Protein AF-A0A3D3JWV7-F1 (afdb_monomer_lite)

Secondary structure (DSSP, 8-state):
------------------TT----B-TTS-EESGGG-SS--SBTTB-EESHHHHHHHHH-SSEEEEE-SEEEE-SS-EEE--SSEEEEES-SSSS--EEEEE---SS--SEEE----PSTT----B--EEEEEEEEEE-SS---EEEEEESBSSEEEEEEEEE-----TTT---EEEEEE--S-EEEES-EEEEESEEEEE---SS-TT-SEESEEEES-EEEES-TTT-EEEEE--S-EEEEEEE---EEEEESEEEEEE-TTTT--EEEEEEEEEEEEE-SSTT-EEEEEEEEEEEEEEEEEEEEESSSEEEEEEEEEEEEEES-EEEPPGGGTTT--EEEEEEESTT--EEEES-EEE--TT----TT------S-----TT-------TT-----TTSPPS---------PPP----SS-SEE---BS--S-SEESS--PEEEES---EEE-SSSEEEP-STTS-EEEE--TTT--TTS---------S-GGGGS--

Structure (mmCIF, N/CA/C/O backbone):
data_AF-A0A3D3JWV7-F1
#
_entry.id   AF-A0A3D3JWV7-F1
#
loop_
_atom_site.group_PDB
_atom_site.id
_atom_site.type_symbol
_atom_site.label_atom_id
_atom_site.label_alt_id
_atom_site.label_comp_id
_atom_site.label_asym_id
_atom_site.label_entity_id
_atom_site.label_seq_id
_atom_site.pdbx_PDB_ins_code
_atom_site.Cartn_x
_atom_site.Cartn_y
_atom_site.Cartn_z
_atom_site.occupancy
_atom_site.B_iso_or_equiv
_atom_site.auth_seq_id
_atom_site.auth_comp_id
_atom_site.auth_asym_id
_atom_site.auth_atom_id
_atom_site.pdbx_PDB_model_num
ATOM 1 N N . MET A 1 1 ? 22.976 50.353 -14.702 1.00 38.88 1 MET A N 1
ATOM 2 C CA . MET A 1 1 ? 22.591 49.481 -15.835 1.00 38.88 1 MET A CA 1
ATOM 3 C C . MET A 1 1 ? 23.734 48.487 -15.978 1.00 38.88 1 MET A C 1
ATOM 5 O O . MET A 1 1 ? 24.858 48.950 -16.013 1.00 38.88 1 MET A O 1
ATOM 9 N N . THR A 1 2 ? 23.603 47.168 -15.885 1.00 32.00 2 THR A N 1
ATOM 10 C CA . THR A 1 2 ? 22.503 46.258 -16.231 1.00 32.00 2 THR A CA 1
ATOM 11 C C . THR A 1 2 ? 22.755 44.955 -15.447 1.00 32.00 2 THR A C 1
ATOM 13 O O . THR A 1 2 ? 23.908 44.562 -15.285 1.00 32.00 2 THR A O 1
ATOM 16 N N . ARG A 1 3 ? 21.708 44.312 -14.911 1.00 30.45 3 ARG A N 1
ATOM 17 C CA . ARG A 1 3 ? 21.797 43.012 -14.219 1.00 30.45 3 ARG A CA 1
ATOM 18 C C . ARG A 1 3 ? 22.044 41.905 -15.251 1.00 30.45 3 ARG A C 1
ATOM 20 O O . ARG A 1 3 ? 21.316 41.846 -16.237 1.00 30.45 3 ARG A O 1
ATOM 27 N N . SER A 1 4 ? 23.024 41.036 -15.006 1.00 25.55 4 SER A N 1
ATOM 28 C CA . SER A 1 4 ? 23.180 39.779 -15.745 1.00 25.55 4 SER A CA 1
ATOM 29 C C . SER A 1 4 ? 22.436 38.673 -15.000 1.00 25.55 4 SER A C 1
ATOM 31 O O . SER A 1 4 ? 22.656 38.471 -13.806 1.00 25.55 4 SER A O 1
ATOM 33 N N . ILE A 1 5 ? 21.510 38.019 -15.698 1.00 31.20 5 ILE A N 1
ATOM 34 C CA . ILE A 1 5 ? 20.747 36.858 -15.238 1.00 31.20 5 ILE A CA 1
ATOM 35 C C . ILE A 1 5 ? 21.591 35.623 -15.554 1.00 31.20 5 ILE A C 1
ATOM 37 O O . ILE A 1 5 ? 21.844 35.327 -16.720 1.00 31.20 5 ILE A O 1
ATOM 41 N N . THR A 1 6 ? 22.030 34.903 -14.526 1.00 28.95 6 THR A N 1
ATOM 42 C CA . THR A 1 6 ? 22.690 33.607 -14.689 1.00 28.95 6 THR A CA 1
ATOM 43 C C . THR A 1 6 ? 21.614 32.538 -14.858 1.00 28.95 6 THR A C 1
ATOM 45 O O . THR A 1 6 ? 21.031 32.067 -13.885 1.00 28.95 6 THR A O 1
ATOM 48 N N . THR A 1 7 ? 21.324 32.177 -16.104 1.00 28.05 7 THR A N 1
ATOM 49 C CA . THR A 1 7 ? 20.491 31.023 -16.450 1.00 28.05 7 THR A CA 1
ATOM 50 C C . THR A 1 7 ? 21.274 29.742 -16.153 1.00 28.05 7 THR A C 1
ATOM 52 O O . THR A 1 7 ? 22.289 29.467 -16.790 1.00 28.05 7 THR A O 1
ATOM 55 N N . MET A 1 8 ? 20.817 28.957 -15.176 1.00 25.34 8 MET A N 1
ATOM 56 C CA . MET A 1 8 ? 21.313 27.605 -14.912 1.00 25.34 8 MET A CA 1
ATOM 57 C C . MET A 1 8 ? 20.788 26.668 -16.009 1.00 25.34 8 MET A C 1
ATOM 59 O O . MET A 1 8 ? 19.605 26.339 -16.050 1.00 25.34 8 MET A O 1
ATOM 63 N N . LEU A 1 9 ? 21.668 26.274 -16.928 1.00 24.81 9 LEU A N 1
ATOM 64 C CA . LEU A 1 9 ? 21.393 25.261 -17.942 1.00 24.81 9 LEU A CA 1
ATOM 65 C C . LEU A 1 9 ? 21.486 23.876 -17.275 1.00 24.81 9 LEU A C 1
ATOM 67 O O . LEU A 1 9 ? 22.571 23.447 -16.887 1.00 24.81 9 LEU A O 1
ATOM 71 N N . VAL A 1 10 ? 20.358 23.179 -17.122 1.00 27.23 10 VAL A N 1
ATOM 72 C CA . VAL A 1 10 ? 20.342 21.760 -16.735 1.00 27.23 10 VAL A CA 1
ATOM 73 C C . VAL A 1 10 ? 20.753 20.952 -17.965 1.00 27.23 10 VAL A C 1
ATOM 75 O O . VAL A 1 10 ? 19.983 20.808 -18.912 1.00 27.23 10 VAL A O 1
ATOM 78 N N . ALA A 1 11 ? 21.993 20.467 -17.980 1.00 27.44 11 ALA A N 1
ATOM 79 C CA . ALA A 1 11 ? 22.483 19.568 -19.013 1.00 27.44 11 ALA A CA 1
ATOM 80 C C . ALA A 1 11 ? 21.850 18.180 -18.824 1.00 27.44 11 ALA A C 1
ATOM 82 O O . ALA A 1 11 ? 22.258 17.408 -17.958 1.00 27.44 11 ALA A O 1
ATOM 83 N N . ALA A 1 12 ? 20.844 17.863 -19.639 1.00 32.16 12 ALA A N 1
ATOM 84 C CA . ALA A 1 12 ? 20.416 16.489 -19.856 1.00 32.16 12 ALA A CA 1
ATOM 85 C C . ALA A 1 12 ? 21.530 15.758 -20.624 1.00 32.16 12 ALA A C 1
ATOM 87 O O . ALA A 1 12 ? 21.793 16.067 -21.788 1.00 32.16 12 ALA A O 1
ATOM 88 N N . LEU A 1 13 ? 22.210 14.814 -19.969 1.00 30.00 13 LEU A N 1
ATOM 89 C CA . LEU A 1 13 ? 23.109 13.878 -20.641 1.00 30.00 13 LEU A CA 1
ATOM 90 C C . LEU A 1 13 ? 22.260 12.933 -21.508 1.00 30.00 13 LEU A C 1
ATOM 92 O O . LEU A 1 13 ? 21.749 11.923 -21.034 1.00 30.00 13 LEU A O 1
ATOM 96 N N . PHE A 1 14 ? 22.099 13.267 -22.786 1.00 32.75 14 PHE A N 1
ATOM 97 C CA . PHE A 1 14 ? 21.676 12.316 -23.808 1.00 32.75 14 PHE A CA 1
ATOM 98 C C . PHE A 1 14 ? 22.912 11.540 -24.267 1.00 32.75 14 PHE A C 1
ATOM 100 O O . PHE A 1 14 ? 23.697 12.026 -25.080 1.00 32.75 14 PHE A O 1
ATOM 107 N N . LEU A 1 15 ? 23.110 10.338 -23.723 1.00 34.94 15 LEU A N 1
ATOM 108 C CA . LEU A 1 15 ? 23.993 9.354 -24.345 1.00 34.94 15 LEU A CA 1
ATOM 109 C C . LEU A 1 15 ? 23.334 8.888 -25.652 1.00 34.94 15 LEU A C 1
ATOM 111 O O . LEU A 1 15 ? 22.143 8.586 -25.696 1.00 34.94 15 LEU A O 1
ATOM 115 N N . SER A 1 16 ? 24.112 8.909 -26.731 1.00 33.66 16 SER A N 1
ATOM 116 C CA . SER A 1 16 ? 23.696 8.640 -28.107 1.00 33.66 16 SER A CA 1
ATOM 117 C C . SER A 1 16 ? 23.070 7.248 -28.262 1.00 33.66 16 SER A C 1
ATOM 119 O O . SER A 1 16 ? 23.785 6.247 -28.283 1.00 33.66 16 SER A O 1
ATOM 121 N N . TYR A 1 17 ? 21.744 7.195 -28.403 1.00 40.66 17 TYR A N 1
ATOM 122 C CA . TYR A 1 17 ? 20.995 6.005 -28.810 1.00 40.66 17 TYR A CA 1
ATOM 123 C C . TYR A 1 17 ? 20.969 5.902 -30.340 1.00 40.66 17 TYR A C 1
ATOM 125 O O . TYR A 1 17 ? 20.744 6.897 -31.031 1.00 40.66 17 TYR A O 1
ATOM 133 N N . ASN A 1 18 ? 21.211 4.699 -30.864 1.00 35.22 18 ASN A N 1
ATOM 134 C CA . ASN A 1 18 ? 21.182 4.395 -32.291 1.00 35.22 18 ASN A CA 1
ATOM 135 C C . ASN A 1 18 ? 19.741 3.988 -32.685 1.00 35.22 18 ASN A C 1
ATOM 137 O O . ASN A 1 18 ? 19.281 2.933 -32.252 1.00 35.22 18 ASN A O 1
ATOM 141 N N . PRO A 1 19 ? 19.000 4.795 -33.465 1.00 36.47 19 PRO A N 1
ATOM 142 C CA . PRO A 1 19 ? 17.539 4.700 -33.587 1.00 36.47 19 PRO A CA 1
ATOM 143 C C . PRO A 1 19 ? 17.023 3.591 -34.529 1.00 36.47 19 PRO A C 1
ATOM 145 O O . PRO A 1 19 ? 15.918 3.703 -35.048 1.00 36.47 19 PRO A O 1
ATOM 148 N N . THR A 1 20 ? 17.798 2.532 -34.785 1.00 37.59 20 THR A N 1
ATOM 149 C CA . THR A 1 20 ? 17.474 1.511 -35.807 1.00 37.59 20 THR A CA 1
ATOM 150 C C . THR A 1 20 ? 17.079 0.140 -35.257 1.00 37.59 20 THR A C 1
ATOM 152 O O . THR A 1 20 ? 16.870 -0.782 -36.041 1.00 37.59 20 THR A O 1
ATOM 155 N N . ALA A 1 21 ? 16.916 -0.019 -33.940 1.00 43.28 21 ALA A N 1
ATOM 156 C CA . ALA A 1 21 ? 16.300 -1.228 -33.401 1.00 43.28 21 ALA A CA 1
ATOM 157 C C . ALA A 1 21 ? 14.789 -1.192 -33.693 1.00 43.28 21 ALA A C 1
ATOM 159 O O . ALA A 1 21 ? 14.014 -0.608 -32.935 1.00 43.28 21 ALA A O 1
ATOM 160 N N . GLU A 1 22 ? 14.371 -1.780 -34.818 1.00 42.84 22 GLU A N 1
ATOM 161 C CA . GLU A 1 22 ? 12.977 -2.172 -35.022 1.00 42.84 22 GLU A CA 1
ATOM 162 C C . GLU A 1 22 ? 12.578 -3.059 -33.840 1.00 42.84 22 GLU A C 1
ATOM 164 O O . GLU A 1 22 ? 13.049 -4.188 -33.689 1.00 42.84 22 GLU A O 1
ATOM 169 N N . ALA A 1 23 ? 11.759 -2.509 -32.945 1.00 47.88 23 ALA A N 1
ATOM 170 C CA . ALA A 1 23 ? 11.123 -3.294 -31.909 1.00 47.88 23 ALA A CA 1
ATOM 171 C C . ALA A 1 23 ? 10.305 -4.373 -32.604 1.00 47.88 23 ALA A C 1
ATOM 173 O O . ALA A 1 23 ? 9.419 -4.064 -33.398 1.00 47.88 23 ALA A O 1
ATOM 174 N N . ALA A 1 24 ? 10.622 -5.632 -32.325 1.00 47.09 24 ALA A N 1
ATOM 175 C CA . ALA A 1 24 ? 9.726 -6.717 -32.661 1.00 47.09 24 ALA A CA 1
ATOM 176 C C . ALA A 1 24 ? 8.444 -6.490 -31.850 1.00 47.09 24 ALA A C 1
ATOM 178 O O . ALA A 1 24 ? 8.398 -6.800 -30.656 1.00 47.09 24 ALA A O 1
ATOM 179 N N . ASP A 1 25 ? 7.443 -5.872 -32.480 1.00 49.78 25 ASP A N 1
ATOM 180 C CA . ASP A 1 25 ? 6.089 -5.830 -31.951 1.00 49.78 25 ASP A CA 1
ATOM 181 C C . ASP A 1 25 ? 5.680 -7.280 -31.693 1.00 49.78 25 ASP A C 1
ATOM 183 O O . ASP A 1 25 ? 5.763 -8.149 -32.569 1.00 49.78 25 ASP A O 1
ATOM 187 N N . ILE A 1 26 ? 5.289 -7.565 -30.456 1.00 58.56 26 ILE A N 1
ATOM 188 C CA . ILE A 1 26 ? 4.680 -8.853 -30.149 1.00 58.56 26 ILE A CA 1
ATOM 189 C C . ILE A 1 26 ? 3.353 -8.865 -30.895 1.00 58.56 26 ILE A C 1
ATOM 191 O O . ILE A 1 26 ? 2.691 -7.834 -31.016 1.00 58.56 26 ILE A O 1
ATOM 195 N N . SER A 1 27 ? 2.945 -10.024 -31.409 1.00 61.84 27 SER A N 1
ATOM 196 C CA . SER A 1 27 ? 1.743 -10.171 -32.242 1.00 61.84 27 SER A CA 1
ATOM 197 C C . SER A 1 27 ? 0.431 -9.711 -31.580 1.00 61.84 27 SER A C 1
ATOM 199 O O . SER A 1 27 ? -0.616 -9.760 -32.216 1.00 61.84 27 SER A O 1
ATOM 201 N N . ASP A 1 28 ? 0.468 -9.290 -30.315 1.00 76.88 28 ASP A N 1
ATOM 202 C CA . ASP A 1 28 ? -0.648 -8.757 -29.533 1.00 76.88 28 ASP A CA 1
ATOM 203 C C . ASP A 1 28 ? -0.620 -7.225 -29.337 1.00 76.88 28 ASP A C 1
ATOM 205 O O . ASP A 1 28 ? -1.462 -6.685 -28.620 1.00 76.88 28 ASP A O 1
ATOM 209 N N . GLY A 1 29 ? 0.312 -6.512 -29.982 1.00 80.69 29 GLY A N 1
ATOM 210 C CA . GLY A 1 29 ? 0.399 -5.048 -29.946 1.00 80.69 29 GLY A CA 1
ATOM 211 C C . GLY A 1 29 ? 1.137 -4.473 -28.732 1.00 80.69 29 GLY A C 1
ATOM 212 O O . GLY A 1 29 ? 1.139 -3.255 -28.545 1.00 80.69 29 GLY A O 1
ATOM 213 N N . ARG A 1 30 ? 1.765 -5.313 -27.899 1.00 93.38 30 ARG A N 1
ATOM 214 C CA . ARG A 1 30 ? 2.647 -4.860 -26.813 1.00 93.38 30 ARG A CA 1
ATOM 215 C C . ARG A 1 30 ? 4.058 -4.569 -27.323 1.00 93.38 30 ARG A C 1
ATOM 217 O O . ARG A 1 30 ? 4.598 -5.275 -28.175 1.00 93.38 30 ARG A O 1
ATOM 224 N N . VAL A 1 31 ? 4.690 -3.562 -26.724 1.00 96.00 31 VAL A N 1
ATOM 225 C CA . VAL A 1 31 ? 6.088 -3.206 -26.980 1.00 96.00 31 VAL A CA 1
ATOM 226 C C . VAL A 1 31 ? 6.989 -4.107 -26.144 1.00 96.00 31 VAL A C 1
ATOM 228 O O . VAL A 1 31 ? 7.078 -3.940 -24.926 1.00 96.00 31 VAL A O 1
ATOM 231 N N . ASN A 1 32 ? 7.692 -5.034 -26.793 1.00 96.19 32 ASN A N 1
ATOM 232 C CA . ASN A 1 32 ? 8.761 -5.786 -26.143 1.00 96.19 32 ASN A CA 1
ATOM 233 C C . ASN A 1 32 ? 9.908 -4.839 -25.767 1.00 96.19 32 ASN A C 1
ATOM 235 O O . ASN A 1 32 ? 10.449 -4.150 -26.634 1.00 96.19 32 ASN A O 1
ATOM 239 N N . VAL A 1 33 ? 10.294 -4.805 -24.489 1.00 97.62 33 VAL A N 1
ATOM 240 C CA . VAL A 1 33 ? 11.349 -3.892 -24.032 1.00 97.62 33 VAL A CA 1
ATOM 241 C C . VAL A 1 33 ? 12.766 -4.408 -24.290 1.00 97.62 33 VAL A C 1
ATOM 243 O O . VAL A 1 33 ? 13.696 -3.608 -24.301 1.00 97.62 33 VAL A O 1
ATOM 246 N N . THR A 1 34 ? 12.974 -5.712 -24.506 1.00 97.00 34 THR A N 1
ATOM 247 C CA . THR A 1 34 ? 14.334 -6.284 -24.590 1.00 97.00 34 THR A CA 1
ATOM 248 C C . THR A 1 34 ? 15.195 -5.723 -25.728 1.00 97.00 34 THR A C 1
ATOM 250 O O . THR A 1 34 ? 16.379 -5.491 -25.477 1.00 97.00 34 THR A O 1
ATOM 253 N N . PRO A 1 35 ? 14.663 -5.384 -26.926 1.00 96.69 35 PRO A N 1
ATOM 254 C CA . PRO A 1 35 ? 15.455 -4.744 -27.982 1.00 96.69 35 PRO A CA 1
ATOM 255 C C . PRO A 1 35 ? 15.944 -3.334 -27.622 1.00 96.69 35 PRO A C 1
ATOM 257 O O . PRO A 1 35 ? 16.823 -2.797 -28.292 1.00 96.69 35 PRO A O 1
ATOM 260 N N . TYR A 1 36 ? 15.374 -2.722 -26.581 1.00 97.44 36 TYR A N 1
ATOM 261 C CA . TYR A 1 36 ? 15.756 -1.396 -26.099 1.00 97.44 36 TYR A CA 1
ATOM 262 C C . TYR A 1 36 ? 16.850 -1.439 -25.023 1.00 97.44 36 TYR A C 1
ATOM 264 O O . TYR A 1 36 ? 17.306 -0.382 -24.583 1.00 97.44 36 TYR A O 1
ATOM 272 N N . ALA A 1 37 ? 17.282 -2.623 -24.580 1.00 97.75 37 ALA A N 1
ATOM 273 C CA . ALA A 1 37 ? 18.356 -2.754 -23.602 1.00 97.75 37 ALA A CA 1
ATOM 274 C C . ALA A 1 37 ? 19.667 -2.146 -24.132 1.00 97.75 37 ALA A C 1
ATOM 276 O O . ALA A 1 37 ? 20.052 -2.375 -25.277 1.00 97.75 37 ALA A O 1
ATOM 277 N N . SER A 1 38 ? 20.374 -1.381 -23.297 1.00 97.06 38 SER A N 1
ATOM 278 C CA . SER A 1 38 ? 21.684 -0.817 -23.664 1.00 97.06 38 SER A CA 1
ATOM 279 C C . SER A 1 38 ? 22.810 -1.855 -23.597 1.00 97.06 38 SER A C 1
ATOM 281 O O . SER A 1 38 ? 23.834 -1.711 -24.264 1.00 97.0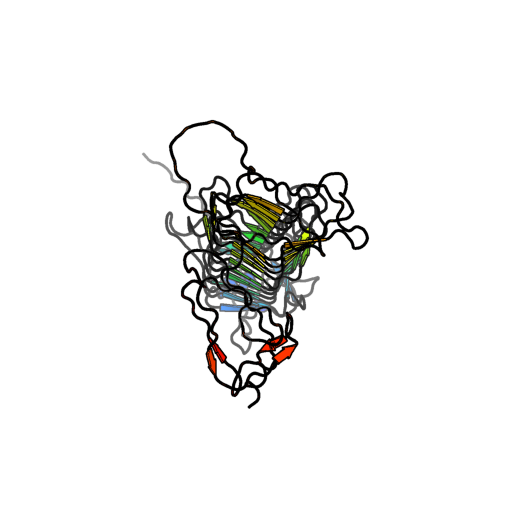6 38 SER A O 1
ATOM 283 N N . ALA A 1 39 ? 22.613 -2.900 -22.796 1.00 96.81 39 ALA A N 1
ATOM 284 C CA . ALA A 1 39 ? 23.495 -4.045 -22.629 1.00 96.81 39 ALA A CA 1
ATOM 285 C C . ALA A 1 39 ? 22.708 -5.222 -22.026 1.00 96.81 39 ALA A C 1
ATOM 287 O O . ALA A 1 39 ? 21.570 -5.054 -21.581 1.00 96.81 39 ALA A O 1
ATOM 288 N N . GLY A 1 40 ? 23.342 -6.392 -21.957 1.00 96.25 40 GLY A N 1
ATOM 289 C CA . GLY A 1 40 ? 22.778 -7.569 -21.302 1.00 96.25 40 GLY A C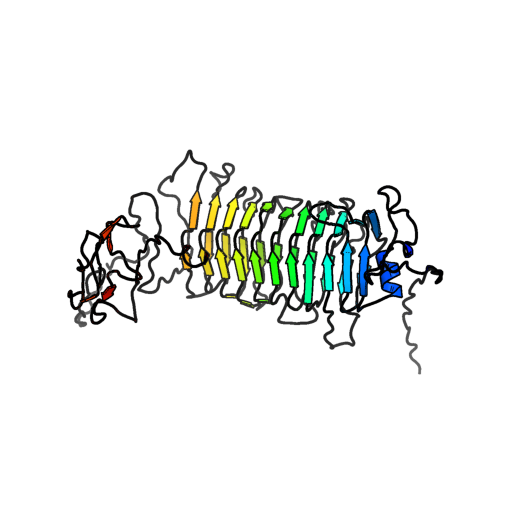A 1
ATOM 290 C C . GLY A 1 40 ? 22.078 -8.547 -22.235 1.00 96.25 40 GLY A C 1
ATOM 291 O O . GLY A 1 40 ? 21.699 -8.214 -23.355 1.00 96.25 40 GLY A O 1
ATOM 292 N N . ASP A 1 41 ? 21.901 -9.769 -21.746 1.00 95.69 41 ASP A N 1
ATOM 293 C CA . ASP A 1 41 ? 21.181 -10.858 -22.416 1.00 95.69 41 ASP A CA 1
ATOM 294 C C . ASP A 1 41 ? 19.975 -11.360 -21.602 1.00 95.69 41 ASP A C 1
ATOM 296 O O . ASP A 1 41 ? 19.312 -12.314 -22.002 1.00 95.69 41 ASP A O 1
ATOM 300 N N . GLY A 1 42 ? 19.677 -10.710 -20.472 1.00 95.19 42 GLY A N 1
ATOM 301 C CA . GLY A 1 42 ? 18.541 -11.039 -19.612 1.00 95.19 42 GLY A CA 1
ATOM 302 C C . GLY A 1 42 ? 18.829 -12.142 -18.596 1.00 95.19 42 GLY A C 1
ATOM 303 O O . GLY A 1 42 ? 17.959 -12.473 -17.788 1.00 95.19 42 GLY A O 1
ATOM 304 N N . THR A 1 43 ? 20.043 -12.699 -18.571 1.00 96.38 43 THR A N 1
ATOM 305 C CA . THR A 1 43 ? 20.462 -13.629 -17.515 1.00 96.38 43 THR A CA 1
ATOM 306 C C . THR A 1 43 ? 20.778 -12.890 -16.213 1.00 96.38 43 THR A C 1
ATOM 308 O O . THR A 1 43 ? 21.039 -11.690 -16.190 1.00 96.38 43 THR A O 1
ATOM 311 N N . SER A 1 44 ? 20.794 -13.606 -15.086 1.00 91.31 44 SER A N 1
ATOM 312 C CA . SER A 1 44 ? 21.079 -13.003 -13.773 1.00 91.31 44 SER A CA 1
ATOM 313 C C . SER A 1 44 ? 22.480 -12.393 -13.664 1.00 91.31 44 SER A C 1
ATOM 315 O O . SER A 1 44 ? 22.663 -11.429 -12.924 1.00 91.31 44 SER A O 1
ATOM 317 N N . GLY A 1 45 ? 23.459 -12.942 -14.391 1.00 93.69 45 GLY A N 1
ATOM 318 C CA . GLY A 1 45 ? 24.823 -12.416 -14.456 1.00 93.69 45 GLY A CA 1
ATOM 319 C C . GLY A 1 45 ? 24.993 -11.263 -15.448 1.00 93.69 45 GLY A C 1
ATOM 320 O O . GLY A 1 45 ? 25.937 -10.489 -15.310 1.00 93.69 45 GLY A O 1
ATOM 321 N N . ASN A 1 46 ? 24.087 -11.137 -16.421 1.00 96.56 46 ASN A N 1
ATOM 322 C CA . ASN A 1 46 ? 24.142 -10.137 -17.483 1.00 96.56 46 ASN A CA 1
ATOM 323 C C . ASN A 1 46 ? 22.731 -9.577 -17.781 1.00 96.56 46 ASN A C 1
ATOM 325 O O . ASN A 1 46 ? 22.167 -9.815 -18.854 1.00 96.56 46 ASN A O 1
ATOM 329 N N . PRO A 1 47 ? 22.124 -8.866 -16.812 1.00 97.44 47 PRO A N 1
ATOM 330 C CA . PRO A 1 47 ? 20.745 -8.399 -16.917 1.00 97.44 47 PRO A CA 1
ATOM 331 C C . PRO A 1 47 ? 20.584 -7.371 -18.039 1.00 97.44 47 PRO A C 1
ATOM 333 O O . PRO A 1 47 ? 21.506 -6.605 -18.309 1.00 97.44 47 PRO A O 1
ATOM 336 N N . TRP A 1 48 ? 19.396 -7.297 -18.642 1.00 98.50 48 TRP A N 1
ATOM 337 C CA . TRP A 1 48 ? 19.064 -6.240 -19.599 1.00 98.50 48 TRP A CA 1
ATOM 338 C C . TRP A 1 48 ? 19.080 -4.869 -18.918 1.00 98.50 48 TRP A C 1
ATOM 340 O O . TRP A 1 48 ? 18.273 -4.592 -18.026 1.00 98.50 48 TRP A O 1
ATOM 350 N N . VAL A 1 49 ? 20.008 -4.011 -19.334 1.00 98.25 49 VAL A N 1
ATOM 351 C CA . VAL A 1 49 ? 20.257 -2.711 -18.700 1.00 98.25 49 VAL A CA 1
ATOM 352 C C . VAL A 1 49 ? 19.361 -1.632 -19.309 1.00 98.25 49 VAL A C 1
ATOM 354 O O . VAL A 1 49 ? 19.318 -1.478 -20.530 1.00 98.25 49 VAL A O 1
ATOM 357 N N . ASP A 1 50 ? 18.636 -0.900 -18.455 1.00 97.88 50 ASP A N 1
ATOM 358 C CA . ASP A 1 50 ? 17.762 0.239 -18.788 1.00 97.88 50 ASP A CA 1
ATOM 359 C C . ASP A 1 50 ? 16.754 -0.031 -19.933 1.00 97.88 50 ASP A C 1
ATOM 361 O O . ASP A 1 50 ? 16.284 0.887 -20.607 1.00 97.88 50 ASP A O 1
ATOM 365 N N . ALA A 1 51 ? 16.378 -1.295 -20.152 1.00 98.38 51 ALA A N 1
ATOM 366 C CA . ALA A 1 51 ? 15.526 -1.706 -21.270 1.00 98.38 51 ALA A CA 1
ATOM 367 C C . ALA A 1 51 ? 14.161 -0.996 -21.269 1.00 98.38 51 ALA A C 1
ATOM 369 O O . ALA A 1 51 ? 13.766 -0.384 -22.263 1.00 98.38 51 ALA A O 1
ATOM 370 N N . LEU A 1 52 ? 13.463 -1.004 -20.126 1.00 98.50 52 LEU A N 1
ATOM 371 C CA . LEU A 1 52 ? 12.175 -0.321 -19.986 1.00 98.50 52 LEU A CA 1
ATOM 372 C C . LEU A 1 52 ? 12.323 1.202 -20.105 1.00 98.50 52 LEU A C 1
ATOM 374 O O . LEU A 1 52 ? 11.513 1.843 -20.770 1.00 98.50 52 LEU A O 1
ATOM 378 N N . ARG A 1 53 ? 13.375 1.785 -19.514 1.00 97.94 53 ARG A N 1
ATOM 379 C CA . ARG A 1 53 ? 13.673 3.222 -19.624 1.00 97.94 53 ARG A CA 1
ATOM 380 C C . ARG A 1 53 ? 13.783 3.656 -21.080 1.00 97.94 53 ARG A C 1
ATOM 382 O O . ARG A 1 53 ? 13.151 4.632 -21.482 1.00 97.94 53 ARG A O 1
ATOM 389 N N . ASN A 1 54 ? 14.578 2.931 -21.857 1.00 98.12 54 ASN A N 1
ATOM 390 C CA . ASN A 1 54 ? 14.830 3.250 -23.255 1.00 98.12 54 ASN A CA 1
ATOM 391 C C . ASN A 1 54 ? 13.570 3.048 -24.106 1.00 98.12 54 ASN A C 1
ATOM 393 O O . ASN A 1 54 ? 13.267 3.891 -24.950 1.00 98.12 54 ASN A O 1
ATOM 397 N N . ALA A 1 55 ? 12.780 2.004 -23.833 1.00 97.94 55 ALA A N 1
ATOM 398 C CA . ALA A 1 55 ? 11.484 1.809 -24.479 1.00 97.94 55 ALA A CA 1
ATOM 399 C C . ALA A 1 55 ? 10.523 2.980 -24.191 1.00 97.94 55 ALA A C 1
ATOM 401 O O . ALA A 1 55 ? 9.936 3.537 -25.119 1.00 97.94 55 ALA A O 1
ATOM 402 N N . ILE A 1 56 ? 10.416 3.413 -22.929 1.00 97.50 56 ILE A N 1
ATOM 403 C CA . ILE A 1 56 ? 9.564 4.540 -22.512 1.00 97.50 56 ILE A CA 1
ATOM 404 C C . ILE A 1 56 ? 10.013 5.863 -23.139 1.00 97.50 56 ILE A C 1
ATOM 406 O O . ILE A 1 56 ? 9.173 6.672 -23.535 1.00 97.50 56 ILE A O 1
ATOM 410 N N . ALA A 1 57 ? 11.322 6.090 -23.275 1.00 96.00 57 ALA A N 1
ATOM 411 C CA . ALA A 1 57 ? 11.851 7.287 -23.928 1.00 96.00 57 ALA A CA 1
ATOM 412 C C . ALA A 1 57 ? 11.415 7.395 -25.402 1.00 96.00 57 ALA A C 1
ATOM 414 O O . ALA A 1 57 ? 11.207 8.503 -25.903 1.00 96.00 57 ALA A O 1
ATOM 415 N N . VAL A 1 58 ? 11.245 6.253 -26.078 1.00 95.56 58 VAL A N 1
ATOM 416 C CA . VAL A 1 58 ? 10.829 6.179 -27.484 1.00 95.56 58 VAL A CA 1
ATOM 417 C C . VAL A 1 58 ? 9.305 6.190 -27.629 1.00 95.56 58 VAL A C 1
ATOM 419 O O . VAL A 1 58 ? 8.782 6.947 -28.447 1.00 95.56 58 VAL A O 1
ATOM 422 N N . LYS A 1 59 ? 8.591 5.364 -26.855 1.00 95.62 59 LYS A N 1
ATOM 423 C CA . LYS A 1 59 ? 7.160 5.076 -27.062 1.00 95.62 59 LYS A CA 1
ATOM 424 C C . LYS A 1 59 ? 6.213 5.920 -26.197 1.00 95.62 59 LYS A C 1
ATOM 426 O O . LYS A 1 59 ? 5.134 6.254 -26.667 1.00 95.62 59 LYS A O 1
ATOM 431 N N . LYS A 1 60 ? 6.658 6.392 -25.023 1.00 95.25 60 LYS A N 1
ATOM 432 C CA . LYS A 1 60 ? 5.934 7.314 -24.116 1.00 95.25 60 LYS A CA 1
ATOM 433 C C . LYS A 1 60 ? 4.627 6.731 -23.528 1.00 95.25 60 LYS A C 1
ATOM 435 O O . LYS A 1 60 ? 4.593 5.559 -23.163 1.00 95.25 60 LYS A O 1
ATOM 440 N N . GLY A 1 61 ? 3.612 7.567 -23.289 1.00 94.88 61 GLY A N 1
ATOM 441 C CA . GLY A 1 61 ? 2.305 7.163 -22.746 1.00 94.88 61 GLY A CA 1
ATOM 442 C C . GLY A 1 61 ? 1.461 6.356 -23.724 1.00 94.88 61 GLY A C 1
ATOM 443 O O . GLY A 1 61 ? 1.933 6.023 -24.810 1.00 94.88 61 GLY A O 1
ATOM 444 N N . ASP A 1 62 ? 0.224 6.048 -23.334 1.00 95.81 62 ASP A N 1
ATOM 445 C CA . ASP A 1 62 ? -0.744 5.307 -24.163 1.00 95.81 62 ASP A CA 1
ATOM 446 C C . ASP A 1 62 ? -0.170 3.986 -24.719 1.00 95.81 62 ASP A C 1
ATOM 448 O O . ASP A 1 62 ? -0.452 3.577 -25.846 1.00 95.81 62 ASP A O 1
ATOM 452 N N . THR A 1 63 ? 0.709 3.341 -23.947 1.00 96.25 63 THR A N 1
ATOM 453 C CA . THR A 1 63 ? 1.544 2.228 -24.413 1.00 96.25 63 THR A CA 1
ATOM 454 C C . THR A 1 63 ? 1.533 1.076 -23.415 1.00 96.25 63 THR A C 1
ATOM 456 O O . THR A 1 63 ? 1.699 1.263 -22.206 1.00 96.25 63 THR A O 1
ATOM 459 N N . ASN A 1 64 ? 1.418 -0.140 -23.957 1.00 97.38 64 ASN A N 1
ATOM 460 C CA . ASN A 1 64 ? 1.575 -1.390 -23.223 1.00 97.38 64 ASN A CA 1
ATOM 461 C C . ASN A 1 64 ? 2.997 -1.933 -23.419 1.00 97.38 64 ASN A C 1
ATOM 463 O O . ASN A 1 64 ? 3.336 -2.441 -24.488 1.00 97.38 64 ASN A O 1
ATOM 467 N N . TYR A 1 65 ? 3.821 -1.834 -22.385 1.00 98.31 65 TYR A N 1
ATOM 468 C CA . TYR A 1 65 ? 5.174 -2.373 -22.326 1.00 98.31 65 TYR A CA 1
ATOM 469 C C . TYR A 1 65 ? 5.160 -3.797 -21.788 1.00 98.31 65 TYR A C 1
ATOM 471 O O . TYR A 1 65 ? 4.556 -4.072 -20.750 1.00 98.31 65 TYR A O 1
ATOM 479 N N . TYR A 1 66 ? 5.877 -4.685 -22.465 1.00 97.94 66 TYR A N 1
ATOM 480 C CA . TYR A 1 66 ? 6.049 -6.067 -22.053 1.00 97.94 66 TYR A CA 1
ATOM 481 C C . TYR A 1 66 ? 7.511 -6.367 -21.724 1.00 97.94 66 TYR A C 1
ATOM 483 O O . TYR A 1 66 ? 8.418 -6.147 -22.530 1.00 97.94 66 TYR A O 1
ATOM 491 N N . MET A 1 67 ? 7.709 -6.879 -20.515 1.00 97.56 67 MET A N 1
ATOM 492 C CA . MET A 1 67 ? 8.973 -7.282 -19.922 1.00 97.56 67 MET A CA 1
ATOM 493 C C . MET A 1 67 ? 9.004 -8.814 -19.811 1.00 97.56 67 MET A C 1
ATOM 495 O O . MET A 1 67 ? 8.639 -9.347 -18.758 1.00 97.56 67 MET A O 1
ATOM 499 N N . PRO A 1 68 ? 9.429 -9.544 -20.861 1.00 95.56 68 PRO A N 1
ATOM 500 C CA . PRO A 1 68 ? 9.492 -11.006 -20.817 1.00 95.56 68 PRO A CA 1
ATOM 501 C C . PRO A 1 68 ? 10.361 -11.515 -19.662 1.00 95.56 68 PRO A C 1
ATOM 503 O O . PRO A 1 68 ? 11.175 -10.769 -19.104 1.00 95.56 68 PRO A O 1
ATOM 506 N N . HIS A 1 69 ? 10.209 -12.799 -19.339 1.00 96.25 69 HIS A N 1
ATOM 507 C CA . HIS A 1 69 ? 11.013 -13.510 -18.352 1.00 96.25 69 HIS A CA 1
ATOM 508 C C . HIS A 1 69 ? 12.491 -13.146 -18.497 1.00 96.25 69 HIS A C 1
ATOM 510 O O . HIS A 1 69 ? 13.091 -13.291 -19.564 1.00 96.25 69 HIS A O 1
ATOM 516 N N . GLY A 1 70 ? 13.086 -12.707 -17.396 1.00 96.81 70 GLY A N 1
ATOM 517 C CA . GLY A 1 70 ? 14.499 -12.392 -17.341 1.00 96.81 70 GLY A CA 1
ATOM 518 C C . GLY A 1 70 ? 14.833 -11.426 -16.223 1.00 96.81 70 GLY A C 1
ATOM 519 O O . GLY A 1 70 ? 13.992 -11.008 -15.419 1.00 96.81 70 GLY A O 1
ATOM 520 N N . HIS A 1 71 ? 16.107 -11.068 -16.187 1.00 97.94 71 HIS A N 1
ATOM 521 C CA . HIS A 1 71 ? 16.655 -10.099 -15.263 1.00 97.94 71 HIS A CA 1
ATOM 522 C C . HIS A 1 71 ? 16.908 -8.771 -15.966 1.00 97.94 71 HIS A C 1
ATOM 524 O O . HIS A 1 71 ? 17.512 -8.711 -17.035 1.00 97.94 71 HIS A O 1
ATOM 530 N N . TYR A 1 72 ? 16.483 -7.705 -15.306 1.00 98.38 72 TYR A N 1
ATOM 531 C CA . TYR A 1 72 ? 16.590 -6.325 -15.747 1.00 98.38 72 TYR A CA 1
ATOM 532 C C . TYR A 1 72 ? 17.374 -5.535 -14.711 1.00 98.38 72 TYR A C 1
ATOM 534 O O . TYR A 1 72 ? 17.355 -5.873 -13.527 1.00 98.38 72 TYR A O 1
ATOM 542 N N . LYS A 1 73 ? 18.056 -4.477 -15.134 1.00 96.81 73 LYS A N 1
ATOM 543 C CA . LYS A 1 73 ? 18.779 -3.586 -14.230 1.00 96.81 73 LYS A CA 1
ATOM 544 C C . LYS A 1 73 ? 18.529 -2.140 -14.615 1.00 96.81 73 LYS A C 1
ATOM 546 O O . LYS A 1 73 ? 18.827 -1.753 -15.740 1.00 96.81 73 LYS A O 1
ATOM 551 N N . ASP A 1 74 ? 18.056 -1.349 -13.660 1.00 94.88 74 ASP A N 1
ATOM 552 C CA . ASP A 1 74 ? 17.955 0.100 -13.821 1.00 94.88 74 ASP A CA 1
ATOM 553 C C . ASP A 1 74 ? 19.171 0.780 -13.189 1.00 94.88 74 ASP A C 1
ATOM 555 O O . ASP A 1 74 ? 19.488 0.576 -12.013 1.00 94.88 74 ASP A O 1
ATOM 559 N N . GLU A 1 75 ? 19.865 1.618 -13.961 1.00 93.00 75 GLU A N 1
ATOM 560 C CA . GLU A 1 75 ? 21.078 2.297 -13.488 1.00 93.00 75 GLU A CA 1
ATOM 561 C C . GLU A 1 75 ? 20.802 3.645 -12.818 1.00 93.00 75 GLU A C 1
ATOM 563 O O . GLU A 1 75 ? 21.734 4.335 -12.407 1.00 93.00 75 GLU A O 1
ATOM 568 N N . SER A 1 76 ? 19.542 4.053 -12.706 1.00 93.25 76 SER A N 1
ATOM 569 C CA . SER A 1 76 ? 19.099 5.278 -12.029 1.00 93.25 76 SER A CA 1
ATOM 570 C C . SER A 1 76 ? 17.587 5.226 -11.793 1.00 93.25 76 SER A C 1
ATOM 572 O O . SER A 1 76 ? 16.932 4.274 -12.213 1.00 93.25 76 SER A O 1
ATOM 574 N N . THR A 1 77 ? 16.999 6.227 -11.133 1.00 95.12 77 THR A N 1
ATOM 575 C CA . THR A 1 77 ? 15.533 6.333 -11.038 1.00 95.12 77 THR A CA 1
ATOM 576 C C . THR A 1 77 ? 14.887 6.287 -12.418 1.00 95.12 77 THR A C 1
ATOM 578 O O . THR A 1 77 ? 15.185 7.114 -13.281 1.00 95.12 77 THR A O 1
ATOM 581 N N . LEU A 1 78 ? 13.994 5.327 -12.643 1.00 97.38 78 LEU A N 1
ATOM 582 C CA . LEU A 1 78 ? 13.091 5.320 -13.785 1.00 97.38 78 LEU A CA 1
ATOM 583 C C . LEU A 1 78 ? 11.904 6.236 -13.476 1.00 97.38 78 LEU A C 1
ATOM 585 O O . LEU A 1 78 ? 11.024 5.874 -12.700 1.00 97.38 78 LEU A O 1
ATOM 589 N N . LEU A 1 79 ? 11.895 7.432 -14.067 1.00 97.06 79 LEU A N 1
ATOM 590 C CA . LEU A 1 79 ? 10.762 8.353 -13.993 1.00 97.06 79 LEU A CA 1
ATOM 591 C C . LEU A 1 79 ? 9.763 8.042 -15.113 1.00 97.06 79 LEU A C 1
ATOM 593 O O . LEU A 1 79 ? 10.133 8.025 -16.286 1.00 97.06 79 LEU A O 1
ATOM 597 N N . ILE A 1 80 ? 8.495 7.863 -14.748 1.00 97.50 80 ILE A N 1
ATOM 598 C CA . ILE A 1 80 ? 7.384 7.564 -15.654 1.00 97.50 80 ILE A CA 1
ATOM 599 C C . ILE A 1 80 ? 6.347 8.690 -15.524 1.00 97.50 80 ILE A C 1
ATOM 601 O O . ILE A 1 80 ? 5.510 8.649 -14.619 1.00 97.50 80 ILE A O 1
ATOM 605 N N . PRO A 1 81 ? 6.413 9.717 -16.397 1.00 95.94 81 PRO A N 1
ATOM 606 C CA . PRO A 1 81 ? 5.577 10.912 -16.297 1.00 95.94 81 PRO A CA 1
ATOM 607 C C . PRO A 1 81 ? 4.367 10.917 -17.237 1.00 95.94 81 PRO A C 1
ATOM 609 O O . PRO A 1 81 ? 3.811 11.977 -17.524 1.00 95.94 81 PRO A O 1
ATOM 612 N N . TYR A 1 82 ? 3.991 9.759 -17.771 1.00 96.50 82 TYR A N 1
ATOM 613 C CA . TYR A 1 82 ? 2.979 9.646 -18.815 1.00 96.50 82 TYR A CA 1
ATOM 614 C C . TYR A 1 82 ? 1.685 9.022 -18.295 1.00 96.50 82 TYR A C 1
ATOM 616 O O . TYR A 1 82 ? 1.702 8.255 -17.335 1.00 96.50 82 TYR A O 1
ATOM 624 N N . ASN A 1 83 ? 0.577 9.342 -18.961 1.00 96.25 83 ASN A N 1
ATOM 625 C CA . ASN A 1 83 ? -0.707 8.687 -18.737 1.00 96.25 83 ASN A CA 1
ATOM 626 C C . ASN A 1 83 ? -0.785 7.360 -19.490 1.00 96.25 83 ASN A C 1
ATOM 628 O O . ASN A 1 83 ? -0.057 7.150 -20.465 1.00 96.25 83 ASN A O 1
ATOM 632 N N . ASP A 1 84 ? -1.700 6.507 -19.033 1.00 97.19 84 ASP A N 1
ATOM 633 C CA . ASP A 1 84 ? -2.144 5.308 -19.744 1.00 97.19 84 ASP A CA 1
ATOM 634 C C . ASP A 1 84 ? -0.961 4.391 -20.119 1.00 97.19 84 ASP A C 1
ATOM 636 O O . ASP A 1 84 ? -0.821 3.893 -21.235 1.00 97.19 84 ASP A O 1
ATOM 640 N N . VAL A 1 85 ? -0.063 4.200 -19.144 1.00 98.19 85 VAL A N 1
ATOM 641 C CA . VAL A 1 85 ? 1.097 3.307 -19.230 1.00 98.19 85 VAL A CA 1
ATOM 642 C C . VAL A 1 85 ? 0.762 1.986 -18.554 1.00 98.19 85 VAL A C 1
ATOM 644 O O . VAL A 1 85 ? 0.445 1.945 -17.362 1.00 98.19 85 VAL A O 1
ATOM 647 N N . ARG A 1 86 ? 0.920 0.889 -19.294 1.00 98.56 86 ARG A N 1
ATOM 648 C CA . ARG A 1 86 ? 0.810 -0.472 -18.768 1.00 98.56 86 ARG A CA 1
ATOM 649 C C . ARG A 1 86 ? 2.150 -1.178 -18.881 1.00 98.56 86 ARG A C 1
ATOM 651 O O . ARG A 1 86 ? 2.736 -1.200 -19.954 1.00 98.56 86 ARG A O 1
ATOM 658 N N . ILE A 1 87 ? 2.631 -1.753 -17.787 1.00 98.69 87 ILE A N 1
ATOM 659 C CA . ILE A 1 87 ? 3.876 -2.519 -17.723 1.00 98.69 87 ILE A CA 1
ATOM 660 C C . ILE A 1 87 ? 3.527 -3.932 -17.270 1.00 98.69 87 ILE A C 1
ATOM 662 O O . ILE A 1 87 ? 2.976 -4.119 -16.184 1.00 98.69 87 ILE A O 1
ATOM 666 N N . GLU A 1 88 ? 3.839 -4.918 -18.103 1.00 97.31 88 GLU A N 1
ATOM 667 C CA . GLU A 1 88 ? 3.537 -6.324 -17.847 1.00 97.31 88 GLU A CA 1
ATOM 668 C C . GLU A 1 88 ? 4.794 -7.178 -17.879 1.00 97.31 88 GLU A C 1
ATOM 670 O O . GLU A 1 88 ? 5.498 -7.196 -18.885 1.00 97.31 88 GLU A O 1
ATOM 675 N N . GLY A 1 89 ? 5.042 -7.924 -16.808 1.00 96.94 89 GLY A N 1
ATOM 676 C CA . GLY A 1 89 ? 5.995 -9.025 -16.800 1.00 96.94 89 GLY A CA 1
ATOM 677 C C . GLY A 1 89 ? 5.324 -10.399 -16.808 1.00 96.94 89 GLY A C 1
ATOM 678 O O . GLY A 1 89 ? 4.104 -10.517 -16.686 1.00 96.94 89 GLY A O 1
ATOM 679 N N . ASP A 1 90 ? 6.143 -11.445 -16.917 1.00 93.94 90 ASP A N 1
ATOM 680 C CA . ASP A 1 90 ? 5.712 -12.853 -16.919 1.00 93.94 90 ASP A CA 1
ATOM 681 C C . ASP A 1 90 ? 5.440 -13.410 -15.508 1.00 93.94 90 ASP A C 1
ATOM 683 O O . ASP A 1 90 ? 5.071 -14.576 -15.343 1.00 93.94 90 ASP A O 1
ATOM 687 N N . GLY A 1 91 ? 5.619 -12.587 -14.475 1.00 88.31 91 GLY A N 1
ATOM 688 C CA . GLY A 1 91 ? 5.132 -12.859 -13.128 1.00 88.31 91 GLY A CA 1
ATOM 689 C C . GLY A 1 91 ? 6.072 -12.356 -12.039 1.00 88.31 91 GLY A C 1
ATOM 690 O O . GLY A 1 91 ? 7.297 -12.488 -12.128 1.00 88.31 91 GLY A O 1
ATOM 691 N N . GLY A 1 92 ? 5.483 -11.775 -10.993 1.00 82.38 92 GLY A N 1
ATOM 692 C CA . GLY A 1 92 ? 6.223 -11.117 -9.917 1.00 82.38 92 GLY A CA 1
ATOM 693 C C . GLY A 1 92 ? 6.144 -11.863 -8.592 1.00 82.38 92 GLY A C 1
ATOM 694 O O . GLY A 1 92 ? 7.173 -12.173 -7.994 1.00 82.38 92 GLY A O 1
ATOM 695 N N . GLN A 1 93 ? 4.939 -12.164 -8.121 1.00 74.56 93 GLN A N 1
ATOM 696 C CA . GLN A 1 93 ? 4.651 -12.729 -6.804 1.00 74.56 93 GLN A CA 1
ATOM 697 C C . GLN A 1 93 ? 4.792 -14.253 -6.758 1.00 74.56 93 GLN A C 1
ATOM 699 O O . GLN A 1 93 ? 5.396 -14.793 -5.824 1.00 74.56 93 GLN A O 1
ATOM 704 N N . GLY A 1 94 ? 4.215 -14.938 -7.750 1.00 68.00 94 GLY A N 1
ATOM 705 C CA . GLY A 1 94 ? 4.142 -16.401 -7.803 1.00 68.00 94 GLY A CA 1
ATOM 706 C C . GLY A 1 94 ? 5.371 -17.068 -8.424 1.00 68.00 94 GLY A C 1
ATOM 707 O O . GLY A 1 94 ? 5.801 -18.119 -7.953 1.00 68.00 94 GLY A O 1
ATOM 708 N N . THR A 1 95 ? 5.950 -16.450 -9.457 1.00 76.81 95 THR A N 1
ATOM 709 C CA . THR A 1 95 ? 7.020 -17.045 -10.280 1.00 76.81 95 THR A CA 1
ATOM 710 C C . THR A 1 95 ? 8.352 -16.305 -10.184 1.00 76.81 95 THR A C 1
ATOM 712 O O . THR A 1 95 ? 9.389 -16.932 -10.383 1.00 76.81 95 THR A O 1
ATOM 715 N N . ILE A 1 96 ? 8.341 -15.003 -9.854 1.00 87.88 96 ILE A N 1
ATOM 716 C CA . ILE A 1 96 ? 9.537 -14.134 -9.846 1.00 87.88 96 ILE A CA 1
ATOM 717 C C . ILE A 1 96 ? 10.263 -14.220 -11.215 1.00 87.88 96 ILE A C 1
ATOM 719 O O . ILE A 1 96 ? 11.489 -14.244 -11.301 1.00 87.88 96 ILE A O 1
ATOM 723 N N . ALA A 1 97 ? 9.495 -14.324 -12.304 1.00 93.50 97 ALA A N 1
ATOM 724 C CA . ALA A 1 97 ? 10.001 -14.558 -13.657 1.00 93.50 97 ALA A CA 1
ATOM 725 C C . ALA A 1 97 ? 10.613 -13.294 -14.279 1.00 93.50 97 ALA A C 1
ATOM 727 O O . ALA A 1 97 ? 11.661 -13.354 -14.919 1.00 93.50 97 ALA A O 1
ATOM 728 N N . THR A 1 98 ? 9.988 -12.138 -14.055 1.00 97.56 98 THR A N 1
ATOM 729 C CA . THR A 1 98 ? 10.490 -10.834 -14.509 1.00 97.56 98 THR A CA 1
ATOM 730 C C . THR A 1 98 ? 11.051 -10.092 -13.304 1.00 97.56 98 THR A C 1
ATOM 732 O O . THR A 1 98 ? 10.294 -9.633 -12.452 1.00 97.56 98 THR A O 1
ATOM 735 N N . THR A 1 99 ? 12.378 -9.990 -13.199 1.00 97.44 99 THR A N 1
ATOM 736 C CA . THR A 1 99 ? 13.048 -9.415 -12.019 1.00 97.44 99 THR A CA 1
ATOM 737 C C . THR A 1 99 ? 13.853 -8.169 -12.365 1.00 97.44 99 THR A C 1
ATOM 739 O O . THR A 1 99 ? 14.810 -8.246 -13.129 1.00 97.44 99 THR A O 1
ATOM 742 N N . VAL A 1 100 ? 13.542 -7.049 -11.720 1.00 97.44 100 VAL A N 1
ATOM 743 C CA . VAL A 1 100 ? 14.292 -5.791 -11.783 1.00 97.44 100 VAL A CA 1
ATOM 744 C C . VAL A 1 100 ? 15.257 -5.701 -10.603 1.00 97.44 100 VAL A C 1
ATOM 746 O O . VAL A 1 100 ? 14.858 -5.799 -9.441 1.00 97.44 100 VAL A O 1
ATOM 749 N N . HIS A 1 101 ? 16.537 -5.496 -10.899 1.00 94.62 101 HIS A N 1
ATOM 750 C CA . HIS A 1 101 ? 17.591 -5.252 -9.919 1.00 94.62 101 HIS A CA 1
ATOM 751 C C . HIS A 1 101 ? 17.889 -3.760 -9.814 1.00 94.62 101 HIS A C 1
ATOM 753 O O . HIS A 1 101 ? 18.008 -3.062 -10.825 1.00 94.62 101 HIS A O 1
ATOM 759 N N . TYR A 1 102 ? 18.059 -3.291 -8.580 1.00 92.06 102 TYR A N 1
ATOM 760 C CA . TYR A 1 102 ? 18.418 -1.908 -8.294 1.00 92.06 102 TYR A CA 1
ATOM 761 C C . TYR A 1 102 ? 19.406 -1.827 -7.130 1.00 92.06 102 TYR A C 1
ATOM 763 O O . TYR A 1 102 ? 19.069 -2.105 -5.976 1.00 92.06 102 TYR A O 1
ATOM 771 N N . ASP A 1 103 ? 20.634 -1.414 -7.440 1.00 85.38 103 ASP A N 1
ATOM 772 C CA . ASP A 1 103 ? 21.766 -1.486 -6.509 1.00 85.38 103 ASP A CA 1
ATOM 773 C C . ASP A 1 103 ? 22.258 -0.109 -6.038 1.00 85.38 103 ASP A C 1
ATOM 775 O O . ASP A 1 103 ? 23.350 0.006 -5.474 1.00 85.38 103 ASP A O 1
ATOM 779 N N . LYS A 1 104 ? 21.491 0.961 -6.285 1.00 85.56 104 LYS A N 1
ATOM 780 C CA . LYS A 1 104 ? 21.887 2.312 -5.869 1.00 85.56 104 LYS A CA 1
ATOM 781 C C . LYS A 1 104 ? 21.801 2.477 -4.363 1.00 85.56 104 LYS A C 1
ATOM 783 O O . LYS A 1 104 ? 20.851 2.030 -3.728 1.00 85.56 104 LYS A O 1
ATOM 788 N N . THR A 1 105 ? 22.810 3.144 -3.807 1.00 82.25 105 THR A N 1
ATOM 789 C CA . THR A 1 105 ? 22.939 3.387 -2.366 1.00 82.25 105 THR A CA 1
ATOM 790 C C . THR A 1 105 ? 22.856 4.868 -1.993 1.00 82.25 105 THR A C 1
ATOM 792 O O . THR A 1 105 ? 23.410 5.290 -0.984 1.00 82.25 105 THR A O 1
ATOM 795 N N . ASP A 1 106 ? 22.253 5.677 -2.857 1.00 84.25 106 ASP A N 1
ATOM 796 C CA . ASP A 1 106 ? 22.196 7.142 -2.783 1.00 84.25 106 ASP A CA 1
ATOM 797 C C . ASP A 1 106 ? 20.851 7.661 -2.239 1.00 84.25 106 ASP A C 1
ATOM 799 O O . ASP A 1 106 ? 20.583 8.859 -2.281 1.00 84.25 106 ASP A O 1
ATOM 803 N N . GLY A 1 107 ? 19.994 6.764 -1.737 1.00 85.06 107 GLY A N 1
ATOM 804 C CA . GLY A 1 107 ? 18.659 7.111 -1.246 1.00 85.06 107 GLY A CA 1
ATOM 805 C C . GLY A 1 107 ? 17.639 7.425 -2.346 1.00 85.06 107 GLY A C 1
ATOM 806 O O . GLY A 1 107 ? 16.549 7.900 -2.035 1.00 85.06 107 GLY A O 1
ATOM 807 N N . SER A 1 108 ? 17.956 7.159 -3.616 1.00 89.50 108 SER A N 1
ATOM 808 C CA . SER A 1 108 ? 17.038 7.377 -4.737 1.00 89.50 108 SER A CA 1
ATOM 809 C C . SER A 1 108 ? 15.951 6.302 -4.857 1.00 89.50 108 SER A C 1
ATOM 811 O O . SER A 1 108 ? 16.029 5.208 -4.285 1.00 89.50 108 SER A O 1
ATOM 813 N N . THR A 1 109 ? 14.904 6.636 -5.609 1.00 93.44 109 THR A N 1
ATOM 814 C CA . THR A 1 109 ? 13.805 5.726 -5.938 1.00 93.44 109 THR A CA 1
ATOM 815 C C . THR A 1 109 ? 14.166 4.859 -7.149 1.00 93.44 109 THR A C 1
ATOM 817 O O . THR A 1 109 ? 14.723 5.377 -8.114 1.00 93.44 109 THR A O 1
ATOM 820 N N . CYS A 1 110 ? 13.810 3.569 -7.147 1.00 95.81 110 CYS A N 1
ATOM 821 C CA . CYS A 1 110 ? 13.943 2.713 -8.332 1.00 95.81 110 CYS A CA 1
ATOM 822 C C . CYS A 1 110 ? 12.947 3.132 -9.424 1.00 95.81 110 CYS A C 1
ATOM 824 O O . CYS A 1 110 ? 13.371 3.696 -10.431 1.00 95.81 110 CYS A O 1
ATOM 826 N N . TRP A 1 111 ? 11.641 2.938 -9.223 1.00 98.00 111 TRP A N 1
ATOM 827 C CA . TRP A 1 111 ? 10.598 3.381 -10.159 1.00 98.00 111 TRP A CA 1
ATOM 828 C C . TRP A 1 111 ? 9.763 4.505 -9.553 1.00 98.00 111 TRP A C 1
ATOM 830 O O . TRP A 1 111 ? 9.203 4.351 -8.470 1.00 98.00 111 TRP A O 1
ATOM 840 N N . LYS A 1 112 ? 9.658 5.634 -10.257 1.00 97.00 112 LYS A N 1
ATOM 841 C CA . LYS A 1 112 ? 8.865 6.794 -9.846 1.00 97.00 112 LYS A CA 1
ATOM 842 C C . LYS A 1 112 ? 7.789 7.103 -10.884 1.00 97.00 112 LYS A C 1
ATOM 844 O O . LYS A 1 112 ? 8.100 7.493 -12.005 1.00 97.00 112 LYS A O 1
ATOM 849 N N . PHE A 1 113 ? 6.531 7.002 -10.478 1.00 97.00 113 PHE A N 1
ATOM 850 C CA . PHE A 1 113 ? 5.359 7.436 -11.232 1.00 97.00 113 PHE A CA 1
ATOM 851 C C . PHE A 1 113 ? 4.948 8.809 -10.714 1.00 97.00 113 PHE A C 1
ATOM 853 O O . PHE A 1 113 ? 4.454 8.922 -9.595 1.00 97.00 113 PHE A O 1
ATOM 860 N N . ALA A 1 114 ? 5.189 9.859 -11.490 1.00 93.88 114 ALA A N 1
ATOM 861 C CA . ALA A 1 114 ? 4.893 11.220 -11.061 1.00 93.88 114 ALA A CA 1
ATOM 862 C C . ALA A 1 114 ? 4.610 12.114 -12.264 1.00 93.88 114 ALA A C 1
ATOM 864 O O . ALA A 1 114 ? 5.287 11.962 -13.281 1.00 93.88 114 ALA A O 1
ATOM 865 N N . PRO A 1 115 ? 3.666 13.065 -12.168 1.00 90.94 115 PRO A N 1
ATOM 866 C CA . PRO A 1 115 ? 3.436 14.009 -13.247 1.00 90.94 115 PRO A CA 1
ATOM 867 C C . PRO A 1 115 ? 4.694 14.826 -13.561 1.00 90.94 115 PRO A C 1
ATOM 869 O O . PRO A 1 115 ? 5.542 15.039 -12.687 1.00 90.94 115 PRO A O 1
ATOM 872 N N . PRO A 1 116 ? 4.819 15.329 -14.800 1.00 84.81 116 PRO A N 1
ATOM 873 C CA . PRO A 1 116 ? 5.831 16.327 -15.100 1.00 84.81 116 PRO A CA 1
ATOM 874 C C . PRO A 1 116 ? 5.620 17.553 -14.205 1.00 84.81 116 PRO A C 1
ATOM 876 O O . PRO A 1 116 ? 4.486 17.897 -13.869 1.00 84.81 116 PRO A O 1
ATOM 879 N N . VAL A 1 117 ? 6.713 18.234 -13.850 1.00 78.44 117 VAL A N 1
ATOM 880 C CA . VAL A 1 117 ? 6.652 19.467 -13.053 1.00 78.44 117 VAL A CA 1
ATOM 881 C C . VAL A 1 117 ? 5.750 20.477 -13.767 1.00 78.44 117 VAL A C 1
ATOM 883 O O . VAL A 1 117 ? 6.057 20.940 -14.867 1.00 78.44 117 VAL A O 1
ATOM 886 N N . GLY A 1 118 ? 4.606 20.777 -13.151 1.00 69.25 118 GLY A N 1
ATOM 887 C CA . GLY A 1 118 ? 3.647 21.742 -13.670 1.00 69.25 118 GLY A CA 1
ATOM 888 C C . GLY A 1 118 ? 4.121 23.189 -13.509 1.00 69.25 118 GLY A C 1
ATOM 889 O O . GLY A 1 118 ? 5.022 23.464 -12.715 1.00 69.25 118 GLY A O 1
ATOM 890 N N . PRO A 1 119 ? 3.495 24.145 -14.220 1.00 72.25 119 PRO A N 1
ATOM 891 C CA . PRO A 1 119 ? 3.642 25.562 -13.906 1.00 72.25 119 PRO A CA 1
ATOM 892 C C . PRO A 1 119 ? 3.307 25.825 -12.434 1.00 72.25 119 PRO A C 1
ATOM 894 O O . PRO A 1 119 ? 2.393 25.200 -11.892 1.00 72.25 119 PRO A O 1
ATOM 897 N N . GLU A 1 120 ? 4.010 26.770 -11.810 1.00 70.38 120 GLU A N 1
ATOM 898 C CA . GLU A 1 120 ? 3.782 27.155 -10.415 1.00 70.38 120 GLU A CA 1
ATOM 899 C C . GLU A 1 120 ? 2.285 27.403 -10.145 1.00 70.38 120 GLU A C 1
ATOM 901 O O . GLU A 1 120 ? 1.602 28.101 -10.898 1.00 70.38 120 GLU A O 1
ATOM 906 N N . GLY A 1 121 ? 1.752 26.764 -9.101 1.00 63.28 121 GLY A N 1
ATOM 907 C CA . GLY A 1 121 ? 0.343 26.870 -8.712 1.00 63.28 121 GLY A CA 1
ATOM 908 C C . GLY A 1 121 ? -0.648 26.011 -9.512 1.00 63.28 121 GLY A C 1
ATOM 909 O O . GLY A 1 121 ? -1.837 26.024 -9.189 1.00 63.28 121 GLY A O 1
ATOM 910 N N . LYS A 1 122 ? -0.215 25.238 -10.521 1.00 72.31 122 LYS A N 1
ATOM 911 C CA . LYS A 1 122 ? -1.094 24.289 -11.227 1.00 72.31 122 LYS A CA 1
ATOM 912 C C . LYS A 1 122 ? -0.925 22.868 -10.710 1.00 72.31 122 LYS A C 1
ATOM 914 O O . LYS A 1 122 ? 0.157 22.290 -10.768 1.00 72.31 122 LYS A O 1
ATOM 919 N N . ARG A 1 123 ? -2.043 22.276 -10.287 1.00 75.56 123 ARG A N 1
ATOM 920 C CA . ARG A 1 123 ? -2.115 20.857 -9.933 1.00 75.56 123 ARG A CA 1
ATOM 921 C C . ARG A 1 123 ? -1.890 20.015 -11.186 1.00 75.56 123 ARG A C 1
ATOM 923 O O . ARG A 1 123 ? -2.591 20.195 -12.183 1.00 75.56 123 ARG A O 1
ATOM 930 N N . THR A 1 124 ? -0.929 19.106 -11.128 1.00 87.31 124 THR A N 1
ATOM 931 C CA . THR A 1 124 ? -0.671 18.118 -12.180 1.00 87.31 124 THR A CA 1
ATOM 932 C C . THR A 1 124 ? -0.840 16.720 -11.607 1.00 87.31 124 THR A C 1
ATOM 934 O O . THR A 1 124 ? -0.733 16.517 -10.397 1.00 87.31 124 THR A O 1
ATOM 937 N N . TYR A 1 125 ? -1.189 15.773 -12.469 1.00 91.12 125 TYR A N 1
ATOM 938 C CA . TYR A 1 125 ? -1.429 14.387 -12.093 1.00 91.12 125 TYR A CA 1
ATOM 939 C C . TYR A 1 125 ? -1.201 13.474 -13.294 1.00 91.12 125 TYR A C 1
ATOM 941 O O . TYR A 1 125 ? -1.249 13.927 -14.440 1.00 91.12 125 TYR A O 1
ATOM 949 N N . ILE A 1 126 ? -0.985 12.195 -13.005 1.00 93.69 126 ILE A N 1
ATOM 950 C CA . ILE A 1 126 ? -1.005 11.112 -13.992 1.00 93.69 126 ILE A CA 1
ATOM 951 C C . ILE A 1 126 ? -2.191 10.181 -13.729 1.00 93.69 126 ILE A C 1
ATOM 953 O O . ILE A 1 126 ? -2.769 10.159 -12.638 1.00 93.69 126 ILE A O 1
ATOM 957 N N . THR A 1 127 ? -2.600 9.426 -14.741 1.00 95.56 127 THR A N 1
ATOM 958 C CA . THR A 1 127 ? -3.742 8.506 -14.664 1.00 95.56 127 THR A CA 1
ATOM 959 C C . THR A 1 127 ? -3.530 7.286 -15.550 1.00 95.56 127 THR A C 1
ATOM 961 O O . THR A 1 127 ? -2.748 7.339 -16.494 1.00 95.56 127 THR A O 1
ATOM 964 N N . GLY A 1 128 ? -4.238 6.195 -15.255 1.00 96.50 128 GLY A N 1
ATOM 965 C CA . GLY A 1 128 ? -4.256 5.003 -16.104 1.00 96.50 128 GLY A CA 1
ATOM 966 C C . GLY A 1 128 ? -2.981 4.170 -16.012 1.00 96.50 128 GLY A C 1
ATOM 967 O O . GLY A 1 128 ? -2.534 3.617 -17.007 1.00 96.50 128 GLY A O 1
ATOM 968 N N . ILE A 1 129 ? -2.371 4.084 -14.830 1.00 98.31 129 ILE A N 1
ATOM 969 C CA . ILE A 1 129 ? -1.146 3.300 -14.651 1.00 98.31 129 ILE A CA 1
ATOM 970 C C . ILE A 1 129 ? -1.500 1.863 -14.287 1.00 98.31 129 ILE A C 1
ATOM 972 O O . ILE A 1 129 ? -2.241 1.626 -13.337 1.00 98.31 129 ILE A O 1
ATOM 976 N N . THR A 1 130 ? -0.945 0.899 -15.016 1.00 98.56 130 THR A N 1
ATOM 977 C CA . THR A 1 130 ? -0.996 -0.520 -14.645 1.00 98.56 130 THR A CA 1
ATOM 978 C C . THR A 1 130 ? 0.414 -1.085 -14.565 1.00 98.56 130 THR A C 1
ATOM 980 O O . THR A 1 130 ? 1.180 -0.966 -15.516 1.00 98.56 130 THR A O 1
ATOM 983 N N . VAL A 1 131 ? 0.752 -1.738 -13.459 1.00 98.56 131 VAL A N 1
ATOM 984 C CA . VAL A 1 131 ? 1.994 -2.504 -13.311 1.00 98.56 131 VAL A CA 1
ATOM 985 C C . VAL A 1 131 ? 1.632 -3.891 -12.825 1.00 98.56 131 VAL A C 1
ATOM 987 O O . VAL A 1 131 ? 1.000 -4.023 -11.776 1.00 98.56 131 VAL A O 1
ATOM 990 N N . ARG A 1 132 ? 2.032 -4.921 -13.574 1.00 97.88 132 ARG A N 1
ATOM 991 C CA . ARG A 1 132 ? 1.764 -6.303 -13.185 1.00 97.88 132 ARG A CA 1
ATOM 992 C C . ARG A 1 132 ? 2.875 -7.277 -13.507 1.00 97.88 132 ARG A C 1
ATOM 994 O O . ARG A 1 132 ? 3.537 -7.143 -14.531 1.00 97.88 132 ARG A O 1
ATOM 1001 N N . GLY A 1 133 ? 3.031 -8.288 -12.660 1.00 97.50 133 GLY A N 1
ATOM 1002 C CA . GLY A 1 133 ? 3.918 -9.416 -12.930 1.00 97.50 133 GLY A CA 1
ATOM 1003 C C . GLY A 1 133 ? 5.401 -9.074 -12.872 1.00 97.50 133 GLY A C 1
ATOM 1004 O O . GLY A 1 133 ? 6.183 -9.631 -13.639 1.00 97.50 133 GLY A O 1
ATOM 1005 N N . VAL A 1 134 ? 5.792 -8.158 -11.982 1.00 98.12 134 VAL A N 1
ATOM 1006 C CA . VAL A 1 134 ? 7.179 -7.690 -11.848 1.00 98.12 134 VAL A CA 1
ATOM 1007 C C . VAL A 1 134 ? 7.682 -7.906 -10.424 1.00 98.12 134 VAL A C 1
ATOM 1009 O O . VAL A 1 134 ? 7.046 -7.515 -9.447 1.00 98.12 134 VAL A O 1
ATOM 1012 N N . ALA A 1 135 ? 8.856 -8.514 -10.301 1.00 97.81 135 ALA A N 1
ATOM 1013 C CA . ALA A 1 135 ? 9.597 -8.612 -9.057 1.00 97.81 135 ALA A CA 1
ATOM 1014 C C . ALA A 1 135 ? 10.711 -7.560 -9.001 1.00 97.81 135 ALA A C 1
ATOM 1016 O O . ALA A 1 135 ? 11.390 -7.304 -9.990 1.00 97.81 135 ALA A O 1
ATOM 1017 N N . PHE A 1 136 ? 10.957 -7.009 -7.820 1.00 96.44 136 PHE A N 1
ATOM 1018 C CA . PHE A 1 136 ? 12.029 -6.066 -7.538 1.00 96.44 136 PHE A CA 1
ATOM 1019 C C . PHE A 1 136 ? 12.969 -6.655 -6.500 1.00 96.44 136 PHE A C 1
ATOM 1021 O O . PHE A 1 136 ? 12.541 -7.172 -5.462 1.00 96.44 136 PHE A O 1
ATOM 1028 N N . ARG A 1 137 ? 14.270 -6.548 -6.755 1.00 91.81 137 ARG A N 1
ATOM 1029 C CA . ARG A 1 137 ? 15.304 -7.054 -5.860 1.00 91.81 137 ARG A CA 1
ATOM 1030 C C . ARG A 1 137 ? 16.336 -5.978 -5.567 1.00 91.81 137 ARG A C 1
ATOM 1032 O O . ARG A 1 137 ? 17.028 -5.502 -6.461 1.00 91.81 137 ARG A O 1
ATOM 1039 N N . GLY A 1 138 ? 16.432 -5.621 -4.291 1.00 86.50 138 GLY A N 1
ATOM 1040 C CA . GLY A 1 138 ? 17.445 -4.699 -3.800 1.00 86.50 138 GLY A CA 1
ATOM 1041 C C . GLY A 1 138 ? 18.745 -5.422 -3.453 1.00 86.50 138 GLY A C 1
ATOM 1042 O O . GLY A 1 138 ? 18.759 -6.621 -3.144 1.00 86.50 138 GLY A O 1
ATOM 1043 N N . ALA A 1 139 ? 19.841 -4.667 -3.408 1.00 78.56 139 ALA A N 1
ATOM 1044 C CA . ALA A 1 139 ? 21.150 -5.154 -2.964 1.00 78.56 139 ALA A CA 1
ATOM 1045 C C . ALA A 1 139 ? 21.235 -5.472 -1.452 1.00 78.56 139 ALA A C 1
ATOM 1047 O O . ALA A 1 139 ? 22.284 -5.911 -0.976 1.00 78.56 139 ALA A O 1
ATOM 1048 N N . GLY A 1 140 ? 20.181 -5.211 -0.662 1.00 68.19 140 GLY A N 1
ATOM 1049 C CA . GLY A 1 140 ? 20.243 -5.250 0.808 1.00 68.19 140 GLY A CA 1
ATOM 1050 C C . GLY A 1 140 ? 21.127 -4.151 1.422 1.00 68.19 140 GLY A C 1
ATOM 1051 O O . GLY A 1 140 ? 21.624 -4.314 2.534 1.00 68.19 140 GLY A O 1
ATOM 1052 N N . LYS A 1 141 ? 21.358 -3.067 0.675 1.00 68.69 141 LYS A N 1
ATOM 1053 C CA . LYS A 1 141 ? 22.092 -1.838 1.034 1.00 68.69 141 LYS A CA 1
ATOM 1054 C C . LYS A 1 141 ? 21.137 -0.634 0.899 1.00 68.69 141 LYS A C 1
ATOM 1056 O O . LYS A 1 141 ? 20.061 -0.850 0.344 1.00 68.69 141 LYS A O 1
ATOM 1061 N N . PRO A 1 142 ? 21.460 0.583 1.397 1.00 57.81 142 PRO A N 1
ATOM 1062 C CA . PRO A 1 142 ? 20.532 1.729 1.430 1.00 57.81 142 PRO A CA 1
ATOM 1063 C C . PRO A 1 142 ? 20.049 2.211 0.056 1.00 57.81 142 PRO A C 1
ATOM 1065 O O . PRO A 1 142 ? 20.490 3.228 -0.456 1.00 57.81 142 PRO A O 1
ATOM 1068 N N . THR A 1 143 ? 19.089 1.508 -0.527 1.00 64.44 143 THR A N 1
ATOM 1069 C CA . THR A 1 143 ? 18.223 2.020 -1.590 1.00 64.44 143 THR A CA 1
ATOM 1070 C C . THR A 1 143 ? 17.260 3.051 -0.989 1.00 64.44 143 THR A C 1
ATOM 1072 O O . THR A 1 143 ? 17.026 3.028 0.209 1.00 64.44 143 THR A O 1
ATOM 1075 N N . GLY A 1 144 ? 16.698 3.990 -1.741 1.00 87.00 144 GLY A N 1
ATOM 1076 C CA . GLY A 1 144 ? 15.624 4.833 -1.207 1.00 87.00 144 GLY A CA 1
ATOM 1077 C C . GLY A 1 144 ? 14.308 4.062 -1.164 1.00 87.00 144 GLY A C 1
ATOM 1078 O O . GLY A 1 144 ? 14.078 3.171 -0.341 1.00 87.00 144 GLY A O 1
ATOM 1079 N N . THR A 1 145 ? 13.437 4.388 -2.107 1.00 93.31 145 THR A N 1
ATOM 1080 C CA . THR A 1 145 ? 12.123 3.762 -2.275 1.00 93.31 145 THR A CA 1
ATOM 1081 C C . THR A 1 145 ? 12.159 2.781 -3.450 1.00 93.31 145 THR A C 1
ATOM 1083 O O . THR A 1 145 ? 12.826 3.043 -4.448 1.00 93.31 145 THR A O 1
ATOM 1086 N N . CYS A 1 146 ? 11.470 1.640 -3.377 1.00 95.88 146 CYS A N 1
ATOM 1087 C CA . CYS A 1 146 ? 11.357 0.762 -4.547 1.00 95.88 146 CYS A CA 1
ATOM 1088 C C . CYS A 1 146 ? 10.417 1.376 -5.590 1.00 95.88 146 CYS A C 1
ATOM 1090 O O . CYS A 1 146 ? 10.840 1.676 -6.703 1.00 95.88 146 CYS A O 1
ATOM 1092 N N . ILE A 1 147 ? 9.162 1.615 -5.214 1.00 97.88 147 ILE A N 1
ATOM 1093 C CA . ILE A 1 147 ? 8.165 2.249 -6.078 1.00 97.88 147 ILE A CA 1
ATOM 1094 C C . ILE A 1 147 ? 7.641 3.503 -5.387 1.00 97.88 147 ILE A C 1
ATOM 1096 O O . ILE A 1 147 ? 7.101 3.425 -4.286 1.00 97.88 147 ILE A O 1
ATOM 1100 N N . GLU A 1 148 ? 7.782 4.653 -6.035 1.00 97.19 148 GLU A N 1
ATOM 1101 C CA . GLU A 1 148 ? 7.185 5.915 -5.605 1.00 97.19 148 GLU A CA 1
ATOM 1102 C C 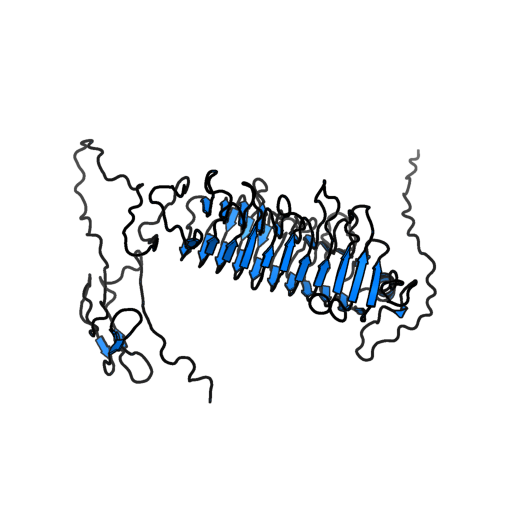. GLU A 1 148 ? 6.061 6.310 -6.560 1.00 97.19 148 GLU A C 1
ATOM 1104 O O . GLU A 1 148 ? 6.232 6.290 -7.779 1.00 97.19 148 GLU A O 1
ATOM 1109 N N . ILE A 1 149 ? 4.916 6.682 -6.002 1.00 96.31 149 ILE A N 1
ATOM 1110 C CA . ILE A 1 149 ? 3.726 7.109 -6.732 1.00 96.31 149 ILE A CA 1
ATOM 1111 C C . ILE A 1 149 ? 3.345 8.495 -6.224 1.00 96.31 149 ILE A C 1
ATOM 1113 O O . ILE A 1 149 ? 3.126 8.685 -5.032 1.00 96.31 149 ILE A O 1
ATOM 1117 N N . GLU A 1 150 ? 3.241 9.471 -7.114 1.00 93.44 150 GLU A N 1
ATOM 1118 C CA . GLU A 1 150 ? 2.928 10.856 -6.774 1.00 93.44 150 GLU A CA 1
ATOM 1119 C C . GLU A 1 150 ? 1.798 11.364 -7.671 1.00 93.44 150 GLU A C 1
ATOM 1121 O O . GLU A 1 150 ? 1.902 11.306 -8.894 1.00 93.44 150 GLU A O 1
ATOM 1126 N N . ALA A 1 151 ? 0.711 11.854 -7.063 1.00 90.94 151 ALA A N 1
ATOM 1127 C CA . ALA A 1 151 ? -0.450 12.408 -7.762 1.00 90.94 151 ALA A CA 1
ATOM 1128 C C . ALA A 1 151 ? -1.002 11.499 -8.883 1.00 90.94 151 ALA A C 1
ATOM 1130 O O . ALA A 1 151 ? -1.234 11.934 -10.012 1.00 90.94 151 ALA A O 1
ATOM 1131 N N . LEU A 1 152 ? -1.225 10.224 -8.553 1.00 93.00 152 LEU A N 1
ATOM 1132 C CA . LEU A 1 152 ? -1.872 9.241 -9.426 1.00 93.00 152 LEU A CA 1
ATOM 1133 C C . LEU A 1 152 ? -3.377 9.154 -9.136 1.00 93.00 152 LEU A C 1
ATOM 1135 O O . LEU A 1 152 ? -3.761 8.993 -7.980 1.00 93.00 152 LEU A O 1
ATOM 1139 N N . ARG A 1 153 ? -4.210 9.236 -10.182 1.00 91.50 153 ARG A N 1
ATOM 1140 C CA . ARG A 1 153 ? -5.684 9.197 -10.074 1.00 91.50 153 ARG A CA 1
ATOM 1141 C C . ARG A 1 153 ? -6.330 7.834 -10.369 1.00 91.50 153 ARG A C 1
ATOM 1143 O O . ARG A 1 153 ? -7.460 7.593 -9.976 1.00 91.50 153 ARG A O 1
ATOM 1150 N N . ARG A 1 154 ? -5.687 6.980 -11.168 1.00 95.31 154 ARG A N 1
ATOM 1151 C CA . ARG A 1 154 ? -6.184 5.627 -11.473 1.00 95.31 154 ARG A CA 1
ATOM 1152 C C . ARG A 1 154 ? -4.998 4.700 -11.621 1.00 95.31 154 ARG A C 1
ATOM 1154 O O . ARG A 1 154 ? -4.215 4.886 -12.555 1.00 95.31 154 ARG A O 1
ATOM 1161 N N . GLY A 1 155 ? -4.862 3.751 -10.705 1.00 97.44 155 GLY A N 1
ATOM 1162 C CA . GLY A 1 155 ? -3.721 2.846 -10.658 1.00 97.44 155 GLY A CA 1
ATOM 1163 C C . GLY A 1 155 ? -4.120 1.410 -10.348 1.00 97.44 155 GLY A C 1
ATOM 1164 O O . GLY A 1 155 ? -4.911 1.182 -9.439 1.00 97.44 155 GLY A O 1
ATOM 1165 N N . LEU A 1 156 ? -3.528 0.453 -11.058 1.00 98.38 156 LEU A N 1
ATOM 1166 C CA . LEU A 1 156 ? -3.551 -0.962 -10.702 1.00 98.38 156 LEU A CA 1
ATOM 1167 C C . LEU A 1 156 ? -2.116 -1.473 -10.571 1.00 98.38 156 LEU A C 1
ATOM 1169 O O . LEU A 1 156 ? -1.357 -1.483 -11.537 1.00 98.38 156 LEU A O 1
ATOM 1173 N N . PHE A 1 157 ? -1.764 -1.930 -9.379 1.00 98.44 157 PHE A N 1
ATOM 1174 C CA . PHE A 1 157 ? -0.503 -2.597 -9.088 1.00 98.44 157 PHE A CA 1
ATOM 1175 C C . PHE A 1 157 ? -0.840 -4.019 -8.647 1.00 98.44 157 PHE A C 1
ATOM 1177 O O . PHE A 1 157 ? -1.487 -4.207 -7.619 1.00 98.44 157 PHE A O 1
ATOM 1184 N N . GLU A 1 158 ? -0.462 -5.012 -9.446 1.00 97.69 158 GLU A N 1
ATOM 1185 C CA . GLU A 1 158 ? -0.899 -6.405 -9.292 1.00 97.69 158 GLU A CA 1
ATOM 1186 C C . GLU A 1 158 ? 0.289 -7.367 -9.392 1.00 97.69 158 GLU A C 1
ATOM 1188 O O . GLU A 1 158 ? 1.177 -7.150 -10.206 1.00 97.69 158 GLU A O 1
ATOM 1193 N N . ASP A 1 159 ? 0.314 -8.460 -8.626 1.00 97.12 159 ASP A N 1
ATOM 1194 C CA . ASP A 1 159 ? 1.334 -9.514 -8.787 1.00 97.12 159 ASP A CA 1
ATOM 1195 C C . ASP A 1 159 ? 2.769 -8.945 -8.742 1.00 97.12 159 ASP A C 1
ATOM 1197 O O . ASP A 1 159 ? 3.607 -9.188 -9.615 1.00 97.12 159 ASP A O 1
ATOM 1201 N N . ILE A 1 160 ? 3.041 -8.115 -7.731 1.00 97.94 160 ILE A N 1
ATOM 1202 C CA . ILE A 1 160 ? 4.354 -7.500 -7.508 1.00 97.94 160 ILE A CA 1
ATOM 1203 C C . ILE A 1 160 ? 5.021 -8.161 -6.311 1.00 97.94 160 ILE A C 1
ATOM 1205 O O . ILE A 1 160 ? 4.401 -8.355 -5.260 1.00 97.94 160 ILE A O 1
ATOM 1209 N N . SER A 1 161 ? 6.319 -8.445 -6.428 1.00 96.88 161 SER A N 1
ATOM 1210 C CA . SER A 1 161 ? 7.134 -8.782 -5.261 1.00 96.88 161 SER A CA 1
ATOM 1211 C C . SER A 1 161 ? 8.300 -7.821 -5.067 1.00 96.88 161 SER A C 1
ATOM 1213 O O . SER A 1 161 ? 8.926 -7.399 -6.028 1.00 96.88 161 SER A O 1
ATOM 1215 N N . ILE A 1 162 ? 8.603 -7.459 -3.822 1.00 95.44 162 ILE A N 1
ATOM 1216 C CA . ILE A 1 162 ? 9.748 -6.617 -3.458 1.00 95.44 162 ILE A CA 1
ATOM 1217 C C . ILE A 1 162 ? 10.575 -7.378 -2.429 1.00 95.44 162 ILE A C 1
ATOM 1219 O O . ILE A 1 162 ? 10.065 -7.774 -1.381 1.00 95.44 162 ILE A O 1
ATOM 1223 N N . TRP A 1 163 ? 11.858 -7.578 -2.719 1.00 91.50 163 TRP A N 1
ATOM 1224 C CA . TRP A 1 163 ? 12.759 -8.374 -1.893 1.00 91.50 163 TRP A CA 1
ATOM 1225 C C . TRP A 1 163 ? 14.008 -7.597 -1.499 1.00 91.50 163 TRP A C 1
ATOM 1227 O O . TRP A 1 163 ? 14.683 -7.007 -2.345 1.00 91.50 163 TRP A O 1
ATOM 1237 N N . ARG A 1 164 ? 14.384 -7.711 -0.217 1.00 87.69 164 ARG A N 1
ATOM 1238 C CA . ARG A 1 164 ? 15.658 -7.205 0.334 1.00 87.69 164 ARG A CA 1
ATOM 1239 C C . ARG A 1 164 ? 15.848 -5.702 0.118 1.00 87.69 164 ARG A C 1
ATOM 1241 O O . ARG A 1 1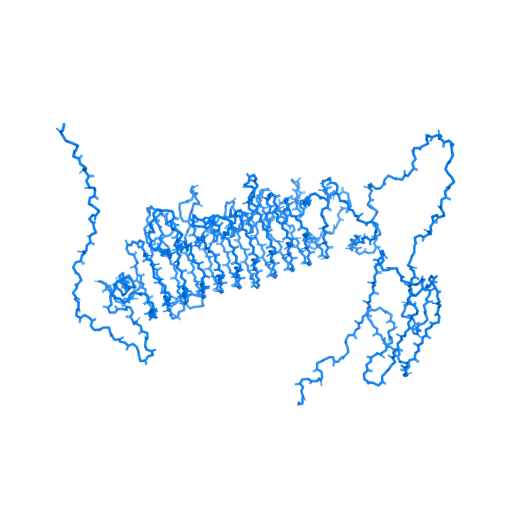64 ? 16.936 -5.240 -0.229 1.00 87.69 164 ARG A O 1
ATOM 1248 N N . TRP A 1 165 ? 14.793 -4.944 0.394 1.00 89.62 165 TRP A N 1
ATOM 1249 C CA . TRP A 1 165 ? 14.818 -3.481 0.445 1.00 89.62 165 TRP A CA 1
ATOM 1250 C C . TRP A 1 165 ? 15.119 -2.970 1.865 1.00 89.62 165 TRP A C 1
ATOM 1252 O O . TRP A 1 165 ? 14.565 -1.968 2.306 1.00 89.62 165 TRP A O 1
ATOM 1262 N N . ASP A 1 166 ? 15.957 -3.703 2.607 1.00 80.38 166 ASP A N 1
ATOM 1263 C CA . ASP A 1 166 ? 16.202 -3.493 4.040 1.00 80.38 166 ASP A CA 1
ATOM 1264 C C . ASP A 1 166 ? 16.856 -2.138 4.329 1.00 80.38 166 ASP A C 1
ATOM 1266 O O . ASP A 1 166 ? 16.598 -1.529 5.364 1.00 80.38 166 ASP A O 1
ATOM 1270 N N . GLY A 1 167 ? 17.711 -1.693 3.410 1.00 75.06 167 GLY A N 1
ATOM 1271 C CA . GLY A 1 167 ? 18.483 -0.475 3.551 1.00 75.06 167 GLY A CA 1
ATOM 1272 C C . GLY A 1 167 ? 19.578 -0.525 4.603 1.00 75.06 167 GLY A C 1
ATOM 1273 O O . GLY A 1 167 ? 20.069 -1.588 4.986 1.00 75.06 167 GLY A O 1
ATOM 1274 N N . ASP A 1 168 ? 19.973 0.663 5.049 1.00 67.50 168 ASP A N 1
ATOM 1275 C CA . ASP A 1 168 ? 20.831 0.826 6.215 1.00 67.50 168 ASP A CA 1
ATOM 1276 C C . ASP A 1 168 ? 20.072 0.444 7.501 1.00 67.50 168 ASP A C 1
ATOM 1278 O O . ASP A 1 168 ? 18.935 0.866 7.735 1.00 67.50 168 ASP A O 1
ATOM 1282 N N . LYS A 1 169 ? 20.737 -0.347 8.348 1.00 66.94 169 LYS A N 1
ATOM 1283 C CA . LYS A 1 169 ? 20.222 -0.836 9.631 1.00 66.94 169 LYS A CA 1
ATOM 1284 C C . LYS A 1 169 ? 20.164 0.246 10.710 1.00 66.94 169 LYS A C 1
ATOM 1286 O O . LYS A 1 169 ? 19.686 -0.052 11.799 1.00 66.94 169 LYS A O 1
ATOM 1291 N N . GLU A 1 170 ? 20.661 1.454 10.458 1.00 68.12 170 GLU A N 1
ATOM 1292 C CA . GLU A 1 170 ? 20.611 2.555 11.427 1.00 68.12 170 GLU A CA 1
ATOM 1293 C C . GLU A 1 170 ? 19.420 3.494 11.170 1.00 68.12 170 GLU A C 1
ATOM 1295 O O . GLU A 1 170 ? 18.658 3.811 12.095 1.00 68.12 170 GLU A O 1
ATOM 1300 N N . ASN A 1 171 ? 19.211 3.877 9.905 1.00 69.56 171 ASN A N 1
ATOM 1301 C CA . ASN A 1 171 ? 18.256 4.919 9.516 1.00 69.56 171 ASN A CA 1
ATOM 1302 C C . ASN A 1 171 ? 16.837 4.415 9.188 1.00 69.56 171 ASN A C 1
ATOM 1304 O O . ASN A 1 171 ? 15.893 5.187 9.337 1.00 69.56 171 ASN A O 1
ATOM 1308 N N . PHE A 1 172 ? 16.656 3.144 8.790 1.00 73.88 172 PHE A N 1
ATOM 1309 C CA . PHE A 1 172 ? 15.342 2.521 8.504 1.00 73.88 172 PHE A CA 1
ATOM 1310 C C . PHE A 1 172 ? 14.399 3.350 7.606 1.00 73.88 172 PHE A C 1
ATOM 1312 O O . PHE A 1 172 ? 13.180 3.219 7.688 1.00 73.88 172 PHE A O 1
ATOM 1319 N N . SER A 1 173 ? 14.941 4.212 6.744 1.00 82.44 173 SER A N 1
ATOM 1320 C CA . SER A 1 173 ? 14.155 5.146 5.930 1.00 82.44 173 SER A CA 1
ATOM 1321 C C . SER A 1 173 ? 13.603 4.519 4.646 1.00 82.44 173 SER A C 1
ATOM 1323 O O . SER A 1 173 ? 12.696 5.092 4.032 1.00 82.44 173 SER A O 1
ATOM 1325 N N . ASN A 1 174 ? 14.121 3.349 4.263 1.00 89.31 174 ASN A N 1
ATOM 1326 C CA . ASN A 1 174 ? 13.754 2.618 3.056 1.00 89.31 174 ASN A CA 1
ATOM 1327 C C . ASN A 1 174 ? 12.276 2.237 3.020 1.00 89.31 174 ASN A C 1
ATOM 1329 O O . ASN A 1 174 ? 11.709 1.741 3.999 1.00 89.31 174 ASN A O 1
ATOM 1333 N N . LYS A 1 175 ? 11.687 2.400 1.835 1.00 92.94 175 LYS A N 1
ATOM 1334 C CA . LYS A 1 175 ? 10.276 2.109 1.575 1.00 92.94 175 LYS A CA 1
ATOM 1335 C C . LYS A 1 175 ? 10.141 1.098 0.451 1.00 92.94 175 LYS A C 1
ATOM 1337 O O . LYS A 1 175 ? 10.877 1.153 -0.533 1.00 92.94 175 LYS A O 1
ATOM 1342 N N . GLY A 1 176 ? 9.190 0.184 0.598 1.00 95.38 176 GLY A N 1
ATOM 1343 C CA . GLY A 1 176 ? 8.780 -0.702 -0.484 1.00 95.38 176 GLY A CA 1
ATOM 1344 C C . GLY A 1 176 ? 7.997 0.128 -1.486 1.00 95.38 176 GLY A C 1
ATOM 1345 O O . GLY A 1 176 ? 8.538 0.579 -2.491 1.00 95.38 176 GLY A O 1
ATOM 1346 N N . ILE A 1 177 ? 6.746 0.414 -1.150 1.00 97.25 177 ILE A N 1
ATOM 1347 C CA . ILE A 1 177 ? 5.884 1.287 -1.940 1.00 97.25 177 ILE A CA 1
ATOM 1348 C C . ILE A 1 177 ? 5.603 2.559 -1.141 1.00 97.25 177 ILE A C 1
ATOM 1350 O O . ILE A 1 177 ? 5.108 2.506 -0.017 1.00 97.25 177 ILE A O 1
ATOM 1354 N N . TRP A 1 178 ? 5.929 3.707 -1.726 1.00 96.56 178 TRP A N 1
ATOM 1355 C CA . TRP A 1 178 ? 5.562 5.028 -1.228 1.00 96.56 178 TRP A CA 1
ATOM 1356 C C . TRP A 1 178 ? 4.517 5.628 -2.154 1.00 96.56 178 TRP A C 1
ATOM 1358 O O . TRP A 1 178 ? 4.759 5.754 -3.351 1.00 96.56 178 TRP A O 1
ATOM 1368 N N . THR A 1 179 ? 3.375 6.035 -1.615 1.00 94.00 179 THR A N 1
ATOM 1369 C CA . THR A 1 179 ? 2.362 6.740 -2.391 1.00 94.00 179 THR A CA 1
ATOM 1370 C C . THR A 1 179 ? 1.958 8.059 -1.742 1.00 94.00 179 THR A C 1
ATOM 1372 O O . THR A 1 179 ? 1.734 8.152 -0.538 1.00 94.00 179 THR A O 1
ATOM 1375 N N . LYS A 1 180 ? 1.883 9.076 -2.593 1.00 89.50 180 LYS A N 1
ATOM 1376 C CA . LYS A 1 180 ? 1.226 10.375 -2.424 1.00 89.50 180 LYS A CA 1
ATOM 1377 C C . LYS A 1 180 ? 0.130 10.463 -3.492 1.00 89.50 180 LYS A C 1
ATOM 1379 O O . LYS A 1 180 ? 0.083 11.411 -4.283 1.00 89.50 180 LYS A O 1
ATOM 1384 N N . GLY A 1 181 ? -0.613 9.367 -3.655 1.00 80.25 181 GLY A N 1
ATOM 1385 C CA . GLY A 1 181 ? -1.638 9.203 -4.680 1.00 80.25 181 GLY A CA 1
ATOM 1386 C C . GLY A 1 181 ? -2.823 10.136 -4.450 1.00 80.25 181 GLY A C 1
ATOM 1387 O O . GLY A 1 181 ? -2.909 10.812 -3.431 1.00 80.25 181 GLY A O 1
ATOM 1388 N N . TRP A 1 182 ? -3.703 10.244 -5.440 1.00 79.19 182 TRP A N 1
ATOM 1389 C CA . TRP A 1 182 ? -4.797 11.212 -5.413 1.00 79.19 182 TRP A CA 1
ATOM 1390 C C . TRP A 1 182 ? -6.180 10.556 -5.466 1.00 79.19 182 TRP A C 1
ATOM 1392 O O . TRP A 1 182 ? -7.089 11.071 -4.831 1.00 79.19 182 TRP A O 1
ATOM 1402 N N . ASP A 1 183 ? -6.356 9.428 -6.157 1.00 84.19 183 ASP A N 1
ATOM 1403 C CA . ASP A 1 183 ? -7.654 8.734 -6.212 1.00 84.19 183 ASP A CA 1
ATOM 1404 C C . ASP A 1 183 ? -7.487 7.310 -6.779 1.00 84.19 183 ASP A C 1
ATOM 1406 O O . ASP A 1 183 ? -6.513 7.053 -7.490 1.00 84.19 183 ASP A O 1
ATOM 1410 N N . THR A 1 184 ? -8.428 6.412 -6.474 1.00 94.00 184 THR A N 1
ATOM 1411 C CA . THR A 1 184 ? -8.706 5.117 -7.124 1.00 94.00 184 THR A CA 1
ATOM 1412 C C . THR A 1 184 ? -7.449 4.303 -7.463 1.00 94.00 184 THR A C 1
ATOM 1414 O O . THR A 1 184 ? -7.093 4.098 -8.631 1.00 94.00 184 THR A O 1
ATOM 1417 N N . ILE A 1 185 ? -6.750 3.828 -6.428 1.00 96.62 185 ILE A N 1
ATOM 1418 C CA . ILE A 1 185 ? -5.562 2.976 -6.583 1.00 96.62 185 ILE A CA 1
ATOM 1419 C C . ILE A 1 185 ? -5.813 1.612 -5.951 1.00 96.62 185 ILE A C 1
ATOM 1421 O O . ILE A 1 185 ? -6.093 1.506 -4.758 1.00 96.62 185 ILE A O 1
ATOM 1425 N N . THR A 1 186 ? -5.647 0.560 -6.746 1.00 97.88 186 THR A N 1
ATOM 1426 C CA . THR A 1 186 ? -5.713 -0.825 -6.287 1.00 97.88 186 THR A CA 1
ATOM 1427 C C . THR A 1 186 ? -4.318 -1.433 -6.237 1.00 97.88 186 THR A C 1
ATOM 1429 O O . THR A 1 186 ? -3.594 -1.446 -7.232 1.00 97.88 186 THR A O 1
ATOM 1432 N N . PHE A 1 187 ? -3.972 -1.981 -5.080 1.00 97.50 187 PHE A N 1
ATOM 1433 C CA . PHE A 1 187 ? -2.826 -2.849 -4.858 1.00 97.50 187 PHE A CA 1
ATOM 1434 C C . PHE A 1 187 ? -3.348 -4.254 -4.576 1.00 97.50 187 PHE A C 1
ATOM 1436 O O . PHE A 1 187 ? -4.094 -4.449 -3.620 1.00 97.50 187 PHE A O 1
ATOM 1443 N N . ARG A 1 188 ? -2.971 -5.228 -5.400 1.00 95.81 188 ARG A N 1
ATOM 1444 C CA . ARG A 1 188 ? -3.463 -6.602 -5.298 1.00 95.81 188 ARG A CA 1
ATOM 1445 C C . ARG A 1 188 ? -2.330 -7.607 -5.443 1.00 95.81 188 ARG A C 1
ATOM 1447 O O . ARG A 1 188 ? -1.430 -7.417 -6.254 1.00 95.81 188 ARG A O 1
ATOM 1454 N N . ASP A 1 189 ? -2.367 -8.672 -4.653 1.00 95.19 189 ASP A N 1
ATOM 1455 C CA . ASP A 1 189 ? -1.395 -9.770 -4.716 1.00 95.19 189 ASP A CA 1
ATOM 1456 C C . ASP A 1 189 ? 0.062 -9.297 -4.566 1.00 95.19 189 ASP A C 1
ATOM 1458 O O . ASP A 1 189 ? 0.973 -9.752 -5.259 1.00 95.19 189 ASP A O 1
ATOM 1462 N N . ILE A 1 190 ? 0.304 -8.371 -3.636 1.00 95.94 190 ILE A N 1
ATOM 1463 C CA . ILE A 1 190 ? 1.633 -7.796 -3.407 1.00 95.94 190 ILE A CA 1
ATOM 1464 C C . ILE A 1 190 ? 2.353 -8.547 -2.286 1.00 95.94 190 ILE A C 1
ATOM 1466 O O . ILE A 1 190 ? 1.813 -8.730 -1.191 1.00 95.94 190 ILE A O 1
ATOM 1470 N N . ARG A 1 191 ? 3.619 -8.916 -2.513 1.00 95.31 191 ARG A N 1
ATOM 1471 C CA . ARG A 1 191 ? 4.504 -9.433 -1.456 1.00 95.31 191 ARG A CA 1
ATOM 1472 C C . ARG A 1 191 ? 5.705 -8.529 -1.236 1.00 95.31 191 ARG A C 1
ATOM 1474 O O . ARG A 1 191 ? 6.507 -8.332 -2.141 1.00 95.31 191 ARG A O 1
ATOM 1481 N N . ILE A 1 192 ? 5.888 -8.042 -0.016 1.00 94.44 192 ILE A N 1
ATOM 1482 C CA . ILE A 1 192 ? 7.065 -7.256 0.361 1.00 94.44 192 ILE A CA 1
ATOM 1483 C C . ILE A 1 192 ? 7.802 -7.997 1.464 1.00 94.44 192 ILE A C 1
ATOM 1485 O O . ILE A 1 192 ? 7.253 -8.256 2.534 1.00 94.44 192 ILE A O 1
ATOM 1489 N N . TYR A 1 193 ? 9.059 -8.332 1.198 1.00 91.06 193 TYR A N 1
ATOM 1490 C CA . TYR A 1 193 ? 9.939 -9.008 2.130 1.00 91.06 193 TYR A CA 1
ATOM 1491 C C . TYR A 1 193 ? 11.134 -8.136 2.441 1.00 91.06 193 TYR A C 1
ATOM 1493 O O . TYR A 1 193 ? 11.882 -7.735 1.542 1.00 91.06 193 TYR A O 1
ATOM 1501 N N . ARG A 1 194 ? 11.405 -8.008 3.742 1.00 88.88 194 ARG A N 1
ATOM 1502 C CA . ARG A 1 194 ? 12.651 -7.436 4.236 1.00 88.88 194 ARG A CA 1
ATOM 1503 C C . ARG A 1 194 ? 12.797 -5.971 3.824 1.00 88.88 194 ARG A C 1
ATOM 1505 O O . ARG A 1 194 ? 13.718 -5.588 3.111 1.00 88.88 194 ARG A O 1
ATOM 1512 N N . THR A 1 195 ? 11.846 -5.172 4.296 1.00 90.50 195 THR A N 1
ATOM 1513 C CA . THR A 1 195 ? 11.788 -3.718 4.109 1.00 90.50 195 THR A CA 1
ATOM 1514 C C . THR A 1 195 ? 11.425 -3.054 5.442 1.00 90.50 195 THR A C 1
ATOM 1516 O O . THR A 1 195 ? 10.591 -3.612 6.159 1.00 90.50 195 THR A O 1
ATOM 1519 N N . PRO A 1 196 ? 12.031 -1.916 5.833 1.00 90.50 196 PRO A N 1
ATOM 1520 C CA . PRO A 1 196 ? 11.666 -1.217 7.064 1.00 90.50 196 PRO A CA 1
ATOM 1521 C C . PRO A 1 196 ? 10.219 -0.738 7.052 1.00 90.50 196 PRO A C 1
ATOM 1523 O O . PRO A 1 196 ? 9.474 -1.073 7.968 1.00 90.50 196 PRO A O 1
ATOM 1526 N N . THR A 1 197 ? 9.815 -0.043 5.987 1.00 93.12 197 THR A N 1
ATOM 1527 C CA . THR A 1 197 ? 8.428 0.367 5.768 1.00 93.12 197 THR A CA 1
ATOM 1528 C C . THR A 1 197 ? 7.900 -0.256 4.483 1.00 93.12 197 THR A C 1
ATOM 1530 O O . THR A 1 197 ? 8.332 0.125 3.394 1.00 93.12 197 THR A O 1
ATOM 1533 N N . CYS A 1 198 ? 6.998 -1.238 4.571 1.00 95.19 198 CYS A N 1
ATOM 1534 C CA . CYS A 1 198 ? 6.542 -1.940 3.364 1.00 95.19 198 CYS A CA 1
ATOM 1535 C C . CYS A 1 198 ? 5.665 -1.026 2.495 1.00 95.19 198 CYS A C 1
ATOM 1537 O O . CYS A 1 198 ? 5.961 -0.846 1.316 1.00 95.19 198 CYS A O 1
ATOM 1539 N N . PHE A 1 199 ? 4.656 -0.397 3.099 1.00 95.44 199 PHE A N 1
ATOM 1540 C CA . PHE A 1 199 ? 3.837 0.651 2.494 1.00 95.44 199 PHE A CA 1
ATOM 1541 C C . PHE A 1 199 ? 3.916 1.940 3.306 1.00 95.44 199 PHE A C 1
ATOM 1543 O O . PHE A 1 199 ? 3.737 1.926 4.523 1.00 95.44 199 PHE A O 1
ATOM 1550 N N . TYR A 1 200 ? 4.146 3.051 2.616 1.00 95.19 200 TYR A N 1
ATOM 1551 C CA . TYR A 1 200 ? 4.146 4.392 3.186 1.00 95.19 200 TYR A CA 1
ATOM 1552 C C . TYR A 1 200 ? 3.185 5.281 2.395 1.00 95.19 200 TYR A C 1
ATOM 1554 O O . TYR A 1 200 ? 3.344 5.445 1.185 1.00 95.19 200 TYR A O 1
ATOM 1562 N N . ILE A 1 201 ? 2.183 5.830 3.071 1.00 92.69 201 ILE A N 1
ATOM 1563 C CA . ILE A 1 201 ? 1.155 6.697 2.499 1.00 92.69 201 ILE A CA 1
ATOM 1564 C C . ILE A 1 201 ? 1.317 8.066 3.138 1.00 92.69 201 ILE A C 1
ATOM 1566 O O . ILE A 1 201 ? 1.188 8.230 4.353 1.00 92.69 201 ILE A O 1
ATOM 1570 N N . ASP A 1 202 ? 1.659 9.029 2.301 1.00 90.56 202 ASP A N 1
ATOM 1571 C CA . ASP A 1 202 ? 2.124 10.347 2.705 1.00 90.56 202 ASP A CA 1
ATOM 1572 C C . ASP A 1 202 ? 1.223 11.432 2.119 1.00 90.56 202 ASP A C 1
ATOM 1574 O O . ASP A 1 202 ? 0.421 11.188 1.216 1.00 90.56 202 ASP A O 1
ATOM 1578 N N . LYS A 1 203 ? 1.375 12.648 2.634 1.00 87.25 203 LYS A N 1
ATOM 1579 C CA . LYS A 1 203 ? 0.616 13.809 2.200 1.00 87.25 203 LYS A CA 1
ATOM 1580 C C . LYS A 1 203 ? 0.808 14.069 0.708 1.00 87.25 203 LYS A C 1
ATOM 1582 O O . LYS A 1 203 ? 1.933 14.109 0.200 1.00 87.25 203 LYS A O 1
ATOM 1587 N N . ASN A 1 204 ? -0.291 14.336 0.014 1.00 82.19 204 ASN A N 1
ATOM 1588 C CA . ASN A 1 204 ? -0.267 14.685 -1.392 1.00 82.19 204 ASN A CA 1
ATOM 1589 C C . ASN A 1 204 ? 0.198 16.146 -1.574 1.00 82.19 204 ASN A C 1
ATOM 1591 O O . ASN A 1 204 ? -0.472 17.078 -1.107 1.00 82.19 204 ASN A O 1
ATOM 1595 N N . PRO A 1 205 ? 1.332 16.391 -2.262 1.00 77.88 205 PRO A N 1
ATOM 1596 C CA . PRO A 1 205 ? 1.855 17.742 -2.444 1.00 77.88 205 PRO A CA 1
ATOM 1597 C C . PRO A 1 205 ? 1.001 18.569 -3.413 1.00 77.88 205 PRO A C 1
ATOM 1599 O O . PRO A 1 205 ? 0.992 19.794 -3.320 1.00 77.88 205 PRO A O 1
ATOM 1602 N N . ASN A 1 206 ? 0.258 17.915 -4.312 1.00 79.31 206 ASN A N 1
ATOM 1603 C CA . ASN A 1 206 ? -0.539 18.563 -5.353 1.00 79.31 206 ASN A CA 1
ATOM 1604 C C . ASN A 1 206 ? -2.004 18.781 -4.936 1.00 79.31 206 ASN A C 1
ATOM 1606 O O . ASN A 1 206 ? -2.672 19.665 -5.479 1.00 79.31 206 ASN A O 1
ATOM 1610 N N . PHE A 1 207 ? -2.515 18.006 -3.974 1.00 78.75 207 PHE A N 1
ATOM 1611 C CA . PHE A 1 207 ? -3.927 18.008 -3.582 1.00 78.75 207 PHE A CA 1
ATOM 1612 C C . PHE A 1 207 ? -4.093 18.082 -2.061 1.00 78.75 207 PHE A C 1
ATOM 1614 O O . PHE A 1 207 ? -4.286 17.082 -1.380 1.00 78.75 207 PHE A O 1
ATOM 1621 N N . HIS A 1 208 ? -4.055 19.303 -1.520 1.00 74.75 208 HIS A N 1
ATOM 1622 C CA . HIS A 1 208 ? -4.325 19.550 -0.103 1.00 74.75 208 HIS A CA 1
ATOM 1623 C C . HIS A 1 208 ? -5.769 19.147 0.239 1.00 74.75 208 HIS A C 1
ATOM 1625 O O . HIS A 1 208 ? -6.707 19.788 -0.235 1.00 74.75 208 HIS A O 1
ATOM 1631 N N . GLY A 1 209 ? -5.938 18.087 1.030 1.00 77.62 209 GLY A N 1
ATOM 1632 C CA . GLY A 1 209 ? -7.247 17.584 1.462 1.00 77.62 209 GLY A CA 1
ATOM 1633 C C . GLY A 1 209 ? -7.597 16.180 0.968 1.00 77.62 209 GLY A C 1
ATOM 1634 O O . GLY A 1 209 ? -8.613 15.650 1.401 1.00 77.62 209 GLY A O 1
ATOM 1635 N N . ILE A 1 210 ? -6.799 15.588 0.070 1.00 80.81 210 ILE A N 1
ATOM 1636 C CA . ILE A 1 210 ? -7.023 14.232 -0.450 1.00 80.81 210 ILE A CA 1
ATOM 1637 C C . ILE A 1 210 ? -5.665 13.546 -0.604 1.00 80.81 210 ILE A C 1
ATOM 1639 O O . ILE A 1 210 ? -4.968 13.746 -1.601 1.00 80.81 210 ILE A O 1
ATOM 1643 N N . ASP A 1 211 ? -5.286 12.760 0.400 1.00 85.62 211 ASP A N 1
ATOM 1644 C CA . ASP A 1 211 ? -3.999 12.061 0.428 1.00 85.62 211 ASP A CA 1
ATOM 1645 C C . ASP A 1 211 ? -4.142 10.577 0.048 1.00 85.62 211 ASP A C 1
ATOM 1647 O O . ASP A 1 211 ? -3.231 9.986 -0.531 1.00 85.62 211 ASP A O 1
ATOM 1651 N N . ALA A 1 212 ? -5.306 9.986 0.331 1.00 89.81 212 ALA A N 1
ATOM 1652 C CA . ALA A 1 212 ? -5.753 8.716 -0.227 1.00 89.81 212 ALA A CA 1
ATOM 1653 C C . ALA A 1 212 ? -7.286 8.697 -0.285 1.00 89.81 212 ALA A C 1
ATOM 1655 O O . ALA A 1 212 ? -7.932 8.845 0.751 1.00 89.81 212 ALA A O 1
ATOM 1656 N N . ASP A 1 213 ? -7.855 8.504 -1.475 1.00 91.56 213 ASP A N 1
ATOM 1657 C CA . ASP A 1 213 ? -9.292 8.296 -1.678 1.00 91.56 213 ASP A CA 1
ATOM 1658 C C . ASP A 1 213 ? -9.518 7.100 -2.607 1.00 91.56 213 ASP A C 1
ATOM 1660 O O . ASP A 1 213 ? -8.815 6.954 -3.608 1.00 91.56 213 ASP A O 1
ATOM 1664 N N . HIS A 1 214 ? -10.450 6.217 -2.249 1.00 93.62 214 HIS A N 1
ATOM 1665 C CA . HIS A 1 214 ? -10.751 4.968 -2.965 1.00 93.62 214 HIS A CA 1
ATOM 1666 C C . HIS A 1 214 ? -9.535 4.045 -3.152 1.00 93.62 214 HIS A C 1
ATOM 1668 O O . HIS A 1 214 ? -9.295 3.504 -4.236 1.00 93.62 214 HIS A O 1
ATOM 1674 N N . PHE A 1 215 ? -8.733 3.858 -2.101 1.00 95.94 215 PHE A N 1
ATOM 1675 C CA . PHE A 1 215 ? -7.620 2.907 -2.152 1.00 95.94 215 PHE A CA 1
ATOM 1676 C C . PHE A 1 215 ? -8.080 1.514 -1.737 1.00 95.94 215 PHE A C 1
ATOM 1678 O O . PHE A 1 215 ? -8.741 1.340 -0.712 1.00 95.94 215 PHE A O 1
ATOM 1685 N N . VAL A 1 216 ? -7.666 0.513 -2.508 1.00 96.62 216 VAL A N 1
ATOM 1686 C CA . VAL A 1 216 ? -7.944 -0.897 -2.231 1.00 96.62 216 VAL A CA 1
ATOM 1687 C C . VAL A 1 216 ? -6.633 -1.652 -2.103 1.00 96.62 216 VAL A C 1
ATOM 1689 O O . VAL A 1 216 ? -5.784 -1.587 -2.988 1.00 96.62 216 VAL A O 1
ATOM 1692 N N . PHE A 1 217 ? -6.490 -2.388 -1.011 1.00 96.81 217 PHE A N 1
ATOM 1693 C CA . PHE A 1 217 ? -5.386 -3.297 -0.757 1.00 96.81 217 PHE A CA 1
ATOM 1694 C C . PHE A 1 217 ? -5.947 -4.706 -0.576 1.00 96.81 217 PHE A C 1
ATOM 1696 O O . PHE A 1 217 ? -6.695 -4.971 0.364 1.00 96.81 217 PHE A O 1
ATOM 1703 N N . GLU A 1 218 ? -5.579 -5.612 -1.469 1.00 95.50 218 GLU A N 1
ATOM 1704 C CA . GLU A 1 218 ? -6.110 -6.971 -1.516 1.00 95.50 218 GLU A CA 1
ATOM 1705 C C . GLU A 1 218 ? -4.967 -7.993 -1.526 1.00 95.50 218 GLU A C 1
ATOM 1707 O O . GLU A 1 218 ? -3.996 -7.859 -2.273 1.00 95.50 218 GLU A O 1
ATOM 1712 N N . ASN A 1 219 ? -5.095 -9.047 -0.717 1.00 93.00 219 ASN A N 1
ATOM 1713 C CA . ASN A 1 219 ? -4.197 -10.210 -0.736 1.00 93.00 219 ASN A CA 1
ATOM 1714 C C . ASN A 1 219 ? -2.712 -9.853 -0.552 1.00 93.00 219 ASN A C 1
ATOM 1716 O O . ASN A 1 219 ? -1.829 -10.289 -1.297 1.00 93.00 219 ASN A O 1
ATOM 1720 N N . MET A 1 220 ? -2.421 -9.063 0.479 1.00 94.31 220 MET A N 1
ATOM 1721 C CA . MET A 1 220 ? -1.062 -8.622 0.772 1.00 94.31 220 MET A CA 1
ATOM 1722 C C . MET A 1 220 ? -0.292 -9.667 1.598 1.00 94.31 220 MET A C 1
ATOM 1724 O O . MET A 1 220 ? -0.855 -10.395 2.421 1.00 94.31 220 MET A O 1
ATOM 1728 N N . TYR A 1 221 ? 1.029 -9.702 1.429 1.00 94.06 221 TYR A N 1
ATOM 1729 C CA . TYR A 1 221 ? 1.956 -10.329 2.376 1.00 94.06 221 TYR A CA 1
ATOM 1730 C C . TYR A 1 221 ? 3.083 -9.347 2.684 1.00 94.06 221 TYR A C 1
ATOM 1732 O O . TYR A 1 221 ? 3.911 -9.050 1.820 1.00 94.06 221 TYR A O 1
ATOM 1740 N N . LEU A 1 222 ? 3.135 -8.843 3.913 1.00 94.81 222 LEU A N 1
ATOM 1741 C CA . LEU A 1 222 ? 4.067 -7.785 4.301 1.00 94.81 222 LEU A CA 1
ATOM 1742 C C . LEU A 1 222 ? 4.960 -8.283 5.432 1.00 94.81 222 LEU A C 1
ATOM 1744 O O . LEU A 1 222 ? 4.495 -8.466 6.550 1.00 94.81 222 LEU A O 1
ATOM 1748 N N . ALA A 1 223 ? 6.243 -8.500 5.163 1.00 91.50 223 ALA A N 1
ATOM 1749 C CA . ALA A 1 223 ? 7.217 -8.920 6.164 1.00 91.50 223 ALA A CA 1
ATOM 1750 C C . ALA A 1 223 ? 8.291 -7.849 6.344 1.00 91.50 223 ALA A C 1
ATOM 1752 O O . ALA A 1 223 ? 9.202 -7.711 5.518 1.00 91.50 223 ALA A O 1
ATOM 1753 N N . CYS A 1 224 ? 8.214 -7.120 7.456 1.00 88.19 224 CYS A N 1
ATOM 1754 C CA . CYS A 1 224 ? 9.191 -6.086 7.753 1.00 88.19 224 CYS A CA 1
ATOM 1755 C C . CYS A 1 224 ? 10.567 -6.706 8.037 1.00 88.19 224 CYS A C 1
ATOM 1757 O O . CYS A 1 224 ? 10.693 -7.762 8.659 1.00 88.19 224 CYS A O 1
ATOM 1759 N N . GLY A 1 225 ? 11.630 -6.031 7.596 1.00 77.31 225 GLY A N 1
ATOM 1760 C CA . GLY A 1 225 ? 13.012 -6.481 7.815 1.00 77.31 225 GLY A CA 1
ATOM 1761 C C . GLY A 1 225 ? 13.482 -6.380 9.272 1.00 77.31 225 GLY A C 1
ATOM 1762 O O . GLY A 1 225 ? 14.560 -6.873 9.603 1.00 77.31 225 GLY A O 1
ATOM 1763 N N . ASN A 1 226 ? 12.692 -5.744 10.148 1.00 79.12 226 ASN A N 1
ATOM 1764 C CA . ASN A 1 226 ? 13.053 -5.470 11.534 1.00 79.12 226 ASN A CA 1
ATOM 1765 C C . ASN A 1 226 ? 11.817 -5.454 12.458 1.00 79.12 226 ASN A C 1
ATOM 1767 O O . ASN A 1 226 ? 10.954 -4.590 12.328 1.00 79.12 226 ASN A O 1
ATOM 1771 N N . ARG A 1 227 ? 11.793 -6.355 13.452 1.00 74.88 227 ARG A N 1
ATOM 1772 C CA . ARG A 1 227 ? 10.700 -6.499 14.440 1.00 74.88 227 ARG A CA 1
ATOM 1773 C C . ARG A 1 227 ? 10.554 -5.334 15.410 1.00 74.88 227 ARG A C 1
ATOM 1775 O O . ARG A 1 227 ? 9.513 -5.184 16.037 1.00 74.88 227 ARG A O 1
ATOM 1782 N N . GLU A 1 228 ? 11.605 -4.552 15.573 1.00 77.56 228 GLU A N 1
ATOM 1783 C CA . GLU A 1 228 ? 11.717 -3.520 16.595 1.00 77.56 228 GLU A CA 1
ATOM 1784 C C . GLU A 1 228 ? 11.357 -2.137 16.071 1.00 77.56 228 GLU A C 1
ATOM 1786 O O . GLU A 1 228 ? 10.876 -1.322 16.846 1.00 77.56 228 GLU A O 1
ATOM 1791 N N . ARG A 1 229 ? 11.579 -1.869 14.778 1.00 83.88 229 ARG A N 1
ATOM 1792 C CA . ARG A 1 229 ? 11.328 -0.554 14.158 1.00 83.88 229 ARG A CA 1
ATOM 1793 C C . ARG A 1 229 ? 10.531 -0.611 12.857 1.00 83.88 229 ARG A C 1
ATOM 1795 O O . ARG A 1 229 ? 10.124 0.431 12.363 1.00 83.88 229 ARG A O 1
ATOM 1802 N N . GLY A 1 230 ? 10.329 -1.797 12.284 1.00 89.31 230 GLY A N 1
ATOM 1803 C CA . GLY A 1 230 ? 9.650 -1.934 11.001 1.00 89.31 230 GLY A CA 1
ATOM 1804 C C . GLY A 1 230 ? 8.157 -1.631 11.098 1.00 89.31 230 GLY A C 1
ATOM 1805 O O . GLY A 1 230 ? 7.508 -2.000 12.073 1.00 89.31 230 GLY A O 1
ATOM 1806 N N . ILE A 1 231 ? 7.598 -1.003 10.072 1.00 93.00 231 ILE A N 1
ATOM 1807 C CA . ILE A 1 231 ? 6.174 -0.676 9.981 1.00 93.00 231 ILE A CA 1
ATOM 1808 C C . ILE A 1 231 ? 5.639 -1.294 8.694 1.00 93.00 231 ILE A C 1
ATOM 1810 O O . ILE A 1 231 ? 6.171 -1.034 7.618 1.00 93.00 231 ILE A O 1
ATOM 1814 N N . ALA A 1 232 ? 4.619 -2.149 8.767 1.00 94.69 232 ALA A N 1
ATOM 1815 C CA . ALA A 1 232 ? 4.153 -2.798 7.542 1.00 94.69 232 ALA A CA 1
ATOM 1816 C C . ALA A 1 232 ? 3.370 -1.814 6.671 1.00 94.69 232 ALA A C 1
ATOM 1818 O O . ALA A 1 232 ? 3.705 -1.641 5.501 1.00 94.69 232 ALA A O 1
ATOM 1819 N N . MET A 1 233 ? 2.399 -1.107 7.246 1.00 95.62 233 MET A N 1
ATOM 1820 C CA . MET A 1 233 ? 1.708 -0.012 6.567 1.00 95.62 233 MET A CA 1
ATOM 1821 C C . MET A 1 233 ? 1.695 1.229 7.447 1.00 95.62 233 MET A C 1
ATOM 1823 O O . MET A 1 233 ? 1.267 1.166 8.598 1.00 95.62 233 MET A O 1
ATOM 1827 N N . HIS A 1 234 ? 2.164 2.348 6.906 1.00 94.62 234 HIS A N 1
ATOM 1828 C CA . HIS A 1 234 ? 2.274 3.614 7.619 1.00 94.62 234 HIS A CA 1
ATOM 1829 C C . HIS A 1 234 ? 1.552 4.714 6.851 1.00 94.62 234 HIS A C 1
ATOM 1831 O O . HIS A 1 234 ? 1.924 5.028 5.725 1.00 94.62 234 HIS A O 1
ATOM 1837 N N . PHE A 1 235 ? 0.530 5.290 7.467 1.00 92.50 235 PHE A N 1
ATOM 1838 C CA . PHE A 1 235 ? -0.292 6.360 6.929 1.00 92.50 235 PHE A CA 1
ATOM 1839 C C . PHE A 1 235 ? -0.004 7.619 7.751 1.00 92.50 235 PHE A C 1
ATOM 1841 O O . PHE A 1 235 ? -0.459 7.729 8.885 1.00 92.50 235 PHE A O 1
ATOM 1848 N N . VAL A 1 236 ? 0.777 8.540 7.187 1.00 88.50 236 VAL A N 1
ATOM 1849 C CA . VAL A 1 236 ? 1.053 9.878 7.762 1.00 88.50 236 VAL A CA 1
ATOM 1850 C C . VAL A 1 236 ? 0.152 10.948 7.125 1.00 88.50 236 VAL A C 1
ATOM 1852 O O . VAL A 1 236 ? 0.073 12.096 7.556 1.00 88.50 236 VAL A O 1
ATOM 1855 N N . ALA A 1 237 ? -0.544 10.555 6.064 1.00 77.12 237 ALA A N 1
ATOM 1856 C CA . ALA A 1 237 ? -1.540 11.324 5.348 1.00 77.12 237 ALA A CA 1
ATOM 1857 C C . ALA A 1 237 ? -2.664 11.852 6.273 1.00 77.12 237 ALA A C 1
ATOM 1859 O O . ALA A 1 237 ? -3.409 11.049 6.842 1.00 77.12 237 ALA A O 1
ATOM 1860 N N . PRO A 1 238 ? -2.848 13.183 6.399 1.00 76.75 238 PRO A N 1
ATOM 1861 C CA . PRO A 1 238 ? -3.933 13.746 7.197 1.00 76.75 238 PRO A CA 1
ATOM 1862 C C . PRO A 1 238 ? -5.334 13.423 6.663 1.00 76.75 238 PRO A C 1
ATOM 1864 O O . PRO A 1 238 ? -6.274 13.415 7.457 1.00 76.75 238 PRO A O 1
ATOM 1867 N N . HIS A 1 239 ? -5.483 13.135 5.367 1.00 86.44 239 HIS A N 1
ATOM 1868 C CA . HIS A 1 239 ? -6.770 12.902 4.715 1.00 86.44 239 HIS A CA 1
ATOM 1869 C C . HIS A 1 239 ? -6.849 11.546 4.009 1.00 86.44 239 HIS A C 1
ATOM 1871 O O . HIS A 1 239 ? -6.515 11.426 2.828 1.00 86.44 239 HIS A O 1
ATOM 1877 N N . ILE A 1 240 ? -7.336 10.532 4.734 1.00 89.19 240 ILE A N 1
ATOM 1878 C CA . ILE A 1 240 ? -7.548 9.171 4.218 1.00 89.19 240 ILE A CA 1
ATOM 1879 C C . ILE A 1 240 ? -9.040 8.825 4.196 1.00 89.19 240 ILE A C 1
ATOM 1881 O O . ILE A 1 240 ? -9.698 8.784 5.234 1.00 89.19 240 ILE A O 1
ATOM 1885 N N . THR A 1 241 ? -9.595 8.603 3.009 1.00 90.00 241 THR A N 1
ATOM 1886 C CA . THR A 1 241 ? -11.026 8.353 2.814 1.00 90.00 241 THR A CA 1
ATOM 1887 C C . THR A 1 241 ? -11.262 7.137 1.918 1.00 90.00 241 THR A C 1
ATOM 1889 O O . THR A 1 241 ? -10.477 6.870 1.016 1.00 90.00 241 THR A O 1
ATOM 1892 N N . ASN A 1 242 ? -12.307 6.351 2.189 1.00 91.81 242 ASN A N 1
ATOM 1893 C CA . ASN A 1 242 ? -12.685 5.177 1.386 1.00 91.81 242 ASN A CA 1
ATOM 1894 C C . ASN A 1 242 ? -11.523 4.191 1.158 1.00 91.81 242 ASN A C 1
ATOM 1896 O O . ASN A 1 242 ? -11.271 3.740 0.039 1.00 91.81 242 ASN A O 1
ATOM 1900 N N . VAL A 1 243 ? -10.788 3.873 2.224 1.00 93.75 243 VAL A N 1
ATOM 1901 C CA . VAL A 1 243 ? -9.646 2.952 2.162 1.00 93.75 243 VAL A CA 1
ATOM 1902 C C . VAL A 1 243 ? -10.066 1.578 2.663 1.00 93.75 243 VAL A C 1
ATOM 1904 O O . VAL A 1 243 ? -10.564 1.450 3.780 1.00 93.75 243 VAL A O 1
ATOM 1907 N N . SER A 1 244 ? -9.830 0.543 1.857 1.00 95.31 244 SER A N 1
ATOM 1908 C CA . SER A 1 244 ? -10.129 -0.848 2.211 1.00 95.31 244 SER A CA 1
ATOM 1909 C C . SER A 1 244 ? -8.884 -1.722 2.138 1.00 95.31 244 SER A C 1
ATOM 1911 O O . SER A 1 244 ? -8.174 -1.710 1.135 1.00 95.31 244 SER A O 1
ATOM 1913 N N . LEU A 1 245 ? -8.639 -2.509 3.183 1.00 95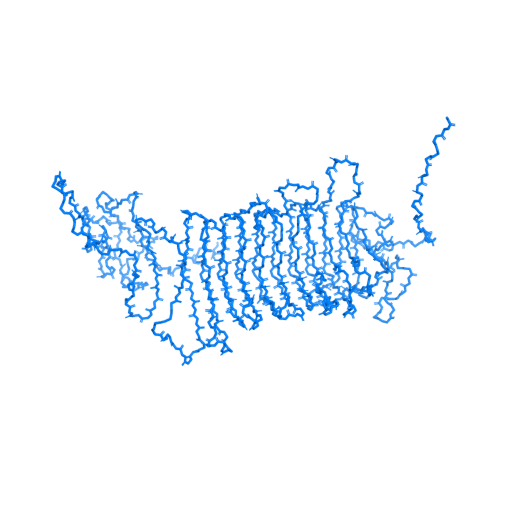.94 245 LEU A N 1
ATOM 1914 C CA . LEU A 1 245 ? -7.610 -3.546 3.227 1.00 95.94 245 LEU A CA 1
ATOM 1915 C C . LEU A 1 245 ? -8.259 -4.878 3.603 1.00 95.94 245 LEU A C 1
ATOM 1917 O O . LEU A 1 245 ? -8.823 -4.986 4.692 1.00 95.94 245 LEU A O 1
ATOM 1921 N N . PHE A 1 246 ? -8.161 -5.885 2.733 1.00 92.75 246 PHE A N 1
ATOM 1922 C CA . PHE A 1 246 ? -8.752 -7.203 2.978 1.00 92.75 246 PHE A CA 1
ATOM 1923 C C . PHE A 1 246 ? -7.965 -8.373 2.370 1.00 92.75 246 PHE A C 1
ATOM 1925 O O . PHE A 1 246 ? -7.012 -8.183 1.609 1.00 92.75 246 PHE A O 1
ATOM 1932 N N . GLY A 1 247 ? -8.310 -9.601 2.777 1.00 83.12 247 GLY A N 1
ATOM 1933 C CA . GLY A 1 247 ? -7.704 -10.845 2.273 1.00 83.12 247 GLY A CA 1
ATOM 1934 C C . GLY A 1 247 ? -6.213 -11.011 2.603 1.00 83.12 247 GLY A C 1
ATOM 1935 O O . GLY A 1 247 ? -5.516 -11.858 2.044 1.00 83.12 247 GLY A O 1
ATOM 1936 N N . THR A 1 248 ? -5.673 -10.172 3.489 1.00 80.12 248 THR A N 1
ATOM 1937 C CA . THR A 1 248 ? -4.232 -10.092 3.746 1.00 80.12 248 THR A CA 1
ATOM 1938 C C . THR A 1 248 ? -3.797 -11.195 4.702 1.00 80.12 248 THR A C 1
ATOM 1940 O O . THR A 1 248 ? -3.956 -11.129 5.924 1.00 80.12 248 THR A O 1
ATOM 1943 N N . ASN A 1 249 ? -3.191 -12.218 4.103 1.00 68.00 249 ASN A N 1
ATOM 1944 C CA . ASN A 1 249 ? -2.845 -13.480 4.750 1.00 68.00 249 ASN A CA 1
ATOM 1945 C C . ASN A 1 249 ? -1.793 -13.347 5.859 1.00 68.00 249 ASN A C 1
ATOM 1947 O O . ASN A 1 249 ? -1.780 -14.165 6.786 1.00 68.00 249 ASN A O 1
ATOM 1951 N N . ALA A 1 250 ? -0.890 -12.362 5.764 1.00 83.75 250 ALA A N 1
ATOM 1952 C CA . ALA A 1 250 ? 0.088 -12.104 6.814 1.00 83.75 250 ALA A CA 1
ATOM 1953 C C . ALA A 1 250 ? 0.751 -10.720 6.733 1.00 83.75 250 ALA A C 1
ATOM 1955 O O . ALA A 1 250 ? 1.404 -10.370 5.749 1.00 83.75 250 ALA A O 1
ATOM 1956 N N . ILE A 1 251 ? 0.693 -9.992 7.843 1.00 91.50 251 ILE A N 1
ATOM 1957 C CA . ILE A 1 251 ? 1.623 -8.924 8.200 1.00 91.50 251 ILE A CA 1
ATOM 1958 C C . ILE A 1 251 ? 2.562 -9.496 9.258 1.00 91.50 251 ILE A C 1
ATOM 1960 O O . ILE A 1 251 ? 2.096 -10.017 10.264 1.00 91.50 251 ILE A O 1
ATOM 1964 N N . MET A 1 252 ? 3.872 -9.435 9.045 1.00 88.56 252 MET A N 1
ATOM 1965 C CA . MET A 1 252 ? 4.855 -10.108 9.885 1.00 88.56 252 MET A CA 1
ATOM 1966 C C . MET A 1 252 ? 6.017 -9.212 10.269 1.00 88.56 252 MET A C 1
ATOM 1968 O O . MET A 1 252 ? 6.490 -8.381 9.495 1.00 88.56 252 MET A O 1
ATOM 1972 N N . HIS A 1 253 ? 6.544 -9.488 11.459 1.00 84.88 253 HIS A N 1
ATOM 1973 C CA . HIS A 1 253 ? 7.806 -8.943 11.945 1.00 84.88 253 HIS A CA 1
ATOM 1974 C C . HIS A 1 253 ? 7.820 -7.416 12.019 1.00 84.88 253 HIS A C 1
ATOM 1976 O O . HIS A 1 253 ? 8.867 -6.807 11.826 1.00 84.88 253 HIS A O 1
ATOM 1982 N N . ALA A 1 254 ? 6.674 -6.808 12.314 1.00 88.38 254 ALA A N 1
ATOM 1983 C CA . ALA A 1 254 ? 6.534 -5.363 12.383 1.00 88.38 254 ALA A CA 1
ATOM 1984 C C . ALA A 1 254 ? 6.479 -4.872 13.840 1.00 88.38 254 ALA A C 1
ATOM 1986 O O . ALA A 1 254 ? 5.860 -5.506 14.693 1.00 88.38 254 ALA A O 1
ATOM 1987 N N . ASN A 1 255 ? 7.093 -3.724 14.128 1.00 90.25 255 ASN A N 1
ATOM 1988 C CA . ASN A 1 255 ? 6.798 -2.948 15.332 1.00 90.25 255 ASN A CA 1
ATOM 1989 C C . ASN A 1 255 ? 5.336 -2.495 15.302 1.00 90.25 255 ASN A C 1
ATOM 1991 O O . ASN A 1 255 ? 4.591 -2.763 16.238 1.00 90.25 255 ASN A O 1
ATOM 1995 N N . LYS A 1 256 ? 4.916 -1.889 14.188 1.00 92.44 256 LYS A N 1
ATOM 1996 C CA . LYS A 1 256 ? 3.516 -1.568 13.911 1.00 92.44 256 LYS A CA 1
ATOM 1997 C C . LYS A 1 256 ? 3.041 -2.338 12.692 1.00 92.44 256 LYS A C 1
ATOM 1999 O O . LYS A 1 256 ? 3.635 -2.207 11.623 1.00 92.44 256 LYS A O 1
ATOM 2004 N N . GLY A 1 257 ? 1.979 -3.128 12.839 1.00 94.25 257 GLY A N 1
ATOM 2005 C CA . GLY A 1 257 ? 1.336 -3.751 11.683 1.00 94.25 257 GLY A CA 1
ATOM 2006 C C . GLY A 1 257 ? 0.743 -2.675 10.779 1.00 94.25 257 GLY A C 1
ATOM 2007 O O . GLY A 1 257 ? 1.251 -2.415 9.691 1.00 94.25 257 GLY A O 1
ATOM 2008 N N . ILE A 1 258 ? -0.280 -1.991 11.279 1.00 95.00 258 ILE A N 1
ATOM 2009 C CA . ILE A 1 258 ? -0.886 -0.833 10.623 1.00 95.00 258 ILE A CA 1
ATOM 2010 C C . ILE A 1 258 ? -0.730 0.363 11.553 1.00 95.00 258 ILE A C 1
ATOM 2012 O O . ILE A 1 258 ? -1.160 0.310 12.704 1.00 95.00 258 ILE A O 1
ATOM 2016 N N . TYR A 1 259 ? -0.097 1.421 11.057 1.00 94.69 259 TYR A N 1
ATOM 2017 C CA . TYR A 1 259 ? 0.101 2.667 11.780 1.00 94.69 259 TYR A CA 1
ATOM 2018 C C . TYR A 1 259 ? -0.540 3.821 11.020 1.00 94.69 259 TYR A C 1
ATOM 2020 O O . TYR A 1 259 ? -0.146 4.101 9.891 1.00 94.69 259 TYR A O 1
ATOM 2028 N N . ILE A 1 260 ? -1.510 4.483 11.638 1.00 92.94 260 ILE A N 1
ATOM 2029 C CA . ILE A 1 260 ? -2.167 5.675 11.110 1.00 92.94 260 ILE A CA 1
ATOM 2030 C C . ILE A 1 260 ? -1.913 6.806 12.103 1.00 92.94 260 ILE A C 1
ATOM 2032 O O . ILE A 1 260 ? -2.370 6.733 13.244 1.00 92.94 260 ILE A O 1
ATOM 2036 N N . GLU A 1 261 ? -1.177 7.832 11.683 1.00 89.38 261 GLU A N 1
ATOM 2037 C CA . GLU A 1 261 ? -0.886 9.007 12.504 1.00 89.38 261 GLU A CA 1
ATOM 2038 C C . GLU A 1 261 ? -1.198 10.300 11.755 1.00 89.38 261 GLU A C 1
ATOM 2040 O O . GLU A 1 261 ? -0.728 10.526 10.643 1.00 89.38 261 GLU A O 1
ATOM 2045 N N . ASN A 1 262 ? -1.991 11.171 12.375 1.00 82.19 262 ASN A N 1
ATOM 2046 C CA . ASN A 1 262 ? -2.193 12.535 11.879 1.00 82.19 262 ASN A CA 1
ATOM 2047 C C . ASN A 1 262 ? -2.498 13.546 13.000 1.00 82.19 262 ASN A C 1
ATOM 2049 O O . ASN A 1 262 ? -3.025 14.626 12.735 1.00 82.19 262 ASN A O 1
ATOM 2053 N N . LYS A 1 263 ? -2.192 13.216 14.256 1.00 79.00 263 LYS A N 1
ATOM 2054 C CA . LYS A 1 263 ? -2.482 14.081 15.401 1.00 79.00 263 LYS A CA 1
ATOM 2055 C C . LYS A 1 263 ? -1.806 15.453 15.285 1.00 79.00 263 LYS A C 1
ATOM 2057 O O . LYS A 1 263 ? -0.624 15.551 14.962 1.00 79.00 263 LYS A O 1
ATOM 2062 N N . GLY A 1 264 ? -2.549 16.513 15.585 1.00 77.44 264 GLY A N 1
ATOM 2063 C CA . GLY A 1 264 ? -2.127 17.908 15.484 1.00 77.44 264 GLY A CA 1
ATOM 2064 C C . GLY A 1 264 ? -2.074 18.465 14.058 1.00 77.44 264 GLY A C 1
ATOM 2065 O O . GLY A 1 264 ? -1.608 19.590 13.874 1.00 77.44 264 GLY A O 1
ATOM 2066 N N . SER A 1 265 ? -2.523 17.716 13.048 1.00 76.81 265 SER A N 1
ATOM 2067 C CA . SER A 1 265 ? -2.503 18.156 11.647 1.00 76.81 265 SER A CA 1
ATOM 2068 C C . SER A 1 265 ? -3.794 18.850 11.200 1.00 76.81 265 SER A C 1
ATOM 2070 O O . SER A 1 265 ? -3.791 19.515 10.163 1.00 76.81 265 SER A O 1
ATOM 2072 N N . GLY A 1 266 ? -4.896 18.691 11.945 1.00 73.75 266 GLY A N 1
ATOM 2073 C CA . GLY A 1 266 ? -6.242 19.091 11.516 1.00 73.75 266 GLY A CA 1
ATOM 2074 C C . GLY A 1 266 ? -6.822 18.206 10.403 1.00 73.75 266 GLY A C 1
ATOM 2075 O O . GLY A 1 266 ? -7.838 18.558 9.799 1.00 73.75 266 GLY A O 1
ATOM 2076 N N . GLY A 1 267 ? -6.161 17.083 10.105 1.00 71.75 267 GLY A N 1
ATOM 2077 C CA . GLY A 1 267 ? -6.598 16.082 9.142 1.00 71.75 267 GLY A CA 1
ATOM 2078 C C . GLY A 1 267 ? -7.909 15.401 9.534 1.00 71.75 267 GLY A C 1
ATOM 2079 O O . GLY A 1 267 ? -8.280 15.358 10.706 1.00 71.75 267 GLY A O 1
ATOM 2080 N N . HIS A 1 268 ? -8.608 14.854 8.541 1.00 75.81 268 HIS A N 1
ATOM 2081 C CA . HIS A 1 268 ? -9.809 14.048 8.749 1.00 75.81 268 HIS A CA 1
ATOM 2082 C C . HIS A 1 268 ? -9.741 12.786 7.895 1.00 75.81 268 HIS A C 1
ATOM 2084 O O . HIS A 1 268 ? -9.439 12.863 6.706 1.00 75.81 268 HIS A O 1
ATOM 2090 N N . GLY A 1 269 ? -10.064 11.636 8.479 1.00 78.62 269 GLY A N 1
ATOM 2091 C CA . GLY A 1 269 ? -10.300 10.408 7.723 1.00 78.62 269 GLY A CA 1
ATOM 2092 C C . GLY A 1 269 ? -11.762 9.980 7.768 1.00 78.62 269 GLY A C 1
ATOM 2093 O O . GLY A 1 269 ? -12.461 10.273 8.740 1.00 78.62 269 GLY A O 1
ATOM 2094 N N . SER A 1 270 ? -12.237 9.276 6.742 1.00 81.88 270 SER A N 1
ATOM 2095 C CA . SER A 1 270 ? -13.589 8.710 6.755 1.00 81.88 270 SER A CA 1
ATOM 2096 C C . SER A 1 270 ? -13.684 7.385 6.007 1.00 81.88 270 SER A C 1
ATOM 2098 O O . SER A 1 270 ? -13.103 7.231 4.941 1.00 81.88 270 SER A O 1
ATOM 2100 N N . THR A 1 271 ? -14.435 6.422 6.538 1.00 84.31 271 THR A N 1
ATOM 2101 C CA . THR A 1 271 ? -14.677 5.133 5.865 1.00 84.31 271 THR A CA 1
ATOM 2102 C C . THR A 1 271 ? -13.369 4.381 5.602 1.00 84.31 271 THR A C 1
ATOM 2104 O O . THR A 1 271 ? -12.896 4.256 4.471 1.00 84.31 271 THR A O 1
ATOM 2107 N N . VAL A 1 272 ? -12.768 3.879 6.680 1.00 90.12 272 VAL A N 1
ATOM 2108 C CA . VAL A 1 272 ? -11.605 2.985 6.609 1.00 90.12 272 VAL A CA 1
ATOM 2109 C C . VAL A 1 272 ? -12.033 1.598 7.065 1.00 90.12 272 VAL A C 1
ATOM 2111 O O . VAL A 1 272 ? -12.543 1.447 8.173 1.00 90.12 272 VAL A O 1
ATOM 2114 N N . SER A 1 273 ? -11.837 0.589 6.217 1.00 93.62 273 SER A N 1
ATOM 2115 C CA . SER A 1 273 ? -12.190 -0.802 6.507 1.00 93.62 273 SER A CA 1
ATOM 2116 C C . SER A 1 273 ? -10.965 -1.704 6.453 1.00 93.62 273 SER A C 1
ATOM 2118 O O . SER A 1 273 ? -10.252 -1.761 5.452 1.00 93.62 273 SER A O 1
ATOM 2120 N N . LEU A 1 274 ? -10.738 -2.432 7.540 1.00 95.12 274 LEU A N 1
ATOM 2121 C CA . LEU A 1 274 ? -9.676 -3.412 7.700 1.00 95.12 274 LEU A CA 1
ATOM 2122 C C . LEU A 1 274 ? -10.330 -4.764 7.988 1.00 95.12 274 LEU A C 1
ATOM 2124 O O . LEU A 1 274 ? -10.971 -4.918 9.027 1.00 95.12 274 LEU A O 1
ATOM 2128 N N . SER A 1 275 ? -10.196 -5.732 7.082 1.00 93.12 275 SER A N 1
ATOM 2129 C CA . SER A 1 275 ? -10.892 -7.020 7.191 1.00 93.12 275 SER A CA 1
ATOM 2130 C C . SER A 1 275 ? -9.990 -8.221 6.915 1.00 93.12 275 SER A C 1
ATOM 2132 O O . SER A 1 275 ? -9.090 -8.140 6.089 1.00 93.12 275 SER A O 1
ATOM 2134 N N . ASP A 1 276 ? -10.230 -9.347 7.585 1.00 91.62 276 ASP A N 1
ATOM 2135 C CA . ASP A 1 276 ? -9.569 -10.633 7.299 1.00 91.62 276 ASP A CA 1
ATOM 2136 C C . ASP A 1 276 ? -8.035 -10.553 7.356 1.00 91.62 276 ASP A C 1
ATOM 2138 O O . ASP A 1 276 ? -7.320 -10.951 6.432 1.00 91.62 276 ASP A O 1
ATOM 2142 N N . LEU A 1 277 ? -7.519 -9.990 8.453 1.00 92.94 277 LEU A N 1
ATOM 2143 C CA . LEU A 1 277 ? -6.092 -9.719 8.621 1.00 92.94 277 LEU A CA 1
ATOM 2144 C C . LEU A 1 277 ? -5.466 -10.629 9.670 1.00 92.94 277 LEU A C 1
ATOM 2146 O O . LEU A 1 277 ? -5.962 -10.751 10.790 1.00 92.94 277 LEU A O 1
ATOM 2150 N N . ARG A 1 278 ? -4.288 -11.173 9.361 1.00 91.06 278 ARG A N 1
ATOM 2151 C CA . ARG A 1 278 ? -3.382 -11.749 10.362 1.00 91.06 278 ARG A CA 1
ATOM 2152 C C . ARG A 1 278 ? -2.163 -10.853 10.526 1.00 91.06 278 ARG A C 1
ATOM 2154 O O . ARG A 1 278 ? -1.389 -10.686 9.589 1.00 91.06 278 ARG A O 1
ATOM 2161 N N . ILE A 1 279 ? -1.955 -10.334 11.729 1.00 91.81 279 ILE A N 1
ATOM 2162 C CA . ILE A 1 279 ? -0.861 -9.424 12.067 1.00 91.81 279 ILE A CA 1
ATOM 2163 C C . ILE A 1 279 ? 0.020 -10.057 13.145 1.00 91.81 279 ILE A C 1
ATOM 2165 O O . ILE A 1 279 ? -0.449 -10.398 14.226 1.00 91.81 279 ILE A O 1
ATOM 2169 N N . GLU A 1 280 ? 1.312 -10.182 12.867 1.00 86.88 280 GLU A N 1
ATOM 2170 C CA . GLU A 1 280 ? 2.342 -10.663 13.782 1.00 86.88 280 GLU A CA 1
ATOM 2171 C C . GLU A 1 280 ? 3.328 -9.553 14.116 1.00 86.88 280 GLU A C 1
ATOM 2173 O O . GLU A 1 280 ? 4.163 -9.154 13.293 1.00 86.88 280 GLU A O 1
ATOM 2178 N N . THR A 1 281 ? 3.241 -9.069 15.347 1.00 82.50 281 THR A N 1
ATOM 2179 C CA . THR A 1 281 ? 4.045 -7.951 15.823 1.00 82.50 281 THR A CA 1
ATOM 2180 C C . THR A 1 281 ? 5.327 -8.407 16.507 1.00 82.50 281 THR A C 1
ATOM 2182 O O . THR A 1 281 ? 5.514 -9.577 16.846 1.00 82.50 281 THR A O 1
ATOM 2185 N N . GLY A 1 282 ? 6.262 -7.470 16.652 1.00 76.38 282 GLY A N 1
ATOM 2186 C CA . GLY A 1 282 ? 7.484 -7.651 17.421 1.00 76.38 282 GLY A CA 1
ATOM 2187 C C . GLY A 1 282 ? 7.246 -7.688 18.930 1.00 76.38 282 GLY A C 1
ATOM 2188 O O . GLY A 1 282 ? 6.140 -7.512 19.427 1.00 76.38 282 GLY A O 1
ATOM 2189 N N . SER A 1 283 ? 8.322 -7.896 19.678 1.00 73.50 283 SER A N 1
ATOM 2190 C CA . SER A 1 283 ? 8.265 -8.238 21.097 1.00 73.50 283 SER A CA 1
ATOM 2191 C C . SER A 1 283 ? 8.455 -7.048 22.055 1.00 73.50 283 SER A C 1
ATOM 2193 O O . SER A 1 283 ? 8.563 -7.249 23.255 1.00 73.50 283 SER A O 1
ATOM 2195 N N . ARG A 1 284 ? 8.535 -5.800 21.584 1.00 74.81 284 ARG A N 1
ATOM 2196 C CA . ARG A 1 284 ? 8.811 -4.641 22.457 1.00 74.81 284 ARG A CA 1
ATOM 2197 C C . ARG A 1 284 ? 7.528 -3.994 23.000 1.00 74.81 284 ARG A C 1
ATOM 2199 O O . ARG A 1 284 ? 6.490 -4.129 22.358 1.00 74.81 284 ARG A O 1
ATOM 2206 N N . PRO A 1 285 ? 7.581 -3.263 24.136 1.00 74.56 285 PRO A N 1
ATOM 2207 C CA . PRO A 1 285 ? 6.411 -2.588 24.713 1.00 74.56 285 PRO A CA 1
ATOM 2208 C C . PRO A 1 285 ? 5.716 -1.594 23.784 1.00 74.56 285 PRO A C 1
ATOM 2210 O O . PRO A 1 285 ? 4.531 -1.323 23.940 1.00 74.56 285 PRO A O 1
ATOM 2213 N N . ASP A 1 286 ? 6.446 -1.051 22.816 1.00 79.50 286 ASP A N 1
ATOM 2214 C CA . ASP A 1 286 ? 5.927 -0.157 21.796 1.00 79.50 286 ASP A CA 1
ATOM 2215 C C . ASP A 1 286 ? 5.417 -0.903 20.553 1.00 79.50 286 ASP A C 1
ATOM 2217 O O . ASP A 1 286 ? 4.983 -0.247 19.619 1.00 79.50 286 ASP A O 1
ATOM 2221 N N . CYS A 1 287 ? 5.413 -2.237 20.494 1.00 85.06 287 CYS A N 1
ATOM 2222 C CA . CYS A 1 287 ? 4.872 -2.972 19.349 1.00 85.06 287 CYS A CA 1
ATOM 2223 C C . CYS A 1 287 ? 3.334 -3.051 19.405 1.00 85.06 287 CYS A C 1
ATOM 2225 O O . CYS A 1 287 ? 2.782 -3.446 20.430 1.00 85.06 287 CYS A O 1
ATOM 2227 N N . TRP A 1 288 ? 2.643 -2.747 18.301 1.00 87.19 288 TRP A N 1
ATOM 2228 C CA . TRP A 1 288 ? 1.174 -2.775 18.191 1.00 87.19 288 TRP A CA 1
ATOM 2229 C C . TRP A 1 288 ? 0.708 -3.399 16.879 1.00 87.19 288 TRP A C 1
ATOM 2231 O O . TRP A 1 288 ? 1.330 -3.209 15.833 1.00 87.19 288 TRP A O 1
ATOM 2241 N N . GLY A 1 289 ? -0.400 -4.142 16.926 1.00 90.94 289 GLY A N 1
ATOM 2242 C CA . GLY A 1 289 ? -1.013 -4.709 15.725 1.00 90.94 289 GLY A CA 1
ATOM 2243 C C . GLY A 1 289 ? -1.569 -3.604 14.843 1.00 90.94 289 GLY A C 1
ATOM 2244 O O . GLY A 1 289 ? -1.117 -3.418 13.713 1.00 90.94 289 GLY A O 1
ATOM 2245 N N . ILE A 1 290 ? -2.496 -2.836 15.409 1.00 92.81 290 ILE A N 1
ATOM 2246 C CA . ILE A 1 290 ? -3.072 -1.641 14.797 1.00 92.81 290 ILE A CA 1
ATOM 2247 C C . ILE A 1 290 ? -2.885 -0.479 15.760 1.00 92.81 290 ILE A C 1
ATOM 2249 O O . ILE A 1 290 ? -3.197 -0.598 16.944 1.00 92.81 290 ILE A O 1
ATOM 2253 N N . TYR A 1 291 ? -2.364 0.630 15.252 1.00 92.62 291 TYR A N 1
ATOM 2254 C CA . TYR A 1 291 ? -2.143 1.846 16.014 1.00 92.62 291 TYR A CA 1
ATOM 2255 C C . TYR A 1 291 ? -2.688 3.036 15.236 1.00 92.62 291 TYR A C 1
ATOM 2257 O O . TYR A 1 291 ? -2.179 3.364 14.168 1.00 92.62 291 TYR A O 1
ATOM 2265 N N . VAL A 1 292 ? -3.723 3.671 15.771 1.00 90.62 292 VAL A N 1
ATOM 2266 C CA . VAL A 1 292 ? -4.378 4.842 15.188 1.00 90.62 292 VAL A CA 1
ATOM 2267 C C . VAL A 1 292 ? -4.287 5.986 16.190 1.00 90.62 292 VAL A C 1
ATOM 2269 O O . VAL A 1 292 ? -4.922 5.934 17.241 1.00 90.62 292 VAL A O 1
ATOM 2272 N N . ASP A 1 293 ? -3.490 7.005 15.875 1.00 87.94 293 ASP A N 1
ATOM 2273 C CA . ASP A 1 293 ? -3.373 8.235 16.666 1.00 87.94 293 ASP A CA 1
ATOM 2274 C C . ASP A 1 293 ? -3.666 9.443 15.784 1.00 87.94 293 ASP A C 1
ATOM 2276 O O . ASP A 1 293 ? -2.804 9.978 15.078 1.00 87.94 293 ASP A O 1
ATOM 2280 N N . THR A 1 294 ? -4.936 9.828 15.783 1.00 85.25 294 THR A N 1
ATOM 2281 C CA . THR A 1 294 ? -5.467 10.818 14.851 1.00 85.25 294 THR A CA 1
ATOM 2282 C C . THR A 1 294 ? -6.177 11.952 15.571 1.00 85.25 294 THR A C 1
ATOM 2284 O O . THR A 1 294 ? -6.617 11.785 16.709 1.00 85.25 294 THR A O 1
ATOM 2287 N N . ASP A 1 295 ? -6.302 13.106 14.913 1.00 81.88 295 ASP A N 1
ATOM 2288 C CA . ASP A 1 295 ? -7.185 14.176 15.398 1.00 81.88 295 ASP A CA 1
ATOM 2289 C C . ASP A 1 295 ? -8.653 13.769 15.258 1.00 81.88 295 ASP A C 1
ATOM 2291 O O . ASP A 1 295 ? -9.457 13.982 16.167 1.00 81.88 295 ASP A O 1
ATOM 2295 N N . TYR A 1 296 ? -8.993 13.189 14.104 1.00 81.50 296 TYR A N 1
ATOM 2296 C CA . TYR A 1 296 ? -10.330 12.715 13.791 1.00 81.50 296 TYR A CA 1
ATOM 2297 C C . TYR A 1 296 ? -10.315 11.716 12.627 1.00 81.50 296 TYR A C 1
ATOM 2299 O O . TYR A 1 296 ? -9.832 12.012 11.530 1.00 81.50 296 TYR A O 1
ATOM 2307 N N . ILE A 1 297 ? -10.914 10.549 12.838 1.00 84.44 297 ILE A N 1
ATOM 2308 C CA . ILE A 1 297 ? -11.226 9.574 11.795 1.00 84.44 297 ILE A CA 1
ATOM 2309 C C . ILE A 1 297 ? -12.590 8.958 12.079 1.00 84.44 297 ILE A C 1
ATOM 2311 O O . ILE A 1 297 ? -12.832 8.507 13.189 1.00 84.44 297 ILE A O 1
ATOM 2315 N N . VAL A 1 298 ? -13.500 8.948 11.107 1.00 82.31 298 VAL A N 1
ATOM 2316 C CA . VAL A 1 298 ? -14.880 8.480 11.312 1.00 82.31 298 VAL A CA 1
ATOM 2317 C C . VAL A 1 298 ? -15.205 7.245 10.483 1.00 82.31 298 VAL A C 1
ATOM 2319 O O . VAL A 1 298 ? -14.681 7.084 9.383 1.00 82.31 298 VAL A O 1
ATOM 2322 N N . ASN A 1 299 ? -16.106 6.395 10.980 1.00 82.94 299 ASN A N 1
ATOM 2323 C CA . ASN A 1 299 ? -16.563 5.191 10.283 1.00 82.94 299 ASN A CA 1
ATOM 2324 C C . ASN A 1 299 ? -15.391 4.234 10.015 1.00 82.94 299 ASN A C 1
ATOM 2326 O O . ASN A 1 299 ? -15.041 3.928 8.873 1.00 82.94 299 ASN A O 1
ATOM 2330 N N . PHE A 1 300 ? -14.731 3.833 11.101 1.00 87.31 300 PHE A N 1
ATOM 2331 C CA . PHE A 1 300 ? -13.591 2.927 11.059 1.00 87.31 300 PHE A CA 1
ATOM 2332 C C . PHE A 1 300 ? -14.062 1.514 11.401 1.00 87.31 300 PHE A C 1
ATOM 2334 O O . PHE A 1 300 ? -14.543 1.277 12.507 1.00 87.31 300 PHE A O 1
ATOM 2341 N N . LEU A 1 301 ? -13.904 0.567 10.481 1.00 86.88 301 LEU A N 1
ATOM 2342 C CA . LEU A 1 301 ? -14.279 -0.831 10.668 1.00 86.88 301 LEU A CA 1
ATOM 2343 C C . LEU A 1 301 ? -13.034 -1.714 10.740 1.00 86.88 301 LEU A C 1
ATOM 2345 O O . LEU A 1 301 ? -12.232 -1.747 9.812 1.00 86.88 301 LEU A O 1
ATOM 2349 N N . CYS A 1 302 ? -12.931 -2.497 11.806 1.00 89.81 302 CYS A N 1
ATOM 2350 C CA . CYS A 1 302 ? -12.061 -3.662 11.892 1.00 89.81 302 CYS A CA 1
ATOM 2351 C C . CYS A 1 302 ? -12.931 -4.918 11.954 1.00 89.81 302 CYS A C 1
ATOM 2353 O O . CYS A 1 302 ? -13.749 -5.032 12.866 1.00 89.81 302 CYS A O 1
ATOM 2355 N N . ASN A 1 303 ? -12.738 -5.871 11.044 1.00 86.31 303 ASN A N 1
ATOM 2356 C CA . ASN A 1 303 ? -13.490 -7.124 11.019 1.00 86.31 303 ASN A CA 1
ATOM 2357 C C . ASN A 1 303 ? -12.573 -8.344 10.844 1.00 86.31 303 ASN A C 1
ATOM 2359 O O . ASN A 1 303 ? -11.720 -8.363 9.967 1.00 86.31 303 ASN A O 1
ATOM 2363 N N . ASN A 1 304 ? -12.758 -9.390 11.648 1.00 84.38 304 ASN A N 1
ATOM 2364 C CA . ASN A 1 304 ? -12.020 -10.652 11.532 1.00 84.38 304 ASN A CA 1
ATOM 2365 C C . ASN A 1 304 ? -10.488 -10.459 11.508 1.00 84.38 304 ASN A C 1
ATOM 2367 O O . ASN A 1 304 ? -9.782 -10.894 10.597 1.00 84.38 304 ASN A O 1
ATOM 2371 N N . ILE A 1 305 ? -9.965 -9.748 12.509 1.00 88.62 305 ILE A N 1
ATOM 2372 C CA . ILE A 1 305 ? -8.535 -9.433 12.610 1.00 88.62 305 ILE A CA 1
ATOM 2373 C C . ILE A 1 305 ? -7.905 -10.244 13.731 1.00 88.62 305 ILE A C 1
ATOM 2375 O O . ILE A 1 305 ? -8.322 -10.144 14.879 1.00 88.62 305 ILE A O 1
ATOM 2379 N N . ARG A 1 306 ? -6.831 -10.971 13.430 1.00 85.88 306 ARG A N 1
ATOM 2380 C CA . ARG A 1 306 ? -5.992 -11.666 14.409 1.00 85.88 306 ARG A CA 1
ATOM 2381 C C . ARG A 1 306 ? -4.668 -10.937 14.598 1.00 85.88 306 ARG A C 1
ATOM 2383 O O . ARG A 1 306 ? -3.854 -10.913 13.681 1.00 85.88 306 ARG A O 1
ATOM 2390 N N . VAL A 1 307 ? -4.399 -10.453 15.807 1.00 84.44 307 VAL A N 1
ATOM 2391 C CA . VAL A 1 307 ? -3.085 -9.938 16.222 1.00 84.44 307 VAL A CA 1
ATOM 2392 C C . VAL A 1 307 ? -2.362 -10.978 17.079 1.00 84.44 307 VAL A C 1
ATOM 2394 O O . VAL A 1 307 ? -2.948 -11.574 17.981 1.00 84.44 307 VAL A O 1
ATOM 2397 N N . ALA A 1 308 ? -1.087 -11.224 16.791 1.00 78.38 308 ALA A N 1
ATOM 2398 C CA . ALA A 1 308 ? -0.270 -12.269 17.394 1.00 78.38 308 ALA A CA 1
ATOM 2399 C C . ALA A 1 308 ? 1.200 -11.845 17.541 1.00 78.38 308 ALA A C 1
ATOM 2401 O O . ALA A 1 308 ? 1.632 -10.851 16.969 1.00 78.38 308 ALA A O 1
ATOM 2402 N N . GLY A 1 309 ? 1.994 -12.630 18.273 1.00 65.50 309 GLY A N 1
ATOM 2403 C CA . GLY A 1 309 ? 3.461 -12.541 18.262 1.00 65.50 309 GLY A CA 1
ATOM 2404 C C . GLY A 1 309 ? 4.093 -11.425 19.104 1.00 65.50 309 GLY A C 1
ATOM 2405 O O . GLY A 1 309 ? 5.272 -11.547 19.434 1.00 65.50 309 GLY A O 1
ATOM 2406 N N . GLY A 1 310 ? 3.336 -10.400 19.506 1.00 63.56 310 GLY A N 1
ATOM 2407 C CA . GLY A 1 310 ? 3.896 -9.237 20.196 1.00 63.56 310 GLY A CA 1
ATOM 2408 C C . GLY A 1 310 ? 3.172 -8.762 21.446 1.00 63.56 310 GLY A C 1
ATOM 2409 O O . GLY A 1 310 ? 2.460 -9.527 22.095 1.00 63.56 310 GLY A O 1
ATOM 2410 N N . TYR A 1 311 ? 3.448 -7.506 21.809 1.00 66.25 311 TYR A N 1
ATOM 2411 C CA . TYR A 1 311 ? 3.176 -6.923 23.128 1.00 66.25 311 TYR A CA 1
ATOM 2412 C C . TYR A 1 311 ? 1.833 -6.184 23.241 1.00 66.25 311 TYR A C 1
ATOM 2414 O O . TYR A 1 311 ? 1.287 -6.119 24.337 1.00 66.25 311 TYR A O 1
ATOM 2422 N N . ASN A 1 312 ? 1.268 -5.662 22.146 1.00 75.38 312 ASN A N 1
ATOM 2423 C CA . ASN A 1 312 ? -0.043 -5.008 22.172 1.00 75.38 312 ASN A CA 1
ATOM 2424 C C . ASN A 1 312 ? -0.895 -5.319 20.931 1.00 75.38 312 ASN A C 1
ATOM 2426 O O . ASN A 1 312 ? -0.369 -5.675 19.871 1.00 75.38 312 ASN A O 1
ATOM 2430 N N . GLY A 1 313 ? -2.216 -5.182 21.074 1.00 80.38 313 GLY A N 1
ATOM 2431 C CA . GLY A 1 313 ? -3.209 -5.465 20.034 1.00 80.38 313 GLY A CA 1
ATOM 2432 C C . GLY A 1 313 ? -3.610 -4.226 19.233 1.00 80.38 313 GLY A C 1
ATOM 2433 O O . GLY A 1 313 ? -3.058 -3.976 18.160 1.00 80.38 313 GLY A O 1
ATOM 2434 N N . PHE A 1 314 ? -4.571 -3.468 19.757 1.00 83.62 314 PHE A N 1
ATOM 2435 C CA . PHE A 1 314 ? -5.237 -2.355 19.079 1.00 83.62 314 PHE A CA 1
ATOM 2436 C C . PHE A 1 314 ? -5.145 -1.067 19.902 1.00 83.62 314 PHE A C 1
ATOM 2438 O O . PHE A 1 314 ? -5.553 -1.060 21.061 1.00 83.62 314 PHE A O 1
ATOM 2445 N N . TYR A 1 315 ? -4.664 0.015 19.294 1.00 83.88 315 TYR A N 1
ATOM 2446 C CA . TYR A 1 315 ? -4.644 1.360 19.868 1.00 83.88 315 TYR A CA 1
ATOM 2447 C C . TYR A 1 315 ? -5.458 2.312 18.993 1.00 83.88 315 TYR A C 1
ATOM 2449 O O . TYR A 1 315 ? -5.214 2.377 17.787 1.00 83.88 315 TYR A O 1
ATOM 2457 N N . PHE A 1 316 ? -6.387 3.057 19.592 1.00 80.81 316 PHE A N 1
ATOM 2458 C CA . PHE A 1 316 ? -7.217 4.041 18.899 1.00 80.81 316 PHE A CA 1
ATOM 2459 C C . PHE A 1 316 ? -7.360 5.331 19.709 1.00 80.81 316 PHE A C 1
ATOM 2461 O O . PHE A 1 316 ? -7.787 5.302 20.865 1.00 80.81 316 PHE A O 1
ATOM 2468 N N . ARG A 1 317 ? -7.041 6.459 19.063 1.00 79.69 317 ARG A N 1
ATOM 2469 C CA . ARG A 1 317 ? -7.350 7.833 19.479 1.00 79.69 317 ARG A CA 1
ATOM 2470 C C . ARG A 1 317 ? -7.903 8.623 18.302 1.00 79.69 317 ARG A C 1
ATOM 2472 O O . ARG A 1 317 ? -7.405 8.504 17.178 1.00 79.69 317 ARG A O 1
ATOM 2479 N N . GLY A 1 318 ? -8.918 9.438 18.576 1.00 73.19 318 GLY A N 1
ATOM 2480 C CA . GLY A 1 318 ? -9.566 10.272 17.561 1.00 73.19 318 GLY A CA 1
ATOM 2481 C C . GLY A 1 318 ? -10.486 9.501 16.612 1.00 73.19 318 GLY A C 1
ATOM 2482 O O . GLY A 1 318 ? -10.976 10.076 15.646 1.00 73.19 318 GLY A O 1
ATOM 2483 N N . ALA A 1 319 ? -10.760 8.224 16.888 1.00 75.69 319 ALA A N 1
ATOM 2484 C CA . ALA A 1 319 ? -11.689 7.425 16.101 1.00 75.69 319 ALA A CA 1
ATOM 2485 C C . ALA A 1 319 ? -13.140 7.651 16.558 1.00 75.69 319 ALA A C 1
ATOM 2487 O O . ALA A 1 319 ? -13.472 7.435 17.722 1.00 75.69 319 ALA A O 1
ATOM 2488 N N . ALA A 1 320 ? -13.998 8.066 15.631 1.00 70.94 320 ALA A N 1
ATOM 2489 C CA . ALA A 1 320 ? -15.440 8.204 15.777 1.00 70.94 320 ALA A CA 1
ATOM 2490 C C . ALA A 1 320 ? -16.165 7.091 15.014 1.00 70.94 320 ALA A C 1
ATOM 2492 O O . ALA A 1 320 ? -15.759 6.725 13.910 1.00 70.94 320 ALA A O 1
ATOM 2493 N N . ALA A 1 321 ? -17.266 6.572 15.565 1.00 71.75 321 ALA A N 1
ATOM 2494 C CA . ALA A 1 321 ? -17.995 5.450 14.963 1.00 71.75 321 ALA A CA 1
ATOM 2495 C C . ALA A 1 321 ? -17.056 4.268 14.632 1.00 71.75 321 ALA A C 1
ATOM 2497 O O . ALA A 1 321 ? -17.028 3.751 13.512 1.00 71.75 321 ALA A O 1
ATOM 2498 N N . LEU A 1 322 ? -16.226 3.893 15.611 1.00 76.50 322 LEU A N 1
ATOM 2499 C CA . LEU A 1 322 ? -15.321 2.751 15.515 1.00 76.50 322 LEU A CA 1
ATOM 2500 C C . LEU A 1 322 ? -16.118 1.460 15.720 1.00 76.50 322 LEU A C 1
ATOM 2502 O O . LEU A 1 322 ? -16.835 1.318 16.710 1.00 76.50 322 LEU A O 1
ATOM 2506 N N . THR A 1 323 ? -15.952 0.510 14.806 1.00 75.19 323 THR A N 1
ATOM 2507 C CA . THR A 1 323 ? -16.541 -0.825 14.891 1.00 75.19 323 THR A CA 1
ATOM 2508 C C . THR A 1 323 ? -15.438 -1.878 14.918 1.00 75.19 323 THR A C 1
ATOM 2510 O O . THR A 1 323 ? -14.631 -1.957 13.994 1.00 75.19 323 THR A O 1
ATOM 2513 N N . LEU A 1 324 ? -15.409 -2.711 15.960 1.00 76.81 324 LEU A N 1
ATOM 2514 C CA . LEU A 1 324 ? -14.525 -3.876 16.057 1.00 76.81 324 LEU A CA 1
ATOM 2515 C C . LEU A 1 324 ? -15.375 -5.155 16.057 1.00 76.81 324 LEU A C 1
ATOM 2517 O O . LEU A 1 324 ? -16.137 -5.379 16.996 1.00 76.81 324 LEU A O 1
ATOM 2521 N N . MET A 1 325 ? -15.239 -5.994 15.028 1.00 74.44 325 MET A N 1
ATOM 2522 C CA . MET A 1 325 ? -15.984 -7.245 14.850 1.00 74.44 325 MET A CA 1
ATOM 2523 C C . MET A 1 325 ? -15.036 -8.434 14.738 1.00 74.44 325 MET A C 1
ATOM 2525 O O . MET A 1 325 ? -14.145 -8.430 13.897 1.00 74.44 325 MET A O 1
ATOM 2529 N N . ASN A 1 326 ? -15.219 -9.479 15.549 1.00 72.31 326 ASN A N 1
ATOM 2530 C CA . ASN A 1 326 ? -14.385 -10.692 15.487 1.00 72.31 326 ASN A CA 1
ATOM 2531 C C . ASN A 1 326 ? -12.871 -10.388 15.549 1.00 72.31 326 ASN A C 1
ATOM 2533 O O . ASN A 1 326 ? -12.056 -11.014 14.869 1.00 72.31 326 ASN A O 1
ATOM 2537 N N . CYS A 1 327 ? -12.490 -9.388 16.345 1.00 76.06 327 CYS A N 1
ATOM 2538 C CA . CYS A 1 327 ? -11.097 -9.012 16.548 1.00 76.06 327 CYS A CA 1
ATOM 2539 C C . CYS A 1 327 ? -10.499 -9.863 17.669 1.00 76.06 327 CYS A C 1
ATOM 2541 O O . CYS A 1 327 ? -11.029 -9.949 18.777 1.00 76.06 327 CYS A O 1
ATOM 2543 N N . TYR A 1 328 ? -9.384 -10.511 17.373 1.00 74.94 328 TYR A N 1
ATOM 2544 C CA . TYR A 1 328 ? -8.751 -11.486 18.231 1.00 74.94 328 TYR A CA 1
ATOM 2545 C C . TYR A 1 328 ? -7.303 -11.114 18.506 1.00 74.94 328 TYR A C 1
ATOM 2547 O O . TYR A 1 328 ? -6.515 -10.864 17.596 1.00 74.94 328 TYR A O 1
ATOM 2555 N N . VAL A 1 329 ? -6.937 -11.128 19.780 1.00 73.31 329 VAL A N 1
ATOM 2556 C CA . VAL A 1 329 ? -5.604 -10.760 20.233 1.00 73.31 329 VAL A CA 1
ATOM 2557 C C . VAL A 1 329 ? -4.986 -11.930 20.993 1.00 73.31 329 VAL A C 1
ATOM 2559 O O . VAL A 1 329 ? -5.502 -12.359 22.023 1.00 73.31 329 VAL A O 1
ATOM 2562 N N . MET A 1 330 ? -3.862 -12.450 20.505 1.00 67.31 330 MET A N 1
ATOM 2563 C CA . MET A 1 330 ? -3.081 -13.468 21.206 1.00 67.31 330 MET A CA 1
ATOM 2564 C C . MET A 1 330 ? -1.932 -12.813 21.959 1.00 67.31 330 MET A C 1
ATOM 2566 O O . MET A 1 330 ? -1.061 -12.188 21.352 1.00 67.31 330 MET A O 1
ATOM 2570 N N . GLY A 1 331 ? -1.905 -12.995 23.278 1.00 56.19 331 GLY A N 1
ATOM 2571 C CA . GLY A 1 331 ? -0.754 -12.591 24.079 1.00 56.19 331 GLY A CA 1
ATOM 2572 C C . GLY A 1 331 ? 0.460 -13.466 23.770 1.00 56.19 331 GLY A C 1
ATOM 2573 O O . GLY A 1 331 ? 0.333 -14.683 23.661 1.00 56.19 331 GLY A O 1
ATOM 2574 N N . GLY A 1 332 ? 1.642 -12.860 23.650 1.00 53.38 332 GLY A N 1
ATOM 2575 C CA . GLY A 1 332 ? 2.901 -13.605 23.670 1.00 53.38 332 GLY A CA 1
ATOM 2576 C C . GLY A 1 332 ? 3.269 -14.035 25.095 1.00 53.38 332 GLY A C 1
ATOM 2577 O O . GLY A 1 332 ? 3.135 -13.251 26.035 1.00 53.38 332 GLY A O 1
ATOM 2578 N N . ASP A 1 333 ? 3.795 -15.252 25.262 1.00 50.78 333 ASP A N 1
ATOM 2579 C CA . ASP A 1 333 ? 4.219 -15.788 26.571 1.00 50.78 333 ASP A CA 1
ATOM 2580 C C . ASP A 1 333 ? 5.369 -14.982 27.220 1.00 50.78 333 ASP A C 1
ATOM 2582 O O . ASP A 1 333 ? 5.623 -15.086 28.421 1.00 50.78 333 ASP A O 1
ATOM 2586 N N . TYR A 1 334 ? 6.057 -14.148 26.434 1.00 51.44 334 TYR A N 1
ATOM 2587 C CA . TYR A 1 334 ? 7.303 -13.482 26.817 1.00 51.44 334 TYR A CA 1
ATOM 2588 C C . TYR A 1 334 ? 7.166 -12.337 27.846 1.00 51.44 334 TYR A C 1
ATOM 2590 O O . TYR A 1 334 ? 8.162 -12.009 28.484 1.00 51.44 334 TYR A O 1
ATOM 2598 N N . TYR A 1 335 ? 5.981 -11.738 28.055 1.00 51.03 335 TYR A N 1
ATOM 2599 C CA . TYR A 1 335 ? 5.852 -10.461 28.801 1.00 51.03 335 TYR A CA 1
ATOM 2600 C C . TYR A 1 335 ? 4.778 -10.435 29.899 1.00 51.03 335 TYR A C 1
ATOM 2602 O O . TYR A 1 335 ? 4.188 -9.399 30.211 1.00 51.03 335 TYR A O 1
ATOM 2610 N N . LYS A 1 336 ? 4.543 -11.580 30.548 1.00 48.41 336 LYS A N 1
ATOM 2611 C CA . LYS A 1 336 ? 3.551 -11.754 31.631 1.00 48.41 336 LYS A CA 1
ATOM 2612 C C . LYS A 1 336 ? 3.677 -10.759 32.807 1.00 48.41 336 LYS A C 1
ATOM 2614 O O . LYS A 1 336 ? 2.705 -10.568 33.541 1.00 48.41 336 LYS A O 1
ATOM 2619 N N . GLU A 1 337 ? 4.854 -10.158 33.005 1.00 45.50 337 GLU A N 1
ATOM 2620 C CA . GLU A 1 337 ? 5.194 -9.347 34.187 1.00 45.50 337 GLU A CA 1
ATOM 2621 C C . GLU A 1 337 ? 5.092 -7.835 33.945 1.00 45.50 337 GLU A C 1
ATOM 2623 O O . GLU A 1 337 ? 4.766 -7.102 34.875 1.00 45.50 337 GLU A O 1
ATOM 2628 N N . THR A 1 338 ? 5.295 -7.370 32.709 1.00 48.66 338 THR A N 1
ATOM 2629 C CA . THR A 1 338 ? 5.438 -5.939 32.379 1.00 48.66 338 THR A CA 1
ATOM 2630 C C . THR A 1 338 ? 4.144 -5.272 31.890 1.00 48.66 338 THR A C 1
ATOM 2632 O O . THR A 1 338 ? 4.097 -4.053 31.770 1.00 48.66 338 THR A O 1
ATOM 2635 N N . GLY A 1 339 ? 3.074 -6.046 31.670 1.00 55.50 339 GLY A N 1
ATOM 2636 C CA . GLY A 1 339 ? 1.736 -5.540 31.334 1.00 55.50 339 GLY A CA 1
ATOM 2637 C C . GLY A 1 339 ? 1.507 -5.412 29.829 1.00 55.50 339 GLY A C 1
ATOM 2638 O O . GLY A 1 339 ? 2.024 -4.502 29.204 1.00 55.50 339 GLY A O 1
ATOM 2639 N N . TYR A 1 340 ? 0.726 -6.340 29.279 1.00 62.28 340 TYR A N 1
ATOM 2640 C CA . TYR A 1 340 ? 0.283 -6.424 27.882 1.00 62.28 340 TYR A CA 1
ATOM 2641 C C . TYR A 1 340 ? -1.010 -5.619 27.676 1.00 62.28 340 TYR A C 1
ATOM 2643 O O . TYR A 1 340 ? -1.915 -5.763 28.504 1.00 62.28 340 TYR A O 1
ATOM 2651 N N . VAL A 1 341 ? -1.148 -4.855 26.581 1.00 69.31 341 VAL A N 1
ATOM 2652 C CA . VAL A 1 341 ? -2.389 -4.114 26.274 1.00 69.31 341 VAL A CA 1
ATOM 2653 C C . VAL A 1 341 ? -3.066 -4.657 25.015 1.00 69.31 341 VAL A C 1
ATOM 2655 O O . VAL A 1 341 ? -2.618 -4.449 23.891 1.00 69.31 341 VAL A O 1
ATOM 2658 N N . ALA A 1 342 ? -4.178 -5.374 25.196 1.00 70.81 342 ALA A N 1
ATOM 2659 C CA . ALA A 1 342 ? -4.939 -5.931 24.075 1.00 70.81 342 ALA A CA 1
ATOM 2660 C C . ALA A 1 342 ? -5.673 -4.842 23.283 1.00 70.81 342 ALA A C 1
ATOM 2662 O O . ALA A 1 342 ? -5.621 -4.826 22.056 1.00 70.81 342 ALA A O 1
ATOM 2663 N N . TYR A 1 343 ? -6.328 -3.937 24.006 1.00 74.00 343 TYR A N 1
ATOM 2664 C CA . TYR A 1 343 ? -7.133 -2.853 23.465 1.00 74.00 343 TYR A CA 1
ATOM 2665 C C . TYR A 1 343 ? -6.884 -1.607 24.313 1.00 74.00 343 TYR A C 1
ATOM 2667 O O . TYR A 1 343 ? -7.051 -1.652 25.531 1.00 74.00 343 TYR A O 1
ATOM 2675 N N . ASP A 1 344 ? -6.474 -0.523 23.667 1.00 71.75 344 ASP A N 1
ATOM 2676 C CA . ASP A 1 344 ? -6.335 0.808 24.246 1.00 71.75 344 ASP A CA 1
ATOM 2677 C C . ASP A 1 344 ? -7.115 1.787 23.370 1.00 71.75 344 ASP A C 1
ATOM 2679 O O . ASP A 1 344 ? -6.647 2.220 22.318 1.00 71.75 344 ASP A O 1
ATOM 2683 N N . ILE A 1 345 ? -8.349 2.077 23.765 1.00 73.94 345 ILE A N 1
ATOM 2684 C CA . ILE A 1 345 ? -9.320 2.773 22.925 1.00 73.94 345 ILE A CA 1
ATOM 2685 C C . ILE A 1 345 ? -9.863 3.954 23.710 1.00 73.94 345 ILE A C 1
ATOM 2687 O O . ILE A 1 345 ? -10.362 3.782 24.819 1.00 73.94 345 ILE A O 1
ATOM 2691 N N . ASP A 1 346 ? -9.781 5.125 23.096 1.00 64.69 346 ASP A N 1
ATOM 2692 C CA . ASP A 1 346 ? -10.404 6.358 23.558 1.00 64.69 346 ASP A CA 1
ATOM 2693 C C . ASP A 1 346 ? -11.069 6.996 22.330 1.00 64.69 346 ASP A C 1
ATOM 2695 O O . ASP A 1 346 ? -10.424 7.304 21.315 1.00 64.69 346 ASP A O 1
ATOM 2699 N N . ALA A 1 347 ? -12.401 7.006 22.379 1.00 58.81 347 ALA A N 1
ATOM 2700 C CA . ALA A 1 347 ? -13.251 7.417 21.276 1.00 58.81 347 ALA A CA 1
ATOM 2701 C C . ALA A 1 347 ? -13.209 8.939 21.120 1.00 58.81 347 ALA A C 1
ATOM 2703 O O . ALA A 1 347 ? -12.987 9.693 22.063 1.00 58.81 347 ALA A O 1
ATOM 2704 N N . TYR A 1 348 ? -13.433 9.425 19.903 1.00 60.78 348 TYR A N 1
ATOM 2705 C CA . TYR A 1 348 ? -13.490 10.865 19.692 1.00 60.78 348 TYR A CA 1
ATOM 2706 C C . TYR A 1 348 ? -14.758 11.451 20.326 1.00 60.78 348 TYR A C 1
ATOM 2708 O O . TYR A 1 348 ? -15.848 11.292 19.774 1.00 60.78 348 TYR A O 1
ATOM 2716 N N . LYS A 1 349 ? -14.622 12.186 21.437 1.00 67.81 349 LYS A N 1
ATOM 2717 C CA . LYS A 1 349 ? -15.756 12.804 22.160 1.00 67.81 349 LYS A CA 1
ATOM 2718 C C . LYS A 1 349 ? -16.834 11.754 22.510 1.00 67.81 349 LYS A C 1
ATOM 2720 O O . LYS A 1 349 ? -16.532 10.578 22.659 1.00 67.81 349 LYS A O 1
ATOM 2725 N N . GLU A 1 350 ? -18.101 12.163 22.585 1.00 59.38 350 GLU A N 1
ATOM 2726 C CA . GLU A 1 350 ? -19.269 11.314 22.881 1.00 59.38 350 GLU A CA 1
ATOM 2727 C C . GLU A 1 350 ? -19.703 10.420 21.693 1.00 59.38 350 GLU A C 1
ATOM 2729 O O . GLU A 1 350 ? -20.886 10.138 21.512 1.00 59.38 350 GLU A O 1
ATOM 2734 N N . THR A 1 351 ? -18.778 10.014 20.813 1.00 51.78 351 THR A N 1
ATOM 2735 C CA . THR A 1 351 ? -19.143 9.190 19.649 1.00 51.78 351 THR A CA 1
ATOM 2736 C C . THR A 1 351 ? -19.250 7.708 20.013 1.00 51.78 351 THR A C 1
ATOM 2738 O O . THR A 1 351 ? -18.456 7.204 20.810 1.00 51.78 351 THR A O 1
ATOM 2741 N N . PRO A 1 352 ? -20.215 6.977 19.422 1.00 52.97 352 PRO A N 1
ATOM 2742 C CA . PRO A 1 352 ? -20.442 5.584 19.769 1.00 52.97 352 PRO A CA 1
ATOM 2743 C C . PRO A 1 352 ? -19.279 4.690 19.324 1.00 52.97 352 PRO A C 1
ATOM 2745 O O . PRO A 1 352 ? -18.741 4.819 18.219 1.00 52.97 352 PRO A O 1
ATOM 2748 N N . LEU A 1 353 ? -18.942 3.741 20.196 1.00 57.50 353 LEU A N 1
ATOM 2749 C CA . LEU A 1 353 ? -18.010 2.645 19.960 1.00 57.50 353 LEU A CA 1
ATOM 2750 C C . LEU A 1 353 ? -18.801 1.335 19.913 1.00 57.50 353 LEU A C 1
ATOM 2752 O O . LEU A 1 353 ? -19.448 0.965 20.892 1.00 57.50 353 LEU A O 1
ATOM 2756 N N . VAL A 1 354 ? -18.715 0.605 18.802 1.00 53.28 354 VAL A N 1
ATOM 2757 C CA . VAL A 1 354 ? -19.398 -0.683 18.628 1.00 53.28 354 VAL A CA 1
ATOM 2758 C C . VAL A 1 354 ? -18.368 -1.811 18.685 1.00 53.28 354 VAL A C 1
ATOM 2760 O O . VAL A 1 354 ? -17.546 -1.974 17.787 1.00 53.28 354 VAL A O 1
ATOM 2763 N N . MET A 1 355 ? -18.400 -2.619 19.745 1.00 56.50 355 MET A N 1
ATOM 2764 C CA . MET A 1 355 ? -17.538 -3.799 19.882 1.00 56.50 355 MET A CA 1
ATOM 2765 C C . MET A 1 355 ? -18.377 -5.073 19.893 1.00 56.50 355 MET A C 1
ATOM 2767 O O . MET A 1 355 ? -19.167 -5.303 20.806 1.00 56.50 355 MET A O 1
ATOM 2771 N N . ILE A 1 356 ? -18.180 -5.918 18.882 1.00 45.16 356 ILE A N 1
ATOM 2772 C CA . ILE A 1 356 ? -18.916 -7.165 18.679 1.00 45.16 356 ILE A CA 1
ATOM 2773 C C . ILE A 1 356 ? -17.892 -8.303 18.625 1.00 45.16 356 ILE A C 1
ATOM 2775 O O . ILE A 1 356 ? -17.164 -8.459 17.649 1.00 45.16 356 ILE A O 1
ATOM 2779 N N . ASN A 1 357 ? -17.841 -9.124 19.676 1.00 50.47 357 ASN A N 1
ATOM 2780 C CA . ASN A 1 357 ? -16.986 -10.317 19.736 1.00 50.47 357 ASN A CA 1
ATOM 2781 C C . ASN A 1 357 ? -15.470 -10.022 19.628 1.00 50.47 357 ASN A C 1
ATOM 2783 O O . ASN A 1 357 ? -14.767 -10.550 18.765 1.00 50.47 357 ASN A O 1
ATOM 2787 N N . ALA A 1 358 ? -14.962 -9.166 20.518 1.00 49.88 358 ALA A N 1
ATOM 2788 C CA . ALA A 1 358 ? -13.530 -8.939 20.694 1.00 49.88 358 ALA A CA 1
ATOM 2789 C C . ALA A 1 358 ? -12.982 -9.884 21.778 1.00 49.88 358 ALA A C 1
ATOM 2791 O O . ALA A 1 358 ? -13.409 -9.819 22.930 1.00 49.88 358 ALA A O 1
ATOM 2792 N N . THR A 1 359 ? -12.048 -10.770 21.419 1.00 48.41 359 THR A N 1
ATOM 2793 C CA . THR A 1 359 ? -11.547 -11.825 22.322 1.00 48.41 359 THR A CA 1
ATOM 2794 C C . THR A 1 359 ? -10.036 -11.716 22.528 1.00 48.41 359 THR A C 1
ATOM 2796 O O . THR A 1 359 ? -9.287 -11.362 21.615 1.00 48.41 359 THR A O 1
ATOM 2799 N N . TYR A 1 360 ? -9.569 -12.050 23.731 1.00 47.84 360 TYR A N 1
ATOM 2800 C CA . TYR A 1 360 ? -8.155 -12.234 24.053 1.00 47.84 360 TYR A CA 1
ATOM 2801 C C . TYR A 1 360 ? -7.937 -13.641 24.610 1.00 47.84 360 TYR A C 1
ATOM 2803 O O . TYR A 1 360 ? -8.627 -14.041 25.546 1.00 47.84 360 TYR A O 1
ATOM 2811 N N . ASN A 1 361 ? -6.964 -14.377 24.070 1.00 47.41 361 ASN A N 1
ATOM 2812 C CA . ASN A 1 361 ? -6.581 -15.688 24.597 1.00 47.41 361 ASN A CA 1
ATOM 2813 C C . ASN A 1 361 ? -5.109 -15.661 25.009 1.00 47.41 361 ASN A C 1
ATOM 2815 O O . ASN A 1 361 ? -4.227 -15.302 24.221 1.00 47.41 361 ASN A O 1
ATOM 2819 N N . LYS A 1 362 ? -4.837 -16.071 26.246 1.00 40.94 362 LYS A N 1
ATOM 2820 C CA . LYS A 1 362 ? -3.511 -16.579 26.612 1.00 40.94 362 LYS A CA 1
ATOM 2821 C C . LYS A 1 362 ? -3.417 -18.005 26.078 1.00 40.94 362 LYS A C 1
ATOM 2823 O O . LYS A 1 362 ? -4.440 -18.671 25.981 1.00 40.94 362 LYS A O 1
ATOM 2828 N N . SER A 1 363 ? -2.223 -18.482 25.727 1.00 31.83 363 SER A N 1
ATOM 2829 C CA . SER A 1 363 ? -1.995 -19.891 25.367 1.00 31.83 363 SER A CA 1
ATOM 2830 C C . SER A 1 363 ? -2.824 -20.861 26.242 1.00 31.83 363 SER A C 1
ATOM 2832 O O . SER A 1 363 ? -2.973 -20.606 27.442 1.00 31.83 363 SER A O 1
ATOM 2834 N N . PRO A 1 364 ? -3.327 -21.984 25.686 1.00 30.50 364 PRO A N 1
ATOM 2835 C CA . PRO A 1 364 ? -4.417 -22.811 26.240 1.00 30.50 364 PRO A CA 1
ATOM 2836 C C . PRO A 1 364 ? -4.185 -23.452 27.623 1.00 30.50 364 PRO A C 1
ATOM 2838 O O . PRO A 1 364 ? -5.055 -24.161 28.114 1.00 30.50 364 PRO A O 1
ATOM 2841 N N . ASN A 1 365 ? -3.062 -23.182 28.293 1.00 29.88 365 ASN A N 1
ATOM 2842 C CA . ASN A 1 365 ? -2.785 -23.664 29.646 1.00 29.88 365 ASN A CA 1
ATOM 2843 C C . ASN A 1 365 ? -3.025 -22.642 30.761 1.00 29.88 365 ASN A C 1
ATOM 2845 O O . ASN A 1 365 ? -2.818 -22.986 31.923 1.00 29.88 365 ASN A O 1
ATOM 2849 N N . GLN A 1 366 ? -3.453 -21.410 30.475 1.00 33.38 366 GLN A N 1
ATOM 2850 C CA . GLN A 1 366 ? -3.805 -20.453 31.530 1.00 33.38 366 GLN A CA 1
ATOM 2851 C C . GLN A 1 366 ? -4.999 -19.595 31.121 1.00 33.38 366 GLN A C 1
ATOM 2853 O O . GLN A 1 366 ? -4.852 -18.471 30.638 1.00 33.38 366 GLN A O 1
ATOM 2858 N N . GLY A 1 367 ? -6.188 -20.138 31.389 1.00 27.59 367 GLY A N 1
ATOM 2859 C CA . GLY A 1 367 ? -7.409 -19.358 31.515 1.00 27.59 367 GLY A CA 1
ATOM 2860 C C . GLY A 1 367 ? -7.239 -18.190 32.494 1.00 27.59 367 GLY A C 1
ATOM 2861 O O . GLY A 1 367 ? -6.329 -18.155 33.328 1.00 27.59 367 GLY A O 1
ATOM 2862 N N . TYR A 1 368 ? -8.114 -17.207 32.320 1.00 28.05 368 TYR A N 1
ATOM 2863 C CA . TYR A 1 368 ? -8.308 -16.020 33.150 1.00 28.05 368 TYR A CA 1
ATOM 2864 C C . TYR A 1 368 ? -7.815 -16.174 34.603 1.00 28.05 368 TYR A C 1
ATOM 2866 O O . TYR A 1 368 ? -8.305 -17.018 35.349 1.00 28.05 368 TYR A O 1
ATOM 2874 N N . LYS A 1 369 ? -6.890 -15.308 35.043 1.00 27.89 369 LYS A N 1
ATOM 2875 C CA . LYS A 1 369 ? -6.758 -15.008 36.476 1.00 27.89 369 LYS A CA 1
ATOM 2876 C C . LYS A 1 369 ? -7.670 -13.814 36.771 1.00 27.89 369 LYS A C 1
ATOM 2878 O O . LYS A 1 369 ? -7.391 -12.739 36.233 1.00 27.89 369 LYS A O 1
ATOM 2883 N N . PRO A 1 370 ? -8.729 -13.977 37.583 1.00 27.44 370 PRO A N 1
ATOM 2884 C CA . PRO A 1 370 ? -9.578 -12.870 38.011 1.00 27.44 370 PRO A CA 1
ATOM 2885 C C . PRO A 1 370 ? -8.724 -11.752 38.631 1.00 27.44 370 PRO A C 1
ATOM 2887 O O . PRO A 1 370 ? -7.845 -12.036 39.445 1.00 27.44 370 PRO A O 1
ATOM 2890 N N . GLY A 1 371 ? -8.954 -10.493 38.241 1.00 27.34 371 GLY A N 1
ATOM 2891 C CA . GLY A 1 371 ? -8.391 -9.327 38.942 1.00 27.34 371 GLY A CA 1
ATOM 2892 C C . GLY A 1 371 ? -7.236 -8.554 38.284 1.00 27.34 371 GLY A C 1
ATOM 2893 O O . GLY A 1 371 ? -6.567 -7.805 38.991 1.00 27.34 371 GLY A O 1
ATOM 2894 N N . LYS A 1 372 ? -6.984 -8.660 36.968 1.00 28.80 372 LYS A N 1
ATOM 2895 C CA . LYS A 1 372 ? -6.153 -7.665 36.248 1.00 28.80 372 LYS A CA 1
ATOM 2896 C C . LYS A 1 372 ? -6.976 -6.906 35.202 1.00 28.80 372 LYS A C 1
ATOM 2898 O O . LYS A 1 372 ? -7.535 -7.499 34.289 1.00 28.80 372 LYS A O 1
ATOM 2903 N N . THR A 1 373 ? -7.051 -5.597 35.410 1.00 30.52 373 THR A N 1
ATOM 2904 C CA . THR A 1 373 ? -7.930 -4.596 34.794 1.00 30.52 373 THR A CA 1
ATOM 2905 C C . THR A 1 373 ? -7.650 -4.360 33.304 1.00 30.52 373 THR A C 1
ATOM 2907 O O . THR A 1 373 ? -6.504 -4.125 32.930 1.00 30.52 373 THR A O 1
ATOM 2910 N N . VAL A 1 374 ? -8.703 -4.326 32.477 1.00 32.66 374 VAL A N 1
ATOM 2911 C CA . VAL A 1 374 ? -8.729 -3.555 31.221 1.00 32.66 374 VAL A CA 1
ATOM 2912 C C . VAL A 1 374 ? -9.036 -2.112 31.622 1.00 32.66 374 VAL A C 1
ATOM 2914 O O . VAL A 1 374 ? -10.129 -1.831 32.105 1.00 32.66 374 VAL A O 1
ATOM 2917 N N . GLN A 1 375 ? -8.056 -1.216 31.529 1.00 30.19 375 GLN A N 1
ATOM 2918 C CA . GLN A 1 375 ? -8.254 0.206 31.822 1.00 30.19 375 GLN A CA 1
ATOM 2919 C C . GLN A 1 375 ? -8.800 0.880 30.556 1.00 30.19 375 GLN A C 1
ATOM 2921 O O . GLN A 1 375 ? -8.025 1.315 29.713 1.00 30.19 375 GLN A O 1
ATOM 2926 N N . ILE A 1 376 ? -10.127 0.927 30.409 1.00 34.47 376 ILE A N 1
ATOM 2927 C CA . ILE A 1 376 ? -10.786 1.865 29.490 1.00 34.47 376 ILE A CA 1
ATOM 2928 C C . ILE A 1 376 ? -10.776 3.202 30.227 1.00 34.47 376 ILE A C 1
ATOM 2930 O O . ILE A 1 376 ? -11.484 3.362 31.223 1.00 34.47 376 ILE A O 1
ATOM 2934 N N . LYS A 1 377 ? -9.866 4.096 29.841 1.00 26.97 377 LYS A N 1
ATOM 2935 C CA . LYS A 1 377 ? -9.701 5.386 30.504 1.00 26.97 377 LYS A CA 1
ATOM 2936 C C . LYS A 1 377 ? -10.693 6.378 29.907 1.00 26.97 377 LYS A C 1
ATOM 2938 O O . LYS A 1 377 ? -10.632 6.639 28.717 1.00 26.97 377 LYS A O 1
ATOM 2943 N N . ASP A 1 378 ? -11.534 6.885 30.799 1.00 24.33 378 ASP A N 1
ATOM 2944 C CA . ASP A 1 378 ? -12.390 8.063 30.698 1.00 24.33 378 ASP A CA 1
ATOM 2945 C C . ASP A 1 378 ? -13.513 8.021 29.633 1.00 24.33 378 ASP A C 1
ATOM 2947 O O . ASP A 1 378 ? -13.301 8.035 28.431 1.00 24.33 378 ASP A O 1
ATOM 2951 N N . GLU A 1 379 ? -14.746 7.973 30.156 1.00 27.77 379 GLU A N 1
ATOM 2952 C CA . GLU A 1 379 ? -16.029 8.240 29.484 1.00 27.77 379 GLU A CA 1
ATOM 2953 C C . GLU A 1 379 ? -16.448 7.304 28.336 1.00 27.77 379 GLU A C 1
ATOM 2955 O O . GLU A 1 379 ? -16.730 7.719 27.216 1.00 27.77 379 GLU A O 1
ATOM 2960 N N . LEU A 1 380 ? -16.677 6.027 28.662 1.00 33.62 380 LEU A N 1
ATOM 2961 C CA . LEU A 1 380 ? -17.640 5.229 27.898 1.00 33.62 380 LEU A CA 1
ATOM 2962 C C . LEU A 1 380 ? -19.063 5.738 28.207 1.00 33.62 380 LEU A C 1
ATOM 2964 O O . LEU A 1 380 ? -19.711 5.258 29.140 1.00 33.62 380 LEU A O 1
ATOM 2968 N N . GLN A 1 381 ? -19.555 6.715 27.441 1.00 29.78 381 GLN A N 1
ATOM 2969 C CA . GLN A 1 381 ? -20.986 7.025 27.400 1.00 29.78 381 GLN A CA 1
ATOM 2970 C C . GLN A 1 381 ? -21.707 5.897 26.655 1.00 29.78 381 GLN A C 1
ATOM 2972 O O . GLN A 1 381 ? -21.779 5.867 25.430 1.00 29.78 381 GLN A O 1
ATOM 2977 N N . ILE A 1 382 ? -22.220 4.934 27.416 1.00 30.55 382 ILE A N 1
ATOM 2978 C CA . ILE A 1 382 ? -23.195 3.963 26.919 1.00 30.55 382 ILE A CA 1
ATOM 2979 C C . ILE A 1 382 ? -24.537 4.699 26.895 1.00 30.55 382 ILE A C 1
ATOM 2981 O O . ILE A 1 382 ? -25.038 5.087 27.955 1.00 30.55 382 ILE A O 1
ATOM 2985 N N . ALA A 1 383 ? -25.112 4.928 25.712 1.00 24.73 383 ALA A N 1
ATOM 2986 C CA . ALA A 1 383 ? -26.468 5.454 25.626 1.00 24.73 383 ALA A CA 1
ATOM 2987 C C . ALA A 1 383 ? -27.421 4.503 26.370 1.00 24.73 383 ALA A C 1
ATOM 2989 O O . ALA A 1 383 ? -27.241 3.283 26.357 1.00 24.73 383 ALA A O 1
ATOM 2990 N N . VAL A 1 384 ? -28.430 5.049 27.054 1.00 23.77 384 VAL A N 1
ATOM 2991 C CA . VAL A 1 384 ? -29.434 4.245 27.766 1.00 23.77 384 VAL A CA 1
ATOM 2992 C C . VAL A 1 384 ? -30.170 3.378 26.738 1.00 23.77 384 VAL A C 1
ATOM 2994 O O . VAL A 1 384 ? -31.056 3.859 26.042 1.00 23.77 384 VAL A O 1
ATOM 2997 N N . GLY A 1 385 ? -29.762 2.113 26.607 1.00 26.66 385 GLY A N 1
ATOM 2998 C CA . GLY A 1 385 ? -30.261 1.200 25.573 1.00 26.66 385 GLY A CA 1
ATOM 2999 C C . GLY A 1 385 ? -29.192 0.355 24.870 1.00 26.66 385 GLY A C 1
ATOM 3000 O O . GLY A 1 385 ? -29.554 -0.654 24.268 1.00 26.66 385 GLY A O 1
ATOM 3001 N N . ASP A 1 386 ? -27.904 0.688 24.992 1.00 24.73 386 ASP A N 1
ATOM 3002 C CA . ASP A 1 386 ? -26.825 -0.086 24.368 1.00 24.73 386 ASP A CA 1
ATOM 3003 C C . ASP A 1 386 ? -26.341 -1.232 25.274 1.00 24.73 386 ASP A C 1
ATOM 3005 O O . ASP A 1 386 ? -25.908 -1.041 26.412 1.00 24.73 386 ASP A O 1
ATOM 3009 N N . ALA A 1 387 ? -26.408 -2.465 24.765 1.00 25.36 387 ALA A N 1
ATOM 3010 C CA . ALA A 1 387 ? -25.952 -3.654 25.476 1.00 25.36 387 ALA A CA 1
ATOM 3011 C C . ALA A 1 387 ? -24.463 -3.920 25.206 1.00 25.36 387 ALA A C 1
ATOM 3013 O O . ALA A 1 387 ? -24.097 -4.541 24.208 1.00 25.36 387 ALA A O 1
ATOM 3014 N N . PHE A 1 388 ? -23.600 -3.533 26.145 1.00 30.08 388 PHE A N 1
ATOM 3015 C CA . PHE A 1 388 ? -22.240 -4.063 26.222 1.00 30.08 388 PHE A CA 1
ATOM 3016 C C . PHE A 1 388 ? -22.301 -5.525 26.699 1.00 30.08 388 PHE A C 1
ATOM 3018 O O . PHE A 1 388 ? -22.542 -5.797 27.875 1.00 30.08 388 PHE A O 1
ATOM 3025 N N . ARG A 1 389 ? -22.136 -6.488 25.782 1.00 30.33 389 ARG A N 1
ATOM 3026 C CA . ARG A 1 389 ? -22.098 -7.924 26.109 1.00 30.33 389 ARG A CA 1
ATOM 3027 C C . ARG A 1 389 ? -20.663 -8.433 26.081 1.00 30.33 389 ARG A C 1
ATOM 3029 O O . ARG A 1 389 ? -20.097 -8.659 25.015 1.00 30.33 389 ARG A O 1
ATOM 3036 N N . VAL A 1 390 ? -20.100 -8.664 27.262 1.00 29.70 390 VAL A N 1
ATOM 3037 C CA . VAL A 1 390 ? -18.894 -9.483 27.431 1.00 29.70 390 VAL A CA 1
ATOM 3038 C C . VAL A 1 390 ? -19.356 -10.924 27.606 1.00 29.70 390 VAL A C 1
ATOM 3040 O O . VAL A 1 390 ? -20.054 -11.231 28.567 1.00 29.70 390 VAL A O 1
ATOM 3043 N N . HIS A 1 391 ? -19.001 -11.808 26.678 1.00 25.30 391 HIS A N 1
ATOM 3044 C CA . HIS A 1 391 ? -19.243 -13.240 26.837 1.00 25.30 391 HIS A CA 1
ATOM 3045 C C . HIS A 1 391 ? -17.984 -13.909 27.389 1.00 25.30 391 HIS A C 1
ATOM 3047 O O . HIS A 1 391 ? -16.932 -13.872 26.754 1.00 25.30 391 HIS A O 1
ATOM 3053 N N . GLN A 1 392 ? -18.106 -14.550 28.551 1.00 27.42 392 GLN A N 1
ATOM 3054 C CA . GLN A 1 392 ? -17.143 -15.536 29.026 1.00 27.42 392 GLN A CA 1
ATOM 3055 C C . GLN A 1 392 ? -17.891 -16.657 29.757 1.00 27.42 392 GLN A C 1
ATOM 3057 O O . GLN A 1 392 ? -18.748 -16.378 30.589 1.00 27.42 392 GLN A O 1
ATOM 3062 N N . ASP A 1 393 ? -17.582 -17.902 29.400 1.00 25.73 393 ASP A N 1
ATOM 3063 C CA . ASP A 1 393 ? -18.055 -19.173 29.970 1.00 25.73 393 ASP A CA 1
ATOM 3064 C C . ASP A 1 393 ? -18.701 -19.104 31.374 1.00 25.73 393 ASP A C 1
ATOM 3066 O O . ASP A 1 393 ? -18.057 -19.341 32.395 1.00 25.73 393 ASP A O 1
ATOM 3070 N N . GLY A 1 394 ? -20.013 -18.848 31.418 1.00 26.06 394 GLY A N 1
ATOM 3071 C CA . GLY A 1 394 ? -20.878 -19.209 32.546 1.00 26.06 394 GLY A CA 1
ATOM 3072 C C . GLY A 1 394 ? -20.777 -18.397 33.845 1.00 26.06 394 GLY A C 1
ATOM 3073 O O . GLY A 1 394 ? -21.265 -18.889 34.860 1.00 26.06 394 GLY A O 1
ATOM 3074 N N . ALA A 1 395 ? -20.215 -17.184 33.863 1.00 21.77 395 ALA A N 1
ATOM 3075 C CA . ALA A 1 395 ? -20.273 -16.324 35.053 1.00 21.77 395 ALA A CA 1
ATOM 3076 C C . ALA A 1 395 ? -20.532 -14.847 34.718 1.00 21.77 395 ALA A C 1
ATOM 3078 O O . ALA A 1 395 ? -19.893 -14.277 33.835 1.00 21.77 395 ALA A O 1
ATOM 3079 N N . ASP A 1 396 ? -21.439 -14.225 35.473 1.00 24.05 396 ASP A N 1
ATOM 3080 C CA . ASP A 1 396 ? -21.753 -12.798 35.377 1.00 24.05 396 ASP A CA 1
ATOM 3081 C C . ASP A 1 396 ? -20.584 -11.934 35.877 1.00 24.05 396 ASP A C 1
ATOM 3083 O O . ASP A 1 396 ? -20.043 -12.160 36.964 1.00 24.05 396 ASP A O 1
ATOM 3087 N N . VAL A 1 397 ? -20.233 -10.884 35.126 1.00 26.67 397 VAL A N 1
ATOM 3088 C CA . VAL A 1 397 ? -19.326 -9.824 35.590 1.00 26.67 397 VAL A CA 1
ATOM 3089 C C . VAL A 1 397 ? -20.039 -8.477 35.545 1.00 26.67 397 VAL A C 1
ATOM 3091 O O . VAL A 1 397 ? -20.481 -8.016 34.495 1.00 26.67 397 VAL A O 1
ATOM 3094 N N . TYR A 1 398 ? -20.103 -7.837 36.712 1.00 24.64 398 TYR A N 1
ATOM 3095 C CA . TYR A 1 398 ? -20.616 -6.486 36.917 1.00 24.64 398 TYR A CA 1
ATOM 3096 C C . TYR A 1 398 ? -19.534 -5.444 36.603 1.00 24.64 398 TYR A C 1
ATOM 3098 O O . TYR A 1 398 ? -18.425 -5.509 37.139 1.00 24.64 398 TYR A O 1
ATOM 3106 N N . VAL A 1 399 ? -19.868 -4.451 35.776 1.00 28.81 399 VAL A N 1
ATOM 3107 C CA . VAL A 1 399 ? -19.017 -3.281 35.514 1.00 28.81 399 VAL A CA 1
ATOM 3108 C C . VAL A 1 399 ? -19.303 -2.221 36.582 1.00 28.81 399 VAL A C 1
ATOM 3110 O O . VAL A 1 399 ? -20.418 -1.713 36.680 1.00 28.81 399 VAL A O 1
ATOM 3113 N N . ASN A 1 400 ? -18.305 -1.907 37.410 1.00 23.53 400 ASN A N 1
ATOM 3114 C CA . ASN A 1 400 ? -18.423 -0.929 38.493 1.00 23.53 400 ASN A CA 1
ATOM 3115 C C . ASN A 1 400 ? -18.020 0.463 37.975 1.00 23.53 400 ASN A C 1
ATOM 3117 O O . ASN A 1 400 ? -16.891 0.646 37.522 1.00 23.53 400 ASN A O 1
ATOM 3121 N N . GLY A 1 401 ? -18.954 1.416 38.015 1.00 25.02 401 GLY A N 1
ATOM 3122 C CA . GLY A 1 401 ? -18.836 2.739 37.382 1.00 25.02 401 GLY A CA 1
ATOM 3123 C C . GLY A 1 401 ? -20.171 3.478 37.221 1.00 25.02 401 GLY A C 1
ATOM 3124 O O . GLY A 1 401 ? -20.189 4.692 37.064 1.00 25.02 401 GLY A O 1
ATOM 3125 N N . ILE A 1 402 ? -21.301 2.784 37.373 1.00 28.38 402 ILE A N 1
ATOM 3126 C CA . ILE A 1 402 ? -22.568 3.424 37.737 1.00 28.38 402 ILE A CA 1
ATOM 3127 C C . ILE A 1 402 ? -22.530 3.612 39.252 1.00 28.38 402 ILE A C 1
ATOM 3129 O O . ILE A 1 402 ? -22.455 2.625 39.980 1.00 28.38 402 ILE A O 1
ATOM 3133 N N . VAL A 1 403 ? -22.557 4.852 39.743 1.00 24.22 403 VAL A N 1
ATOM 3134 C CA . VAL A 1 403 ? -22.713 5.115 41.180 1.00 24.22 403 VAL A CA 1
ATOM 3135 C C . VAL A 1 403 ? -24.041 4.489 41.631 1.00 24.22 403 VAL A C 1
ATOM 3137 O O . VAL A 1 403 ? -25.094 4.942 41.177 1.00 24.22 403 VAL A O 1
ATOM 3140 N N . PRO A 1 404 ? -24.054 3.482 42.525 1.00 30.59 404 PRO A N 1
ATOM 3141 C CA . PRO A 1 404 ? -25.280 3.096 43.200 1.00 30.59 404 PRO A CA 1
ATOM 3142 C C . PRO A 1 404 ? -25.628 4.255 44.127 1.00 30.59 404 PRO A C 1
ATOM 3144 O O . PRO A 1 404 ? -24.816 4.651 44.966 1.00 30.59 404 PRO A O 1
ATOM 3147 N N . GLY A 1 405 ? -26.812 4.832 43.942 1.00 26.73 405 GLY A N 1
ATOM 3148 C CA . GLY A 1 405 ? -27.288 5.955 44.736 1.00 26.73 405 GLY A CA 1
ATOM 3149 C C . GLY A 1 405 ? -27.061 5.744 46.233 1.00 26.73 405 GLY A C 1
ATOM 3150 O O . GLY A 1 405 ? -27.630 4.843 46.838 1.00 26.73 405 GLY A O 1
ATOM 3151 N N . ASN A 1 406 ? -26.232 6.609 46.812 1.00 28.69 406 ASN A N 1
ATOM 3152 C CA . ASN A 1 406 ? -26.263 6.998 48.216 1.00 28.69 406 ASN A CA 1
ATOM 3153 C C . ASN A 1 406 ? -25.540 8.343 48.375 1.00 28.69 406 ASN A C 1
ATOM 3155 O O . ASN A 1 406 ? -24.503 8.453 49.019 1.00 28.69 406 ASN A O 1
ATOM 3159 N N . VAL A 1 407 ? -26.135 9.399 47.818 1.00 25.69 407 VAL A N 1
ATOM 3160 C CA . VAL A 1 407 ? -26.026 10.725 48.432 1.00 25.69 407 VAL A CA 1
ATOM 3161 C C . VAL A 1 407 ? -27.386 11.021 49.042 1.00 25.69 407 VAL A C 1
ATOM 3163 O O . VAL A 1 407 ? -28.309 11.486 48.380 1.00 25.69 407 VAL A O 1
ATOM 3166 N N . ARG A 1 408 ? -27.521 10.713 50.335 1.00 27.70 408 ARG A N 1
ATOM 3167 C CA . ARG A 1 408 ? -28.531 11.366 51.164 1.00 27.70 408 ARG A CA 1
ATOM 3168 C C . ARG A 1 408 ? -28.130 12.833 51.284 1.00 27.70 408 ARG A C 1
ATOM 3170 O O . ARG A 1 408 ? -27.264 13.172 52.081 1.00 27.70 408 ARG A O 1
ATOM 3177 N N . ALA A 1 409 ? -28.804 13.690 50.535 1.00 25.25 409 ALA A N 1
ATOM 3178 C CA . ALA A 1 409 ? -29.031 15.066 50.935 1.00 25.25 409 ALA A CA 1
ATOM 3179 C C . ALA A 1 409 ? -30.524 15.334 50.747 1.00 25.25 409 ALA A C 1
ATOM 3181 O O . ALA A 1 409 ? -31.035 15.346 49.631 1.00 25.25 409 ALA A O 1
ATOM 3182 N N . ASN A 1 410 ? -31.229 15.461 51.870 1.00 28.31 410 ASN A N 1
ATOM 3183 C CA . ASN A 1 410 ? -32.616 15.903 51.915 1.00 28.31 410 ASN A CA 1
ATOM 3184 C C . ASN A 1 410 ? -32.759 17.230 51.161 1.00 28.31 410 ASN A C 1
ATOM 3186 O O . ASN A 1 410 ? -32.244 18.247 51.621 1.00 28.31 410 ASN A O 1
ATOM 3190 N N . LEU A 1 411 ? -33.540 17.231 50.085 1.00 25.41 411 LEU A N 1
ATOM 3191 C CA . LEU A 1 411 ? -34.280 18.403 49.633 1.00 25.41 411 LEU A CA 1
ATOM 3192 C C . LEU A 1 411 ? -35.724 17.952 49.353 1.00 25.41 411 LEU A C 1
ATOM 3194 O O . LEU A 1 411 ? -35.929 17.020 48.574 1.00 25.41 411 LEU A O 1
ATOM 3198 N N . PRO A 1 412 ? -36.730 18.532 50.028 1.00 26.61 412 PRO A N 1
ATOM 3199 C CA . PRO A 1 412 ? -38.120 18.135 49.859 1.00 26.61 412 PRO A CA 1
ATOM 3200 C C . PRO A 1 412 ? -38.689 18.741 48.570 1.00 26.61 412 PRO A C 1
ATOM 3202 O O . PRO A 1 412 ? -38.539 19.939 48.344 1.00 26.61 412 PRO A O 1
ATOM 3205 N N . GLY A 1 413 ? -39.398 17.940 47.765 1.00 34.38 413 GLY A N 1
ATOM 3206 C CA . GLY A 1 413 ? -40.385 18.504 46.833 1.00 34.38 413 GLY A CA 1
ATOM 3207 C C . GLY A 1 413 ? -40.554 17.895 45.440 1.00 34.38 413 GLY A C 1
ATOM 3208 O O . GLY A 1 413 ? -41.303 18.481 44.669 1.00 34.38 413 GLY A O 1
ATOM 3209 N N . ALA A 1 414 ? -39.940 16.765 45.082 1.00 28.27 414 ALA A N 1
ATOM 3210 C CA . ALA A 1 414 ? -40.197 16.145 43.775 1.00 28.27 414 ALA A CA 1
ATOM 3211 C C . ALA A 1 414 ? -40.769 14.731 43.926 1.00 28.27 414 ALA A C 1
ATOM 3213 O O . ALA A 1 414 ? -40.091 13.806 44.371 1.00 28.27 414 ALA A O 1
ATOM 3214 N N . THR A 1 415 ? -42.042 14.577 43.571 1.00 29.62 415 THR A N 1
ATOM 3215 C CA . THR A 1 415 ? -42.748 13.296 43.483 1.00 29.62 415 THR A CA 1
ATOM 3216 C C . THR A 1 415 ? -42.103 12.434 42.386 1.00 29.62 415 THR A C 1
ATOM 3218 O O . THR A 1 415 ? -42.007 12.907 41.252 1.00 29.62 415 THR A O 1
ATOM 3221 N N . PRO A 1 416 ? -41.660 11.191 42.658 1.00 31.52 416 PRO A N 1
ATOM 3222 C CA . PRO A 1 416 ? -41.049 10.350 41.632 1.00 31.52 416 PRO A CA 1
ATOM 3223 C C . PRO A 1 416 ? -42.077 9.875 40.600 1.00 31.52 416 PRO A C 1
ATOM 3225 O O . PRO A 1 416 ? -43.114 9.313 40.956 1.00 31.52 416 PRO A O 1
ATOM 3228 N N . ALA A 1 417 ? -41.753 10.049 39.318 1.00 32.69 417 ALA A N 1
ATOM 3229 C CA . ALA A 1 417 ? -42.368 9.289 38.237 1.00 32.69 417 ALA A CA 1
ATOM 3230 C C . ALA A 1 417 ? -41.974 7.807 38.369 1.00 32.69 417 ALA A C 1
ATOM 3232 O O . ALA A 1 417 ? -40.844 7.484 38.741 1.00 32.69 417 ALA A O 1
ATOM 3233 N N . ALA A 1 418 ? -42.920 6.908 38.099 1.00 32.09 418 ALA A N 1
ATOM 3234 C CA . ALA A 1 418 ? -42.759 5.472 38.293 1.00 32.09 418 ALA A CA 1
ATOM 3235 C C . ALA A 1 418 ? -41.607 4.904 37.442 1.00 32.09 418 ALA A C 1
ATOM 3237 O O . ALA A 1 418 ? -41.674 4.881 36.214 1.00 32.09 418 ALA A O 1
ATOM 3238 N N . VAL A 1 419 ? -40.562 4.410 38.108 1.00 35.31 419 VAL A N 1
ATOM 3239 C CA . VAL A 1 419 ? -39.472 3.646 37.492 1.00 35.31 419 VAL A CA 1
ATOM 3240 C C . VAL A 1 419 ? -40.009 2.259 37.128 1.00 35.31 419 VAL A C 1
ATOM 3242 O O . VAL A 1 419 ? -40.411 1.493 38.004 1.00 35.31 419 VAL A O 1
ATOM 3245 N N . ARG A 1 420 ? -40.056 1.944 35.829 1.00 42.62 420 ARG A N 1
ATOM 3246 C CA . ARG A 1 420 ? -40.455 0.625 35.310 1.00 42.62 420 ARG A CA 1
ATOM 3247 C C . ARG A 1 420 ? -39.300 -0.369 35.510 1.00 42.62 420 ARG A C 1
ATOM 3249 O O . ARG A 1 420 ? -38.144 -0.021 35.291 1.00 42.62 420 ARG A O 1
ATOM 3256 N N . ALA A 1 421 ? -39.606 -1.588 35.955 1.00 42.66 421 ALA A N 1
ATOM 3257 C CA . ALA A 1 421 ? -38.609 -2.618 36.249 1.00 42.66 421 ALA A CA 1
ATOM 3258 C C . ALA A 1 421 ? -37.858 -3.094 34.988 1.00 42.66 421 ALA A C 1
ATOM 3260 O O . ALA A 1 421 ? -38.443 -3.200 33.911 1.00 42.66 421 ALA A O 1
ATOM 3261 N N . ALA A 1 422 ? -36.569 -3.400 35.153 1.00 57.31 422 ALA A N 1
ATOM 3262 C CA . ALA A 1 422 ? -35.657 -3.862 34.111 1.00 57.31 422 ALA A CA 1
ATOM 3263 C C . ALA A 1 422 ? -36.034 -5.270 33.603 1.00 57.31 422 ALA A C 1
ATOM 3265 O O . ALA A 1 422 ? -35.808 -6.264 34.289 1.00 57.31 422 ALA A O 1
ATOM 3266 N N . GLY A 1 423 ? -36.609 -5.359 32.403 1.00 69.06 423 GLY A N 1
ATOM 3267 C CA . GLY A 1 423 ? -36.951 -6.618 31.736 1.00 69.06 423 GLY A CA 1
ATOM 3268 C C . GLY A 1 423 ? -37.353 -6.396 30.271 1.00 69.06 423 GLY A C 1
ATOM 3269 O O . GLY A 1 423 ? -37.629 -5.256 29.890 1.00 69.06 423 GLY A O 1
ATOM 3270 N N . PRO A 1 424 ? -37.362 -7.447 29.428 1.00 78.38 424 PRO A N 1
ATOM 3271 C CA . PRO A 1 424 ? -37.753 -7.325 28.025 1.00 78.38 424 PRO A CA 1
ATOM 3272 C C . PRO A 1 424 ? -39.224 -6.908 27.901 1.00 78.38 424 PRO A C 1
ATOM 3274 O O . PRO A 1 424 ? -40.072 -7.381 28.653 1.00 78.38 424 PRO A O 1
ATOM 3277 N N . LEU A 1 425 ? -39.543 -6.049 26.928 1.00 83.62 425 LEU A N 1
ATOM 3278 C CA . LEU A 1 425 ? -40.935 -5.706 26.604 1.00 83.62 425 LEU A CA 1
ATOM 3279 C C . LEU A 1 425 ? -41.660 -6.856 25.899 1.00 83.62 425 LEU A C 1
ATOM 3281 O O . LEU A 1 425 ? -42.882 -6.920 25.949 1.00 83.62 425 LEU A O 1
ATOM 3285 N N . PHE A 1 426 ? -40.921 -7.761 25.260 1.00 85.44 426 PHE A N 1
ATOM 3286 C CA . PHE A 1 426 ? -41.469 -8.903 24.546 1.00 85.44 426 PHE A CA 1
ATOM 3287 C C . PHE A 1 426 ? -40.446 -10.049 24.494 1.00 85.44 426 PHE A C 1
ATOM 3289 O O . PHE A 1 426 ? -39.263 -9.799 24.256 1.00 85.44 426 PHE A O 1
ATOM 3296 N N . HIS A 1 427 ? -40.870 -11.292 24.736 1.00 89.00 427 HIS A N 1
ATOM 3297 C CA . HIS A 1 427 ? -40.004 -12.474 24.660 1.00 89.00 427 HIS A CA 1
ATOM 3298 C C . HIS A 1 427 ? -40.800 -13.746 24.353 1.00 89.00 427 HIS A C 1
ATOM 3300 O O . HIS A 1 427 ? -41.678 -14.120 25.133 1.00 89.00 427 HIS A O 1
ATOM 3306 N N . VAL A 1 428 ? -40.422 -14.437 23.275 1.00 86.44 428 VAL A N 1
ATOM 3307 C CA . VAL A 1 428 ? -40.876 -15.794 22.935 1.00 86.44 428 VAL A CA 1
ATOM 3308 C C . VAL A 1 428 ? -39.759 -16.778 23.315 1.00 86.44 428 VAL A C 1
ATOM 3310 O O . VAL A 1 428 ? -38.622 -16.582 22.882 1.00 86.44 428 VAL A O 1
ATOM 3313 N N . PRO A 1 429 ? -40.038 -17.796 24.147 1.00 85.88 429 PRO A N 1
ATOM 3314 C CA . PRO A 1 429 ? -39.005 -18.646 24.746 1.00 85.88 429 PRO A CA 1
ATOM 3315 C C . PRO A 1 429 ? -38.488 -19.793 23.855 1.00 85.88 429 PRO A C 1
ATOM 3317 O O . PRO A 1 429 ? -37.520 -20.439 24.254 1.00 85.88 429 PRO A O 1
ATOM 3320 N N . PHE A 1 430 ? -39.064 -20.016 22.663 1.00 86.44 430 PHE A N 1
ATOM 3321 C CA . PHE A 1 430 ? -38.724 -21.133 21.759 1.00 86.44 430 PHE A CA 1
ATOM 3322 C C . PHE A 1 430 ? -38.900 -22.514 22.427 1.00 86.44 430 PHE A C 1
ATOM 3324 O O . PHE A 1 430 ? -37.997 -23.352 22.410 1.00 86.44 430 PHE A O 1
ATOM 3331 N N . ASP A 1 431 ? -40.051 -22.736 23.062 1.00 87.44 431 ASP A N 1
ATOM 3332 C CA . ASP A 1 431 ? -40.394 -23.923 23.859 1.00 87.44 431 ASP A CA 1
ATOM 3333 C C . ASP A 1 431 ? -41.555 -24.731 23.250 1.00 87.44 431 ASP A C 1
ATOM 3335 O O . ASP A 1 431 ? -42.459 -25.162 23.962 1.00 87.44 431 ASP A O 1
ATOM 3339 N N . ASP A 1 432 ? -41.521 -24.933 21.926 1.00 85.31 432 ASP A N 1
ATOM 3340 C CA . ASP A 1 432 ? -42.591 -25.593 21.151 1.00 85.31 432 ASP A CA 1
ATOM 3341 C C . ASP A 1 432 ? -43.923 -24.820 21.162 1.00 85.31 432 ASP A C 1
ATOM 3343 O O . ASP A 1 432 ? -45.004 -25.395 21.039 1.00 85.31 432 ASP A O 1
ATOM 3347 N N . SER A 1 433 ? -43.842 -23.497 21.321 1.00 86.56 433 SER A N 1
ATOM 3348 C CA . SER A 1 433 ? -44.988 -22.595 21.363 1.00 86.56 433 SER A CA 1
ATOM 3349 C C . SER A 1 433 ? -44.654 -21.250 20.708 1.00 86.56 433 SER A C 1
ATOM 3351 O O . SER A 1 433 ? -43.521 -20.765 20.821 1.00 86.56 433 SER A O 1
ATOM 3353 N N . PRO A 1 434 ? -45.622 -20.610 20.030 1.00 84.56 434 PRO A N 1
ATOM 3354 C CA . PRO A 1 434 ? -45.466 -19.270 19.474 1.00 84.56 434 PRO A CA 1
ATOM 3355 C C . PRO A 1 434 ? -45.811 -18.189 20.517 1.00 84.56 434 PRO A C 1
ATOM 3357 O O . PRO A 1 434 ? -45.633 -17.001 20.272 1.00 84.56 434 PRO A O 1
ATOM 3360 N N . GLU A 1 435 ? -46.340 -18.574 21.681 1.00 88.44 435 GLU A N 1
ATOM 3361 C CA . GLU A 1 435 ? -46.865 -17.640 22.670 1.00 88.44 435 GLU A CA 1
ATOM 3362 C C . GLU A 1 435 ? -45.733 -16.904 23.408 1.00 88.44 435 GLU A C 1
ATOM 3364 O O . GLU A 1 435 ? -44.784 -17.521 23.907 1.00 88.44 435 GLU A O 1
ATOM 3369 N N . PRO A 1 436 ? -45.816 -15.571 23.551 1.00 88.19 436 PRO A N 1
ATOM 3370 C CA . PRO A 1 436 ? -44.812 -14.817 24.277 1.00 88.19 436 PRO A CA 1
ATOM 3371 C C . PRO A 1 436 ? -44.913 -15.053 25.790 1.00 88.19 436 PRO A C 1
ATOM 3373 O O . PRO A 1 436 ? -45.918 -14.749 26.444 1.00 88.19 436 PRO A O 1
ATOM 3376 N N . ALA A 1 437 ? -43.807 -15.492 26.392 1.00 87.12 437 ALA A N 1
ATOM 3377 C CA . ALA A 1 437 ? -43.651 -15.564 27.843 1.00 87.12 437 ALA A CA 1
ATOM 3378 C C . ALA A 1 437 ? -43.702 -14.166 28.489 1.00 87.12 437 ALA A C 1
ATOM 3380 O O . ALA A 1 437 ? -44.230 -13.996 29.593 1.00 87.12 437 ALA A O 1
ATOM 3381 N N . VAL A 1 438 ? -43.200 -13.147 27.782 1.00 88.62 438 VAL A N 1
ATOM 3382 C CA . VAL A 1 438 ? -43.242 -11.739 28.204 1.00 88.62 438 VAL A CA 1
ATOM 3383 C C . VAL A 1 438 ? -43.849 -10.891 27.092 1.00 88.62 438 VAL A C 1
ATOM 3385 O O . VAL A 1 438 ? -43.442 -11.019 25.945 1.00 88.62 438 VAL A O 1
ATOM 3388 N N . ALA A 1 439 ? -44.799 -10.020 27.437 1.00 86.38 439 ALA A N 1
ATOM 3389 C CA . ALA A 1 439 ? -45.393 -9.030 26.541 1.00 86.38 439 ALA A CA 1
ATOM 3390 C C . ALA A 1 439 ? -45.854 -7.826 27.377 1.00 86.38 439 ALA A C 1
ATOM 3392 O O . ALA A 1 439 ? -46.633 -7.985 28.320 1.00 86.38 439 ALA A O 1
ATOM 3393 N N . GLY A 1 440 ? -45.337 -6.638 27.074 1.00 77.00 440 GLY A N 1
ATOM 3394 C CA . GLY A 1 440 ? -45.731 -5.371 27.687 1.00 77.00 440 GLY A CA 1
ATOM 3395 C C . GLY A 1 440 ? -47.051 -4.824 27.136 1.00 77.00 440 GLY A C 1
ATOM 3396 O O . GLY A 1 440 ? -47.662 -3.965 27.773 1.00 77.00 440 GLY A O 1
ATOM 3397 N N . GLY A 1 441 ? -47.480 -5.332 25.979 1.00 80.19 441 GLY A N 1
ATOM 3398 C CA . GLY A 1 441 ? -48.764 -5.113 25.324 1.00 80.19 441 GLY A CA 1
ATOM 3399 C C . GLY A 1 441 ? -49.568 -6.412 25.195 1.00 80.19 441 GLY A C 1
ATOM 3400 O O . GLY A 1 441 ? -49.624 -7.221 26.121 1.00 80.19 441 GLY A O 1
ATOM 3401 N N . GLY A 1 442 ? -50.229 -6.611 24.051 1.00 77.19 442 GLY A N 1
ATOM 3402 C CA . GLY A 1 442 ? -51.034 -7.811 23.791 1.00 77.19 442 GLY A CA 1
ATOM 3403 C C . GLY A 1 442 ? -50.182 -9.081 23.679 1.00 77.19 442 GLY A C 1
ATOM 3404 O O . GLY A 1 442 ? -49.118 -9.051 23.064 1.00 77.19 442 GLY A O 1
ATOM 3405 N N . LYS A 1 443 ? -50.657 -10.190 24.262 1.00 81.12 443 LYS A N 1
ATOM 3406 C CA . LYS A 1 443 ? -50.002 -11.511 24.185 1.00 81.12 443 LYS A CA 1
ATOM 3407 C C . LYS A 1 443 ? -50.428 -12.352 22.986 1.00 81.12 443 LYS A C 1
ATOM 3409 O O . LYS A 1 443 ? -49.728 -13.286 22.642 1.00 81.12 443 LYS A O 1
ATOM 3414 N N . THR A 1 444 ? -51.550 -12.015 22.360 1.00 81.50 444 THR A N 1
ATOM 3415 C CA . THR A 1 444 ? -52.103 -12.791 21.252 1.00 81.50 444 THR A CA 1
ATOM 3416 C C . THR A 1 444 ? -51.163 -12.778 20.053 1.00 81.50 444 THR A C 1
ATOM 3418 O O . THR A 1 444 ? -50.794 -11.707 19.564 1.00 81.50 444 THR A O 1
ATOM 3421 N N . VAL A 1 445 ? -50.825 -13.971 19.578 1.00 85.31 445 VAL A N 1
ATOM 3422 C CA . VAL A 1 445 ? -50.134 -14.205 18.313 1.00 85.31 445 VAL A CA 1
ATOM 3423 C C . VAL A 1 445 ? -51.155 -14.577 17.238 1.00 85.31 445 VAL A C 1
ATOM 3425 O O . VAL A 1 445 ? -52.104 -15.316 17.499 1.00 85.31 445 VAL A O 1
ATOM 3428 N N . SER A 1 446 ? -50.998 -14.026 16.037 1.00 85.62 446 SER A N 1
ATOM 3429 C CA . SER A 1 446 ? -51.743 -14.470 14.858 1.00 85.62 446 SER A CA 1
ATOM 3430 C C . SER A 1 446 ? -50.862 -15.404 14.045 1.00 85.62 446 SER A C 1
ATOM 3432 O O . SER A 1 446 ? -49.673 -15.129 13.882 1.00 85.62 446 SER A O 1
ATOM 3434 N N . ILE A 1 447 ? -51.427 -16.524 13.594 1.00 83.75 447 ILE A N 1
ATOM 3435 C CA . ILE A 1 447 ? -50.671 -17.573 12.915 1.00 83.75 447 ILE A CA 1
ATOM 3436 C C . ILE A 1 447 ? -51.370 -17.952 11.624 1.00 83.75 447 ILE A C 1
ATOM 3438 O O . ILE A 1 447 ? -52.539 -18.340 11.629 1.00 83.75 447 ILE A O 1
ATOM 3442 N N . GLU A 1 448 ? -50.633 -17.850 10.526 1.00 82.62 448 GLU A N 1
ATOM 3443 C CA . GLU A 1 448 ? -51.063 -18.296 9.206 1.00 82.62 448 GLU A CA 1
ATOM 3444 C C . GLU A 1 448 ? -50.252 -19.529 8.801 1.00 82.62 448 GLU A C 1
ATOM 3446 O O . GLU A 1 448 ? -49.029 -19.490 8.841 1.00 82.62 448 GLU A O 1
ATOM 3451 N N . GLY A 1 449 ? -50.908 -20.623 8.403 1.00 81.81 449 GLY A N 1
ATOM 3452 C CA . GLY A 1 449 ? -50.245 -21.881 8.027 1.00 81.81 449 GLY A CA 1
ATOM 3453 C C . GLY A 1 449 ? -50.244 -22.943 9.135 1.00 81.81 449 GLY A C 1
ATOM 3454 O O . GLY A 1 449 ? -50.936 -22.811 10.140 1.00 81.81 449 GLY A O 1
ATOM 3455 N N . ASN A 1 450 ? -49.502 -24.035 8.922 1.00 81.94 450 ASN A N 1
ATOM 3456 C CA . ASN A 1 450 ? -49.406 -25.143 9.878 1.00 81.94 450 ASN A CA 1
ATOM 3457 C C . ASN A 1 450 ? -48.149 -25.007 10.737 1.00 81.94 450 ASN A C 1
ATOM 3459 O O . ASN A 1 450 ? -47.032 -25.018 10.217 1.00 81.94 450 ASN A O 1
ATOM 3463 N N . GLU A 1 451 ? -48.336 -24.937 12.049 1.00 85.44 451 GLU A N 1
ATOM 3464 C CA . GLU A 1 451 ? -47.248 -24.858 13.017 1.00 85.44 451 GLU A CA 1
ATOM 3465 C C . GLU A 1 451 ? -46.495 -26.185 13.077 1.00 85.44 451 GLU A C 1
ATOM 3467 O O . GLU A 1 451 ? -47.048 -27.234 13.404 1.00 85.44 451 GLU A O 1
ATOM 3472 N N . THR A 1 452 ? -45.215 -26.148 12.728 1.00 87.25 452 THR A N 1
ATOM 3473 C CA . THR A 1 452 ? -44.286 -27.262 12.924 1.00 87.25 452 THR A CA 1
ATOM 3474 C C . THR A 1 452 ? -43.074 -26.712 13.649 1.00 87.25 452 THR A C 1
ATOM 3476 O O . THR A 1 452 ? -42.503 -25.713 13.208 1.00 87.25 452 THR A O 1
ATOM 3479 N N . TYR A 1 453 ? -42.699 -27.348 14.754 1.00 88.25 453 TYR A N 1
ATOM 3480 C CA . TYR A 1 453 ? -41.543 -26.958 15.552 1.00 88.25 453 TYR A CA 1
ATOM 3481 C C . TYR A 1 453 ? -40.388 -27.917 15.307 1.00 88.25 453 TYR A C 1
ATOM 3483 O O . TYR A 1 453 ? -40.572 -29.134 15.242 1.00 88.25 453 TYR A O 1
ATOM 3491 N N . GLU A 1 454 ? -39.194 -27.355 15.162 1.00 86.19 454 GLU A N 1
ATOM 3492 C CA . GLU A 1 454 ? -37.959 -28.109 15.006 1.00 86.19 454 GLU A CA 1
ATOM 3493 C C . GLU A 1 454 ? -36.832 -27.503 15.840 1.00 86.19 454 GLU A C 1
ATOM 3495 O O . GLU A 1 454 ? -36.817 -26.310 16.151 1.00 86.19 454 GLU A O 1
ATOM 3500 N N . ALA A 1 455 ? -35.824 -28.322 16.147 1.00 86.19 455 ALA A N 1
ATOM 3501 C CA . ALA A 1 455 ? -34.664 -27.878 16.903 1.00 86.19 455 ALA A CA 1
ATOM 3502 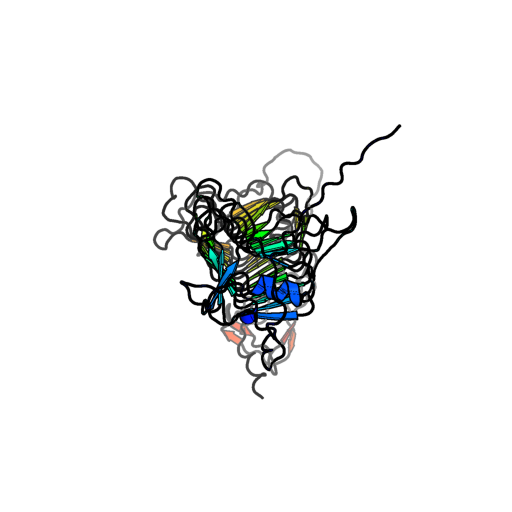C C . ALA A 1 455 ? -33.944 -26.737 16.164 1.00 86.19 455 ALA A C 1
ATOM 3504 O O . ALA A 1 455 ? -33.493 -26.914 15.029 1.00 86.19 455 ALA A O 1
ATOM 3505 N N . GLY A 1 456 ? -33.833 -25.583 16.823 1.00 78.56 456 GLY A N 1
ATOM 3506 C CA . GLY A 1 456 ? -33.175 -24.381 16.317 1.00 78.56 456 GLY A CA 1
ATOM 3507 C C . GLY A 1 456 ? -31.835 -24.093 17.002 1.00 78.56 456 GLY A C 1
ATOM 3508 O O . GLY A 1 456 ? -31.290 -24.909 17.743 1.00 78.56 456 GLY A O 1
ATOM 3509 N N . ILE A 1 457 ? -31.311 -22.877 16.798 1.00 75.75 457 ILE A N 1
ATOM 3510 C CA . ILE A 1 457 ? -30.115 -22.374 17.512 1.00 75.75 457 ILE A CA 1
ATOM 3511 C C . ILE A 1 457 ? -30.389 -22.245 19.021 1.00 75.75 457 ILE A C 1
ATOM 3513 O O . ILE A 1 457 ? -29.488 -22.414 19.842 1.00 75.75 457 ILE A O 1
ATOM 3517 N N . LYS A 1 458 ? -31.637 -21.935 19.386 1.00 74.94 458 LYS A N 1
ATOM 3518 C CA . LYS A 1 458 ? -32.123 -21.872 20.763 1.00 74.94 458 LYS A CA 1
ATOM 3519 C C . LYS A 1 458 ? -33.478 -22.556 20.846 1.00 74.94 458 LYS A C 1
ATOM 3521 O O . LYS A 1 458 ? -34.425 -22.066 20.245 1.00 74.94 458 LYS A O 1
ATOM 3526 N N . GLY A 1 459 ? -33.549 -23.654 21.595 1.00 85.62 459 GLY A N 1
ATOM 3527 C CA . GLY A 1 459 ? -34.796 -24.386 21.803 1.00 85.62 459 GLY A CA 1
ATOM 3528 C C . GLY A 1 459 ? -35.398 -24.918 20.502 1.00 85.62 459 GLY A C 1
ATOM 3529 O O . GLY A 1 459 ? -34.675 -25.336 19.593 1.00 85.62 459 GLY A O 1
ATOM 3530 N N . GLN A 1 460 ? -36.722 -24.907 20.442 1.00 86.06 460 GLN A N 1
ATOM 3531 C CA . GLN A 1 460 ? -37.522 -25.369 19.319 1.00 86.06 460 GLN A CA 1
ATOM 3532 C C . GLN A 1 460 ? -38.130 -24.156 18.612 1.00 86.06 460 GLN A C 1
ATOM 3534 O O . GLN A 1 460 ? -38.896 -23.385 19.193 1.00 86.06 460 GLN A O 1
ATOM 3539 N N . GLY A 1 461 ? -37.714 -23.945 17.368 1.00 85.06 461 GLY A N 1
ATOM 3540 C CA . GLY A 1 461 ? -38.173 -22.850 16.527 1.00 85.06 461 GLY A CA 1
ATOM 3541 C C . GLY A 1 461 ? -39.309 -23.297 15.623 1.00 85.06 461 GLY A C 1
ATOM 3542 O O . GLY A 1 461 ? -39.327 -24.433 15.154 1.00 85.06 461 GLY A O 1
ATOM 3543 N N . ILE A 1 462 ? -40.237 -22.385 15.351 1.00 86.00 462 ILE A N 1
ATOM 3544 C CA . ILE A 1 462 ? -41.250 -22.603 14.324 1.00 86.00 462 ILE A CA 1
ATOM 3545 C C . ILE A 1 462 ? -40.592 -22.602 12.937 1.00 86.00 462 ILE A C 1
ATOM 3547 O O . ILE A 1 462 ? -39.719 -21.780 12.644 1.00 86.00 462 ILE A O 1
ATOM 3551 N N . LEU A 1 463 ? -40.977 -23.557 12.098 1.00 85.62 463 LEU A N 1
ATOM 3552 C CA . LEU A 1 463 ? -40.470 -23.694 10.740 1.00 85.62 463 LEU A CA 1
ATOM 3553 C C . LEU A 1 463 ? -41.241 -22.731 9.820 1.00 85.62 463 LEU A C 1
ATOM 3555 O O . LEU A 1 463 ? -42.459 -22.851 9.690 1.00 85.62 463 LEU A O 1
ATOM 3559 N N . CYS A 1 464 ? -40.534 -21.770 9.214 1.00 76.56 464 CYS A N 1
ATOM 3560 C CA . CYS A 1 464 ? -41.107 -20.737 8.340 1.00 76.56 464 CYS A CA 1
ATOM 3561 C C . CYS A 1 464 ? -40.591 -20.878 6.897 1.00 76.56 464 CYS A C 1
ATOM 3563 O O . CYS A 1 464 ? -39.398 -21.112 6.683 1.00 76.56 464 CYS A O 1
ATOM 3565 N N . GLY A 1 465 ? -41.449 -20.642 5.896 1.00 72.81 465 GLY A N 1
ATOM 3566 C CA . GLY A 1 465 ? -41.076 -20.724 4.479 1.00 72.81 465 GLY A CA 1
ATOM 3567 C C . GLY A 1 465 ? -42.251 -21.002 3.537 1.00 72.81 465 GLY A C 1
ATOM 3568 O O . GLY A 1 465 ? -43.415 -20.873 3.908 1.00 72.81 465 GLY A O 1
ATOM 3569 N N . GLU A 1 466 ? -41.941 -21.388 2.296 1.00 59.66 466 GLU A N 1
ATOM 3570 C CA . GLU A 1 466 ? -42.937 -21.678 1.255 1.00 59.66 466 GLU A CA 1
ATOM 3571 C C . GLU A 1 466 ? -43.764 -22.921 1.668 1.00 59.66 466 GLU A C 1
ATOM 3573 O O . GLU A 1 466 ? -43.270 -24.048 1.598 1.00 59.66 466 GLU A O 1
ATOM 3578 N N . ASN A 1 467 ? -45.015 -22.691 2.109 1.00 59.28 467 ASN A N 1
ATOM 3579 C CA . ASN A 1 467 ? -46.007 -23.642 2.669 1.00 59.28 467 ASN A CA 1
ATOM 3580 C C . ASN A 1 467 ? -45.992 -23.896 4.198 1.00 59.28 467 ASN A C 1
ATOM 3582 O O . ASN A 1 467 ? -46.529 -24.916 4.635 1.00 59.28 467 ASN A O 1
ATOM 3586 N N . GLN A 1 468 ? -45.414 -23.014 5.022 1.00 68.69 468 GLN A N 1
ATOM 3587 C CA . GLN A 1 468 ? -45.316 -23.219 6.482 1.00 68.69 468 GLN A CA 1
ATOM 3588 C C . GLN A 1 468 ? -45.912 -22.064 7.303 1.00 68.69 468 GLN A C 1
ATOM 3590 O O . GLN A 1 468 ? -46.597 -21.214 6.741 1.00 68.69 468 GLN A O 1
ATOM 3595 N N . ALA A 1 469 ? -45.718 -22.072 8.627 1.00 79.62 469 ALA A N 1
ATOM 3596 C CA . ALA A 1 469 ? -46.328 -21.099 9.524 1.00 79.62 469 ALA A CA 1
ATOM 3597 C C . ALA A 1 469 ? -45.655 -19.714 9.472 1.00 79.62 469 ALA A C 1
ATOM 3599 O O . ALA A 1 469 ? -44.432 -19.594 9.390 1.00 79.62 469 ALA A O 1
ATOM 3600 N N . GLN A 1 470 ? -46.470 -18.669 9.574 1.00 81.75 470 GLN A N 1
ATOM 3601 C CA . GLN A 1 470 ? -46.086 -17.278 9.798 1.00 81.75 470 GLN A CA 1
ATOM 3602 C C . GLN A 1 470 ? -46.695 -16.819 11.121 1.00 81.75 470 GLN A C 1
ATOM 3604 O O . GLN A 1 470 ? -47.898 -16.959 11.311 1.00 81.75 470 GLN A O 1
ATOM 3609 N N . CYS A 1 471 ? -45.876 -16.251 12.010 1.00 82.56 471 CYS A N 1
ATOM 3610 C CA . CYS A 1 471 ? -46.337 -15.668 13.270 1.00 82.56 471 CYS A CA 1
ATOM 3611 C C . CYS A 1 471 ? -46.306 -14.141 13.207 1.00 82.56 471 CYS A C 1
ATOM 3613 O O . CYS A 1 471 ? -45.281 -13.550 12.861 1.00 82.56 471 CYS A O 1
ATOM 3615 N N . GLU A 1 472 ? -47.387 -13.510 13.648 1.00 84.88 472 GLU A N 1
ATOM 3616 C CA . GLU A 1 472 ? -47.496 -12.063 13.788 1.00 84.88 472 GLU A CA 1
ATOM 3617 C C . GLU A 1 472 ? -47.800 -11.667 15.231 1.00 84.88 472 GLU A C 1
ATOM 3619 O O . GLU A 1 472 ? -48.682 -12.224 15.887 1.00 84.88 472 GLU A O 1
ATOM 3624 N N . TYR A 1 473 ? -47.081 -10.653 15.712 1.00 84.69 473 TYR A N 1
ATOM 3625 C CA . TYR A 1 473 ? -47.203 -10.136 17.071 1.00 84.69 473 TYR A CA 1
ATOM 3626 C C . TYR A 1 473 ? -47.518 -8.642 17.043 1.00 84.69 473 TYR A C 1
ATOM 3628 O O . TYR A 1 473 ? -46.930 -7.881 16.273 1.00 84.69 473 TYR A O 1
ATOM 3636 N N . SER A 1 474 ? -48.411 -8.195 17.928 1.00 83.25 474 SER A N 1
ATOM 3637 C CA . SER A 1 474 ? -48.713 -6.768 18.077 1.00 83.25 474 SER A CA 1
ATOM 3638 C C . SER A 1 474 ? -47.484 -6.002 18.561 1.00 83.25 474 SER A C 1
ATOM 3640 O O . SER A 1 474 ? -46.918 -6.336 19.601 1.00 83.25 474 SER A O 1
ATOM 3642 N N . THR A 1 475 ? -47.126 -4.919 17.874 1.00 81.69 475 THR A N 1
ATOM 3643 C CA . THR A 1 475 ? -46.030 -4.021 18.271 1.00 81.69 475 THR A CA 1
ATOM 3644 C C . THR A 1 475 ? -46.439 -3.050 19.378 1.00 81.69 475 THR A C 1
ATOM 3646 O O . THR A 1 475 ? -45.611 -2.674 20.207 1.00 81.69 475 THR A O 1
ATOM 3649 N N . ALA A 1 476 ? -47.722 -2.678 19.456 1.00 82.62 476 ALA A N 1
ATOM 3650 C CA . ALA A 1 476 ? -48.226 -1.750 20.464 1.00 82.62 476 ALA A CA 1
ATOM 3651 C C . ALA A 1 476 ? -47.979 -2.287 21.887 1.00 82.62 476 ALA A C 1
ATOM 3653 O O . ALA A 1 476 ? -48.515 -3.327 22.272 1.00 82.62 476 ALA A O 1
ATOM 3654 N N . GLY A 1 477 ? -47.144 -1.583 22.659 1.00 78.12 477 GLY A N 1
ATOM 3655 C CA . GLY A 1 477 ? -46.764 -1.942 24.034 1.00 78.12 477 GLY A CA 1
ATOM 3656 C C . GLY A 1 477 ? -45.698 -3.042 24.162 1.00 78.12 477 GLY A C 1
ATOM 3657 O O . GLY A 1 477 ? -45.129 -3.196 25.241 1.00 78.12 477 GLY A O 1
ATOM 3658 N N . ASN A 1 478 ? -45.397 -3.762 23.078 1.00 78.00 478 ASN A N 1
ATOM 3659 C CA . ASN A 1 478 ? -44.373 -4.814 23.011 1.00 78.00 478 ASN A CA 1
ATOM 3660 C C . ASN A 1 478 ? -43.069 -4.342 22.352 1.00 78.00 478 ASN A C 1
ATOM 3662 O O . ASN A 1 478 ? -42.037 -4.994 22.496 1.00 78.00 478 ASN A O 1
ATOM 3666 N N . PHE A 1 479 ? -43.110 -3.217 21.638 1.00 78.62 479 PHE A N 1
ATOM 3667 C CA . PHE A 1 479 ? -41.977 -2.624 20.946 1.00 78.62 479 PHE A CA 1
ATOM 3668 C C . PHE A 1 479 ? -41.964 -1.105 21.152 1.00 78.62 479 PHE A C 1
ATOM 3670 O O . PHE A 1 479 ? -43.008 -0.456 21.080 1.00 78.62 479 PHE A O 1
ATOM 3677 N N . ASP A 1 480 ? -40.781 -0.547 21.399 1.00 72.69 480 ASP A N 1
ATOM 3678 C CA . ASP A 1 480 ? -40.546 0.893 21.468 1.00 72.69 480 ASP A CA 1
ATOM 3679 C C . ASP A 1 480 ? -39.509 1.257 20.403 1.00 72.69 480 ASP A C 1
ATOM 3681 O O . ASP A 1 480 ? -38.381 0.777 20.427 1.00 72.69 480 ASP A O 1
ATOM 3685 N N . ILE A 1 481 ? -39.905 2.080 19.433 1.00 69.88 481 ILE A N 1
ATOM 3686 C CA . ILE A 1 481 ? -39.026 2.473 18.323 1.00 69.88 481 ILE A CA 1
ATOM 3687 C C . ILE A 1 481 ? -37.932 3.455 18.761 1.00 69.88 481 ILE A C 1
ATOM 3689 O O . ILE A 1 481 ? -36.963 3.666 18.037 1.00 69.88 481 ILE A O 1
ATOM 3693 N N . THR A 1 482 ? -38.093 4.077 19.930 1.00 59.75 482 THR A N 1
ATOM 3694 C CA . THR A 1 482 ? -37.186 5.111 20.432 1.00 59.75 482 THR A CA 1
ATOM 3695 C C . THR A 1 482 ? -36.092 4.559 21.345 1.00 59.75 482 THR A C 1
ATOM 3697 O O . THR A 1 482 ? -35.118 5.263 21.598 1.00 59.75 482 THR A O 1
ATOM 3700 N N . GLN A 1 483 ? -36.225 3.315 21.829 1.00 53.91 483 GLN A N 1
ATOM 3701 C CA . GLN A 1 483 ? -35.296 2.702 22.787 1.00 53.91 483 GLN A CA 1
ATOM 3702 C C . GLN A 1 483 ? -35.408 1.165 22.828 1.00 53.91 483 GLN A C 1
ATOM 3704 O O . GLN A 1 483 ? -36.489 0.602 22.681 1.00 53.91 483 GLN A O 1
ATOM 3709 N N . GLY A 1 484 ? -34.299 0.476 23.121 1.00 59.00 484 GLY A N 1
ATOM 3710 C CA . GLY A 1 484 ? -34.255 -0.980 23.328 1.00 59.00 484 GLY A CA 1
ATOM 3711 C C . GLY A 1 484 ? -33.526 -1.755 22.223 1.00 59.00 484 GLY A C 1
ATOM 3712 O O . GLY A 1 484 ? -32.857 -1.183 21.370 1.00 59.00 484 GLY A O 1
ATOM 3713 N N . THR A 1 485 ? -33.619 -3.088 22.251 1.00 59.31 485 THR A N 1
ATOM 3714 C CA . THR A 1 485 ? -32.936 -3.982 21.296 1.00 59.31 485 THR A CA 1
ATOM 3715 C C . THR A 1 485 ? -33.878 -5.095 20.841 1.00 59.31 485 THR A C 1
ATOM 3717 O O . THR A 1 485 ? -34.514 -5.737 21.676 1.00 59.31 485 THR A O 1
ATOM 3720 N N . ILE A 1 486 ? -33.921 -5.376 19.535 1.00 63.34 486 ILE A N 1
ATOM 3721 C CA . ILE A 1 486 ? -34.561 -6.580 18.981 1.00 63.34 486 ILE A CA 1
ATOM 3722 C C . ILE A 1 486 ? -33.494 -7.670 18.833 1.00 63.34 486 ILE A C 1
ATOM 3724 O O . ILE A 1 486 ? -32.446 -7.436 18.234 1.00 63.34 486 ILE A O 1
ATOM 3728 N N . ALA A 1 487 ? -33.763 -8.869 19.349 1.00 63.44 487 ALA A N 1
ATOM 3729 C CA . ALA A 1 487 ? -32.928 -10.046 19.125 1.00 63.44 487 ALA A CA 1
ATOM 3730 C C . ALA A 1 487 ? -33.749 -11.138 18.431 1.00 63.44 487 ALA A C 1
ATOM 3732 O O . ALA A 1 487 ? -34.805 -11.527 18.923 1.00 63.44 487 ALA A O 1
ATOM 3733 N N . LEU A 1 488 ? -33.248 -11.621 17.293 1.00 68.94 488 LEU A N 1
ATOM 3734 C CA . LEU A 1 488 ? -33.881 -12.650 16.472 1.00 68.94 488 LEU A CA 1
ATOM 3735 C C . LEU A 1 488 ? -32.920 -13.831 16.320 1.00 68.94 488 LEU A C 1
ATOM 3737 O O . LEU A 1 488 ? -31.726 -13.638 16.088 1.00 68.94 488 LEU A O 1
ATOM 3741 N N . TRP A 1 489 ? -33.448 -15.048 16.428 1.00 71.50 489 TRP A N 1
ATOM 3742 C CA . TRP A 1 489 ? -32.723 -16.284 16.139 1.00 71.50 489 TRP A CA 1
ATOM 3743 C C . TRP A 1 489 ? -33.447 -17.013 15.017 1.00 71.50 489 TRP A C 1
ATOM 3745 O O . TRP A 1 489 ? -34.644 -17.262 15.115 1.00 71.50 489 TRP A O 1
ATOM 3755 N N . PHE A 1 490 ? -32.718 -17.364 13.964 1.00 78.69 490 PHE A N 1
ATOM 3756 C CA . PHE A 1 490 ? -33.224 -18.189 12.875 1.00 78.69 490 PHE A CA 1
ATOM 3757 C C . PHE A 1 490 ? -32.140 -19.181 12.457 1.00 78.69 490 PHE A C 1
ATOM 3759 O O . PHE A 1 490 ? -30.952 -18.861 12.486 1.00 78.69 490 PHE A O 1
ATOM 3766 N N . GLN A 1 491 ? -32.543 -20.393 12.083 1.00 76.81 491 GLN A N 1
ATOM 3767 C CA . GLN A 1 491 ? -31.651 -21.394 11.511 1.00 76.81 491 GLN A CA 1
ATOM 3768 C C . GLN A 1 491 ? -32.054 -21.627 10.062 1.00 76.81 491 GLN A C 1
ATOM 3770 O O . GLN A 1 491 ? -33.170 -22.053 9.779 1.00 76.81 491 GLN A O 1
ATOM 3775 N N . ASN A 1 492 ? -31.134 -21.374 9.139 1.00 78.38 492 ASN A N 1
ATOM 3776 C CA . ASN A 1 492 ? -31.350 -21.711 7.742 1.00 78.38 492 ASN A CA 1
ATOM 3777 C C . ASN A 1 492 ? -31.303 -23.235 7.563 1.00 78.38 492 ASN A C 1
ATOM 3779 O O . ASN A 1 492 ? -30.342 -23.882 7.986 1.00 78.38 492 ASN A O 1
ATOM 3783 N N . ARG A 1 493 ? -32.332 -23.792 6.922 1.00 68.56 493 ARG A N 1
ATOM 3784 C CA . ARG A 1 493 ? -32.407 -25.218 6.608 1.00 68.56 493 ARG A CA 1
ATOM 3785 C C . ARG A 1 493 ? -32.165 -25.548 5.136 1.00 68.56 493 ARG A C 1
ATOM 3787 O O . ARG A 1 493 ? -31.829 -26.697 4.908 1.00 68.56 493 ARG A O 1
ATOM 3794 N N . ASN A 1 494 ? -32.301 -24.612 4.175 1.00 62.59 494 ASN A N 1
ATOM 3795 C CA . ASN A 1 494 ? -32.215 -24.916 2.726 1.00 62.59 494 ASN A CA 1
ATOM 3796 C C . ASN A 1 494 ? -32.115 -23.708 1.739 1.00 62.59 494 ASN A C 1
ATOM 3798 O O . ASN A 1 494 ? -32.577 -23.823 0.600 1.00 62.59 494 ASN A O 1
ATOM 3802 N N . TRP A 1 495 ? -31.502 -22.558 2.077 1.00 58.94 495 TRP A N 1
ATOM 3803 C CA . TRP A 1 495 ? -31.396 -21.431 1.107 1.00 58.94 495 TRP A CA 1
ATOM 3804 C C . TRP A 1 495 ? -30.605 -21.723 -0.182 1.00 58.94 495 TRP A C 1
ATOM 3806 O O . TRP A 1 495 ? -30.760 -20.984 -1.146 1.00 58.94 495 TRP A O 1
ATOM 3816 N N . HIS A 1 496 ? -29.820 -22.800 -0.253 1.00 46.69 496 HIS A N 1
ATOM 3817 C CA . HIS A 1 496 ? -29.032 -23.140 -1.449 1.00 46.69 496 HIS A CA 1
ATOM 3818 C C . HIS A 1 496 ? -29.795 -23.933 -2.525 1.00 46.69 496 HIS A C 1
ATOM 3820 O O . HIS A 1 496 ? -29.219 -24.287 -3.543 1.00 46.69 496 HIS A O 1
ATOM 3826 N N . SER A 1 497 ? -31.083 -24.230 -2.331 1.00 47.00 497 SER A N 1
ATOM 3827 C CA . SER A 1 497 ? -31.825 -25.138 -3.225 1.00 47.00 497 SER A CA 1
ATOM 3828 C C . SER A 1 497 ? -32.543 -24.472 -4.411 1.00 47.00 497 SER A C 1
ATOM 3830 O O . SER A 1 497 ? -33.248 -25.164 -5.145 1.00 47.00 497 SER A O 1
ATOM 3832 N N . LYS A 1 498 ? -32.379 -23.158 -4.633 1.00 42.25 498 LYS A N 1
ATOM 3833 C CA . LYS A 1 498 ? -32.983 -22.448 -5.784 1.00 42.25 498 LYS A CA 1
ATOM 3834 C C . LYS A 1 498 ? -31.996 -21.993 -6.872 1.00 42.25 498 LYS A C 1
ATOM 3836 O O . LYS A 1 498 ? -32.467 -21.461 -7.870 1.00 42.25 498 LYS A O 1
ATOM 3841 N N . ASP A 1 499 ? -30.701 -22.295 -6.748 1.00 41.94 499 ASP A N 1
ATOM 3842 C CA . ASP A 1 499 ? -29.701 -21.999 -7.796 1.00 41.94 499 ASP A CA 1
ATOM 3843 C C . ASP A 1 499 ? -29.375 -23.200 -8.715 1.00 41.94 499 ASP A C 1
ATOM 3845 O O . ASP A 1 499 ? -28.581 -23.059 -9.639 1.00 41.94 499 ASP A O 1
ATOM 3849 N N . ASP A 1 500 ? -30.033 -24.354 -8.527 1.00 38.56 500 ASP A N 1
ATOM 3850 C CA . ASP A 1 500 ? -29.837 -25.571 -9.340 1.00 38.56 500 ASP A CA 1
ATOM 3851 C C . ASP A 1 500 ? -31.092 -25.979 -10.147 1.00 38.56 500 ASP A C 1
ATOM 3853 O O . ASP A 1 500 ? -31.507 -27.145 -10.131 1.00 38.56 500 ASP A O 1
ATOM 3857 N N . LYS A 1 501 ? -31.712 -25.039 -10.878 1.00 32.97 501 LYS A N 1
ATOM 3858 C CA . LYS A 1 501 ? -32.595 -25.371 -12.016 1.00 32.97 501 LYS A CA 1
ATOM 3859 C C . LYS A 1 501 ? -32.465 -24.415 -13.191 1.00 32.97 501 LYS A C 1
ATOM 3861 O O . LYS A 1 501 ? -32.703 -23.206 -12.991 1.00 32.97 501 LYS A O 1
#

Foldseek 3Di:
DDDDDDDDDDDDPDDDDDPPQPQPQDPVRAGEQQSQFPWADQAPVGRRECSVLSVCVPPPALHHHEQEFGEYEYPAERERAGAQYAYDYPAAQPPQRAEYEYEDQPQHENYEYAHDDDDPPDQDAYENYEYGRYEYEYPLEAHHEDYEEAAYAAYEYERHEYYNQQHDPPPLRYEDYEYQYAYHYEYESYEYEAHQEDYHQDHHPRDPQGSYYNYEAYQYHFEYNAQQRGEDYAACYLEAENYEHDNHPEDYSHLEDHHHDDPPPPGEYEAYEYEHEEYAHHADLSREDHAHHHLAYENYEYEQYEYHNYQEYYHDDRYAPYEYYNAEYEDDPPPPDPDGYHYAYDYNPQHDYHYYNYDYDYPPPDDDDPDDDPDNDDDPPDDQFDDPDDDDPDDDDDDPDPPPDDDPDDDDDDDDDDDDDDDAQWADQQALDPFTPHHQDDRDKDKDADWDWDDFPGHTDTDDDDRGMDIDDDCVRNPDPVHYDDDDGDDDDDPPPPVPD

Radius of gyration: 30.06 Å; chains: 1; bounding box: 77×78×88 Å

Sequence (501 aa):
MTRSITTMLVAALFLSYNPTAEAADISDGRVNVTPYASAGDGTSGNPWVDALRNAIAVKKGDTNYYMPHGHYKDESTLLIPYNDVRIEGDGGQGTIATTVHYDKTDGSTCWKFAPPVGPEGKRTYITGITVRGVAFRGAGKPTGTCIEIEALRRGLFEDISIWRWDGDKENFSNKGIWTKGWDTITFRDIRIYRTPTCFYIDKNPNFHGIDADHFVFENMYLACGNRERGIAMHFVAPHITNVSLFGTNAIMHANKGIYIENKGSGGHGSTVSLSDLRIETGSRPDCWGIYVDTDYIVNFLCNNIRVAGGYNGFYFRGAAALTLMNCYVMGGDYYKETGYVAYDIDAYKETPLVMINATYNKSPNQGYKPGKTVQIKDELQIAVGDAFRVHQDGADVYVNGIVPGNVRANLPGATPAAVRAAGPLFHVPFDDSPEPAVAGGGKTVSIEGNETYEAGIKGQGILCGENQAQCEYSTAGNFDITQGTIALWFQNRNWHSKDDK

pLDDT: mean 74.42, std 23.55, range [21.77, 98.69]